Protein AF-0000000085292281 (afdb_homodimer)

Nearest PDB structures (foldseek):
  4lsc-assembly1_A  TM=9.006E-01  e=6.991E-10  Arabidopsis thaliana
  7ogq-assembly1_BBB  TM=9.112E-01  e=4.038E-09  Arabidopsis thaliana
  5gr9-assembly1_B  TM=8.050E-01  e=1.023E-06  Arabidopsis thaliana
  6qwn-assembly4_D  TM=7.986E-01  e=4.031E-07  Arabidopsis thaliana
  6qwn-assembly1_A  TM=7.452E-01  e=5.302E-07  Arabidopsis thaliana

InterPro domains:
  IPR001611 Leucine-rich repeat [PF00560] (156-177)
  IPR001611 Leucine-rich repeat [PF13516] (178-191)
  IPR001611 Leucine-rich repeat [PF13855] (105-142)
  IPR013210 Leucine-rich repeat-containing N-terminal, plant-type [PF08263] (32-67)
  IPR032675 Leucine-rich repeat domain superfamily [G3DSA:3.80.10.10] (30-197)
  IPR053213 Receptor-like protein 29 [PTHR48009] (14-192)

Secondary structure (DSSP, 8-state):
---------------------------PPPPHHHHHHHHHHHHTB-GGG--TTSTGGG--TTS-TT-S--SSS--SSEEEETTEEEEEE--SS--EEE--GGGGG-TT--EEE--SSEEEEEPPGGGGG-TT--EEE--SSEEEEE--SB-TT-TT--EEE--SSEEEEEPPBGGG-SS--EEE--SSEEE------/---------------------------PPPPHHHHHHHHHHHHTB-GGG--TTSTGGG--TTS-TT-S--SSS--SSEEEETTEEEEEE--SS--EEE--GGGGG-TT--EEE--SSEEEEEPPGGGGG-TT--EEE--SSEEEEE--SB-TT-TT--EEE--SSEEEEEPPBGGG-SS--EEE--SSEEE------

Sequence (394 aa):
MTPLLLPLAAVSLLLLLSATAATTTTTTTTLPSDVSALKSIKSAINPATIPSYSCLASWNFSSDPCSTPHLTHFLCALSCSGDRVTQLTFDRAGYSGTLSPLVSQLTQLTTIDLSDNKLSGPIPTSLFSLPNLQTLNLRSNSFSGTVPPVMPNLKSIETLDISHNLLSGNLPDASSSLTLTRLDLSFNRFTGINFHFMTPLLLPLAAVSLLLLLSATAATTTTTTTTLPSDVSALKSIKSAINPATIPSYSCLASWNFSSDPCSTPHLTHFLCALSCSGDRVTQLTFDRAGYSGTLSPLVSQLTQLTTIDLSDNKLSGPIPTSLFSLPNLQTLNLRSNSFSGTVPPVMPNLKSIETLDISHNLLSGNLPDASSSLTLTRLDLSFNRFTGINFHF

Solvent-accessible surface area (backbone atoms only — not comparable to full-atom values): 21132 Å² total; per-residue (Å²): 136,82,80,79,80,77,81,82,80,81,78,80,81,79,79,79,78,76,78,77,76,74,76,74,74,74,76,52,67,43,41,65,62,41,52,52,21,52,51,44,37,55,69,34,33,43,71,90,34,54,47,84,88,39,35,74,53,28,57,47,83,93,48,61,80,44,41,79,78,52,81,80,34,44,69,41,42,64,43,56,61,71,37,39,52,25,34,40,39,51,66,70,63,50,41,28,34,41,62,38,65,46,55,47,58,39,60,58,25,32,34,38,32,56,32,51,30,42,34,26,50,53,65,44,70,57,56,49,50,35,56,48,26,25,32,44,32,49,24,42,31,43,31,24,49,63,58,70,50,65,43,76,37,24,58,41,23,30,33,42,27,56,18,40,28,48,30,25,48,60,59,49,40,71,32,68,27,79,42,49,32,34,36,30,53,44,63,48,52,49,44,81,67,74,71,76,121,136,79,81,80,79,75,81,80,81,81,80,78,80,77,78,79,77,78,79,78,78,74,76,73,73,73,77,52,68,44,41,64,60,43,53,51,21,52,54,44,38,57,68,33,34,44,69,91,34,53,48,82,88,38,36,73,53,29,58,48,83,93,47,59,79,45,41,78,78,53,81,80,34,45,70,39,39,63,42,55,60,70,40,38,52,26,34,41,39,52,67,69,64,50,41,28,33,40,62,39,65,46,54,48,58,40,60,58,25,31,34,38,31,57,33,50,31,42,35,25,49,52,65,46,70,58,56,48,50,36,57,49,25,26,32,43,32,49,24,39,31,43,31,24,50,62,58,69,51,64,42,76,37,26,57,42,24,29,34,44,28,57,17,40,30,49,31,26,48,59,60,49,38,69,31,68,28,79,41,50,31,31,37,30,53,44,63,47,52,50,45,80,67,74,70,78,119

Structure (mmCIF, N/CA/C/O backbone):
data_AF-0000000085292281-model_v1
#
loop_
_entity.id
_entity.type
_entity.pdbx_description
1 polymer 'Leucine-rich repeat-containing N-terminal plant-type domain-containing protein'
#
loop_
_atom_site.group_PDB
_atom_site.id
_atom_site.type_symbol
_atom_site.label_atom_id
_atom_site.label_alt_id
_atom_site.label_comp_id
_atom_site.label_asym_id
_atom_site.label_entity_id
_atom_site.label_seq_id
_atom_site.pdbx_PDB_ins_code
_atom_site.Cartn_x
_atom_site.Cartn_y
_atom_site.Cartn_z
_atom_site.occupancy
_atom_site.B_iso_or_equiv
_atom_site.auth_seq_id
_atom_site.auth_comp_id
_atom_site.auth_asym_id
_atom_site.auth_atom_id
_atom_site.pdbx_PDB_model_num
ATOM 1 N N . MET A 1 1 ? -54.625 -87.438 23.391 1 35.59 1 MET A N 1
ATOM 2 C CA . MET A 1 1 ? -53.406 -86.688 23.531 1 35.59 1 MET A CA 1
ATOM 3 C C . MET A 1 1 ? -52.906 -86.188 22.156 1 35.59 1 MET A C 1
ATOM 5 O O . MET A 1 1 ? -52.312 -87 21.422 1 35.59 1 MET A O 1
ATOM 9 N N . THR A 1 2 ? -53.812 -85.375 21.438 1 43.84 2 THR A N 1
ATOM 10 C CA . THR A 1 2 ? -53.719 -84.938 20.062 1 43.84 2 THR A CA 1
ATOM 11 C C . THR A 1 2 ? -52.531 -83.938 19.906 1 43.84 2 THR A C 1
ATOM 13 O O . THR A 1 2 ? -52.438 -83 20.641 1 43.84 2 THR A O 1
ATOM 16 N N . PRO A 1 3 ? -51.406 -84.375 19.328 1 47 3 PRO A N 1
ATOM 17 C CA . PRO A 1 3 ? -50.156 -83.625 19.156 1 47 3 PRO A CA 1
ATOM 18 C C . PRO A 1 3 ? -50.344 -82.375 18.297 1 47 3 PRO A C 1
ATOM 20 O O . PRO A 1 3 ? -50.969 -82.438 17.25 1 47 3 PRO A O 1
ATOM 23 N N . LEU A 1 4 ? -50.562 -81.188 18.906 1 45.41 4 LEU A N 1
ATOM 24 C CA . LEU A 1 4 ? -50.719 -79.875 18.266 1 45.41 4 LEU A CA 1
ATOM 25 C C . LEU A 1 4 ? -49.531 -79.562 17.391 1 45.41 4 LEU A C 1
ATOM 27 O O . LEU A 1 4 ? -48.375 -79.562 17.875 1 45.41 4 LEU A O 1
ATOM 31 N N . LEU A 1 5 ? -49.562 -79.75 16.078 1 43.81 5 LEU A N 1
ATOM 32 C CA . LEU A 1 5 ? -48.625 -79.5 15.008 1 43.81 5 LEU A CA 1
ATOM 33 C C . LEU A 1 5 ? -48.25 -78 14.938 1 43.81 5 LEU A C 1
ATOM 35 O O . LEU A 1 5 ? -49.156 -77.125 14.781 1 43.81 5 LEU A O 1
ATOM 39 N N . LEU A 1 6 ? -47.281 -77.438 15.672 1 44.72 6 LEU A N 1
ATOM 40 C CA . LEU A 1 6 ? -46.844 -76.062 15.664 1 44.72 6 LEU A CA 1
ATOM 41 C C . LEU A 1 6 ? -46.406 -75.625 14.266 1 44.72 6 LEU A C 1
ATOM 43 O O . LEU A 1 6 ? -45.656 -76.375 13.594 1 44.72 6 LEU A O 1
ATOM 47 N N . PRO A 1 7 ? -47.156 -74.688 13.57 1 48.88 7 PRO A N 1
ATOM 48 C CA . PRO A 1 7 ? -46.781 -74.188 12.234 1 48.88 7 PRO A CA 1
ATOM 49 C C . PRO A 1 7 ? -45.406 -73.562 12.195 1 48.88 7 PRO A C 1
ATOM 51 O O . PRO A 1 7 ? -44.969 -72.938 13.188 1 48.88 7 PRO A O 1
ATOM 54 N N . LEU A 1 8 ? -44.438 -74.062 11.469 1 46.59 8 LEU A N 1
ATOM 55 C CA . LEU A 1 8 ? -43.062 -73.625 11.172 1 46.59 8 LEU A CA 1
ATOM 56 C C . LEU A 1 8 ? -43.125 -72.25 10.492 1 46.59 8 LEU A C 1
ATOM 58 O O . LEU A 1 8 ? -43.719 -72.125 9.43 1 46.59 8 LEU A O 1
ATOM 62 N N . ALA A 1 9 ? -43.188 -71.062 11.242 1 46.81 9 ALA A N 1
ATOM 63 C CA . ALA A 1 9 ? -43.125 -69.688 10.664 1 46.81 9 ALA A CA 1
ATOM 64 C C . ALA A 1 9 ? -41.875 -69.562 9.805 1 46.81 9 ALA A C 1
ATOM 66 O O . ALA A 1 9 ? -40.781 -69.938 10.219 1 46.81 9 ALA A O 1
ATOM 67 N N . ALA A 1 10 ? -42.031 -69.375 8.422 1 50.5 10 ALA A N 1
ATOM 68 C CA . ALA A 1 10 ? -41.031 -69.062 7.41 1 50.5 10 ALA A CA 1
ATOM 69 C C . ALA A 1 10 ? -40.438 -67.688 7.656 1 50.5 10 ALA A C 1
ATOM 71 O O . ALA A 1 10 ? -41.125 -66.688 7.766 1 50.5 10 ALA A O 1
ATOM 72 N N . VAL A 1 11 ? -39.312 -67.5 8.445 1 48.91 11 VAL A N 1
ATOM 73 C CA . VAL A 1 11 ? -38.562 -66.312 8.625 1 48.91 11 VAL A CA 1
ATOM 74 C C . VAL A 1 11 ? -38.031 -65.812 7.273 1 48.91 11 VAL A C 1
ATOM 76 O O . VAL A 1 11 ? -37.281 -66.562 6.609 1 48.91 11 VAL A O 1
ATOM 79 N N . SER A 1 12 ? -38.75 -64.938 6.543 1 53.03 12 SER A N 1
ATOM 80 C CA . SER A 1 12 ? -38.25 -64.312 5.34 1 53.03 12 SER A CA 1
ATOM 81 C C . SER A 1 12 ? -37.062 -63.406 5.645 1 53.03 12 SER A C 1
ATOM 83 O O . SER A 1 12 ? -37.125 -62.531 6.488 1 53.03 12 SER A O 1
ATOM 85 N N . LEU A 1 13 ? -35.812 -63.906 5.391 1 52.28 13 LEU A N 1
ATOM 86 C CA . LEU A 1 13 ? -34.562 -63.156 5.465 1 52.28 13 LEU A CA 1
ATOM 87 C C . LEU A 1 13 ? -34.562 -62.031 4.441 1 52.28 13 LEU A C 1
ATOM 89 O O . LEU A 1 13 ? -34.594 -62.281 3.232 1 52.28 13 LEU A O 1
ATOM 93 N N . LEU A 1 14 ? -35.031 -60.812 4.793 1 55.53 14 LEU A N 1
ATOM 94 C CA . LEU A 1 14 ? -34.875 -59.625 3.986 1 55.53 14 LEU A CA 1
ATOM 95 C C . LEU A 1 14 ? -33.406 -59.25 3.832 1 55.53 14 LEU A C 1
ATOM 97 O O . LEU A 1 14 ? -32.75 -58.938 4.816 1 55.53 14 LEU A O 1
ATOM 101 N N . LEU A 1 15 ? -32.781 -59.688 2.779 1 54.72 15 LEU A N 1
ATOM 102 C CA . LEU A 1 15 ? -31.453 -59.281 2.395 1 54.72 15 LEU A CA 1
ATOM 103 C C . LEU A 1 15 ? -31.422 -57.781 2.049 1 54.72 15 LEU A C 1
ATOM 105 O O . LEU A 1 15 ? -32.062 -57.344 1.097 1 54.72 15 LEU A O 1
ATOM 109 N N . LEU A 1 16 ? -31.156 -56.906 3.02 1 57.72 16 LEU A N 1
ATOM 110 C CA . LEU A 1 16 ? -30.891 -55.5 2.785 1 57.72 16 LEU A CA 1
ATOM 111 C C . LEU A 1 16 ? -29.688 -55.312 1.861 1 57.72 16 LEU A C 1
ATOM 113 O O . LEU A 1 16 ? -28.562 -55.656 2.23 1 57.72 16 LEU A O 1
ATOM 117 N N . LEU A 1 17 ? -29.875 -55.25 0.585 1 57.28 17 LEU A N 1
ATOM 118 C CA . LEU A 1 17 ? -28.859 -54.844 -0.367 1 57.28 17 LEU A CA 1
ATOM 119 C C . LEU A 1 17 ? -28.391 -53.406 -0.065 1 57.28 17 LEU A C 1
ATOM 121 O O . LEU A 1 17 ? -29.172 -52.469 -0.181 1 57.28 17 LEU A O 1
ATOM 125 N N . SER A 1 18 ? -27.453 -53.219 0.782 1 58.22 18 SER A N 1
ATOM 126 C CA . SER A 1 18 ? -26.797 -51.938 0.955 1 58.22 18 SER A CA 1
ATOM 127 C C . SER A 1 18 ? -26.109 -51.5 -0.328 1 58.22 18 SER A C 1
ATOM 129 O O . SER A 1 18 ? -25.188 -52.156 -0.809 1 58.22 18 SER A O 1
ATOM 131 N N . ALA A 1 19 ? -26.766 -50.719 -1.186 1 61.84 19 ALA A N 1
ATOM 132 C CA . ALA A 1 19 ? -26.141 -50.031 -2.309 1 61.84 19 ALA A CA 1
ATOM 133 C C . ALA A 1 19 ? -25.016 -49.125 -1.829 1 61.84 19 ALA A C 1
ATOM 135 O O . ALA A 1 19 ? -25.25 -48.094 -1.186 1 61.84 19 ALA A O 1
ATOM 136 N N . THR A 1 20 ? -23.781 -49.562 -1.853 1 61.25 20 THR A N 1
ATOM 137 C CA . THR A 1 20 ? -22.625 -48.688 -1.685 1 61.25 20 THR A CA 1
ATOM 138 C C . THR A 1 20 ? -22.484 -47.75 -2.871 1 61.25 20 THR A C 1
ATOM 140 O O . THR A 1 20 ? -22.312 -48.188 -4.012 1 61.25 20 THR A O 1
ATOM 143 N N . ALA A 1 21 ? -23.078 -46.562 -2.811 1 61.78 21 ALA A N 1
ATOM 144 C CA . ALA A 1 21 ? -22.75 -45.531 -3.777 1 61.78 21 ALA A CA 1
ATOM 145 C C . ALA A 1 21 ? -21.25 -45.25 -3.803 1 61.78 21 ALA A C 1
ATOM 147 O O . ALA A 1 21 ? -20.688 -44.75 -2.82 1 61.78 21 ALA A O 1
ATOM 148 N N . ALA A 1 22 ? -20.594 -45.875 -4.742 1 59.5 22 ALA A N 1
ATOM 149 C CA . ALA A 1 22 ? -19.219 -45.406 -4.996 1 59.5 22 ALA A CA 1
ATOM 150 C C . ALA A 1 22 ? -19.188 -43.938 -5.383 1 59.5 22 ALA A C 1
ATOM 152 O O . ALA A 1 22 ? -19.766 -43.562 -6.402 1 59.5 22 ALA A O 1
ATOM 153 N N . THR A 1 23 ? -19.078 -43 -4.48 1 56.81 23 THR A N 1
ATOM 154 C CA . THR A 1 23 ? -18.703 -41.656 -4.883 1 56.81 23 THR A CA 1
ATOM 155 C C . THR A 1 23 ? -17.516 -41.688 -5.84 1 56.81 23 THR A C 1
ATOM 157 O O . THR A 1 23 ? -16.422 -42.125 -5.465 1 56.81 23 THR A O 1
ATOM 160 N N . THR A 1 24 ? -17.734 -41.844 -7.09 1 51.56 24 THR A N 1
ATOM 161 C CA . THR A 1 24 ? -16.656 -41.656 -8.047 1 51.56 24 THR A CA 1
ATOM 162 C C . THR A 1 24 ? -15.961 -40.312 -7.801 1 51.56 24 THR A C 1
ATOM 164 O O . THR A 1 24 ? -16.578 -39.25 -7.926 1 51.56 24 THR A O 1
ATOM 167 N N . THR A 1 25 ? -14.977 -40.188 -6.875 1 53.06 25 THR A N 1
ATOM 168 C CA . THR A 1 25 ? -14.078 -39.031 -6.945 1 53.06 25 THR A CA 1
ATOM 169 C C . THR A 1 25 ? -13.547 -38.844 -8.367 1 53.06 25 THR A C 1
ATOM 171 O O . THR A 1 25 ? -12.898 -39.75 -8.906 1 53.06 25 THR A O 1
ATOM 174 N N . THR A 1 26 ? -14.328 -38.344 -9.219 1 52.41 26 THR A N 1
ATOM 175 C CA . THR A 1 26 ? -13.773 -38 -10.523 1 52.41 26 THR A CA 1
ATOM 176 C C . THR A 1 26 ? -12.398 -37.344 -10.367 1 52.41 26 THR A C 1
ATOM 178 O O . THR A 1 26 ? -12.273 -36.312 -9.695 1 52.41 26 THR A O 1
ATOM 181 N N . THR A 1 27 ? -11.305 -38 -10.258 1 57.5 27 THR A N 1
ATOM 182 C CA . THR A 1 27 ? -9.93 -37.5 -10.258 1 57.5 27 THR A CA 1
ATOM 183 C C . THR A 1 27 ? -9.68 -36.625 -11.477 1 57.5 27 THR A C 1
ATOM 185 O O . THR A 1 27 ? -9.711 -37.094 -12.609 1 57.5 27 THR A O 1
ATOM 188 N N . THR A 1 28 ? -10.234 -35.406 -11.508 1 64.94 28 THR A N 1
ATOM 189 C CA . THR A 1 28 ? -9.953 -34.531 -12.625 1 64.94 28 THR A CA 1
ATOM 190 C C . THR A 1 28 ? -8.445 -34.281 -12.758 1 64.94 28 THR A C 1
ATOM 192 O O . THR A 1 28 ? -7.77 -34 -11.758 1 64.94 28 THR A O 1
ATOM 195 N N . THR A 1 29 ? -7.887 -34.656 -13.883 1 87.88 29 THR A N 1
ATOM 196 C CA . THR A 1 29 ? -6.484 -34.469 -14.234 1 87.88 29 THR A CA 1
ATOM 197 C C . THR A 1 29 ? -6.172 -33.031 -14.547 1 87.88 29 THR A C 1
ATOM 199 O O . THR A 1 29 ? -6.938 -32.344 -15.242 1 87.88 29 THR A O 1
ATOM 202 N N . THR A 1 30 ? -5.121 -32.5 -13.898 1 96.38 30 THR A N 1
ATOM 203 C CA . THR A 1 30 ? -4.664 -31.125 -14.117 1 96.38 30 THR A CA 1
ATOM 204 C C . THR A 1 30 ? -4.434 -30.859 -15.602 1 96.38 30 THR A C 1
ATOM 206 O O . THR A 1 30 ? -3.955 -31.734 -16.328 1 96.38 30 THR A O 1
ATOM 209 N N . LEU A 1 31 ? -4.867 -29.688 -16.078 1 97.19 31 LEU A N 1
ATOM 210 C CA . LEU A 1 31 ? -4.609 -29.312 -17.469 1 97.19 31 LEU A CA 1
ATOM 211 C C . LEU A 1 31 ? -3.125 -29.406 -17.797 1 97.19 31 LEU A C 1
ATOM 213 O O . LEU A 1 31 ? -2.283 -28.922 -17.047 1 97.19 31 LEU A O 1
ATOM 217 N N . PRO A 1 32 ? -2.83 -30.062 -18.906 1 97.38 32 PRO A N 1
ATOM 218 C CA . PRO A 1 32 ? -1.426 -30.297 -19.25 1 97.38 32 PRO A CA 1
ATOM 219 C C . PRO A 1 32 ? -0.61 -29 -19.312 1 97.38 32 PRO A C 1
ATOM 221 O O . PRO A 1 32 ? 0.559 -29 -18.922 1 97.38 32 PRO A O 1
ATOM 224 N N . SER A 1 33 ? -1.172 -27.969 -19.812 1 97.5 33 SER A N 1
ATOM 225 C CA . SER A 1 33 ? -0.445 -26.719 -19.875 1 97.5 33 SER A CA 1
ATOM 226 C C . SER A 1 33 ? -0.097 -26.219 -18.469 1 97.5 33 SER A C 1
ATOM 228 O O . SER A 1 33 ? 0.97 -25.625 -18.266 1 97.5 33 SER A O 1
ATOM 230 N N . ASP A 1 34 ? -0.988 -26.406 -17.578 1 98.25 34 ASP A N 1
ATOM 231 C CA . ASP A 1 34 ? -0.71 -26.031 -16.188 1 98.25 34 ASP A CA 1
ATOM 232 C C . ASP A 1 34 ? 0.448 -26.844 -15.625 1 98.25 34 ASP A C 1
ATOM 234 O O . ASP A 1 34 ? 1.325 -26.297 -14.945 1 98.25 34 ASP A O 1
ATOM 238 N N . VAL A 1 35 ? 0.394 -28.078 -15.93 1 97.88 35 VAL A N 1
ATOM 239 C CA . VAL A 1 35 ? 1.456 -28.953 -15.453 1 97.88 35 VAL A CA 1
ATOM 240 C C . VAL A 1 35 ? 2.799 -28.5 -16.016 1 97.88 35 VAL A C 1
ATOM 242 O O . VAL A 1 35 ? 3.787 -28.406 -15.289 1 97.88 35 VAL A O 1
ATOM 245 N N . SER A 1 36 ? 2.785 -28.25 -17.25 1 98.25 36 SER A N 1
ATOM 246 C CA . SER A 1 36 ? 4.004 -27.797 -17.922 1 98.25 36 SER A CA 1
ATOM 247 C C . SER A 1 36 ? 4.516 -26.5 -17.297 1 98.25 36 SER A C 1
ATOM 249 O O . SER A 1 36 ? 5.723 -26.328 -17.125 1 98.25 36 SER A O 1
ATOM 251 N N . ALA A 1 37 ? 3.619 -25.625 -17 1 98.19 37 ALA A N 1
ATOM 252 C CA . ALA A 1 37 ? 3.986 -24.344 -16.391 1 98.19 37 ALA A CA 1
ATOM 253 C C . ALA A 1 37 ? 4.605 -24.562 -15.016 1 98.19 37 ALA A C 1
ATOM 255 O O . ALA A 1 37 ? 5.641 -23.969 -14.695 1 98.19 37 ALA A O 1
ATOM 256 N N . LEU A 1 38 ? 4.023 -25.422 -14.242 1 98.31 38 LEU A N 1
ATOM 257 C CA . LEU A 1 38 ? 4.531 -25.703 -12.906 1 98.31 38 LEU A CA 1
ATOM 258 C C . LEU A 1 38 ? 5.922 -26.312 -12.969 1 98.31 38 LEU A C 1
ATOM 260 O O . LEU A 1 38 ? 6.801 -25.953 -12.18 1 98.31 38 LEU A O 1
ATOM 264 N N . LYS A 1 39 ? 6.082 -27.203 -13.922 1 98.5 39 LYS A N 1
ATOM 265 C CA . LYS A 1 39 ? 7.402 -27.797 -14.117 1 98.5 39 LYS A CA 1
ATOM 266 C C . LYS A 1 39 ? 8.438 -26.734 -14.461 1 98.5 39 LYS A C 1
ATOM 268 O O . LYS A 1 39 ? 9.547 -26.734 -13.914 1 98.5 39 LYS A O 1
ATOM 273 N N . SER A 1 40 ? 8.023 -25.891 -15.336 1 98.56 40 SER A N 1
ATOM 274 C CA . SER A 1 40 ? 8.93 -24.828 -15.758 1 98.56 40 SER A CA 1
ATOM 275 C C . SER A 1 40 ? 9.266 -23.891 -14.609 1 98.56 40 SER A C 1
ATOM 277 O O . SER A 1 40 ? 10.414 -23.469 -14.461 1 98.56 40 SER A O 1
ATOM 279 N N . ILE A 1 41 ? 8.336 -23.562 -13.789 1 98.31 41 ILE A N 1
ATOM 280 C CA . ILE A 1 41 ? 8.516 -22.688 -12.648 1 98.31 41 ILE A CA 1
ATOM 281 C C . ILE A 1 41 ? 9.492 -23.312 -11.656 1 98.31 41 ILE A C 1
ATOM 283 O O . ILE A 1 41 ? 10.445 -22.672 -11.219 1 98.31 41 ILE A O 1
ATOM 287 N N . LYS A 1 42 ? 9.273 -24.516 -11.375 1 98.44 42 LYS A N 1
ATOM 288 C CA . LYS A 1 42 ? 10.172 -25.172 -10.438 1 98.44 42 LYS A CA 1
ATOM 289 C C . LYS A 1 42 ? 11.586 -25.266 -11.008 1 98.44 42 LYS A C 1
ATOM 291 O O . LYS A 1 42 ? 12.57 -25.062 -10.289 1 98.44 42 LYS A O 1
ATOM 296 N N . SER A 1 43 ? 11.711 -25.531 -12.305 1 98.31 43 SER A N 1
ATOM 297 C CA . SER A 1 43 ? 13.008 -25.719 -12.945 1 98.31 43 SER A CA 1
ATOM 298 C C . SER A 1 43 ? 13.797 -24.406 -12.984 1 98.31 43 SER A C 1
ATOM 300 O O . SER A 1 43 ? 15.016 -24.422 -13.133 1 98.31 43 SER A O 1
ATOM 302 N N . ALA A 1 44 ? 13.086 -23.312 -12.867 1 98.5 44 ALA A N 1
ATOM 303 C CA . ALA A 1 44 ? 13.727 -22.016 -12.938 1 98.5 44 ALA A CA 1
ATOM 304 C C . ALA A 1 44 ? 14.305 -21.609 -11.586 1 98.5 44 ALA A C 1
ATOM 306 O O . ALA A 1 44 ? 15.023 -20.609 -11.477 1 98.5 44 ALA A O 1
ATOM 307 N N . ILE A 1 45 ? 14.023 -22.359 -10.539 1 98.5 45 ILE A N 1
ATOM 308 C CA . ILE A 1 45 ? 14.555 -22.141 -9.203 1 98.5 45 ILE A CA 1
ATOM 309 C C . ILE A 1 45 ? 15.836 -22.938 -9.008 1 98.5 45 ILE A C 1
ATOM 311 O O . ILE A 1 45 ? 15.906 -24.109 -9.398 1 98.5 45 ILE A O 1
ATOM 315 N N . ASN A 1 46 ? 16.828 -22.281 -8.461 1 98.56 46 ASN A N 1
ATOM 316 C CA . ASN A 1 46 ? 18.078 -22.969 -8.141 1 98.56 46 ASN A CA 1
ATOM 317 C C . ASN A 1 46 ? 17.859 -24.094 -7.133 1 98.56 46 ASN A C 1
ATOM 319 O O . ASN A 1 46 ? 17.531 -23.828 -5.969 1 98.56 46 ASN A O 1
ATOM 323 N N . PRO A 1 47 ? 18.062 -25.312 -7.535 1 97.94 47 PRO A N 1
ATOM 324 C CA . PRO A 1 47 ? 17.781 -26.453 -6.652 1 97.94 47 PRO A CA 1
ATOM 325 C C . PRO A 1 47 ? 18.578 -26.406 -5.352 1 97.94 47 PRO A C 1
ATOM 327 O O . PRO A 1 47 ? 18.109 -26.906 -4.32 1 97.94 47 PRO A O 1
ATOM 330 N N . ALA A 1 48 ? 19.672 -25.75 -5.355 1 98.31 48 ALA A N 1
ATOM 331 C CA . ALA A 1 48 ? 20.531 -25.656 -4.18 1 98.31 48 ALA A CA 1
ATOM 332 C C . ALA A 1 48 ? 19.891 -24.797 -3.096 1 98.31 48 ALA A C 1
ATOM 334 O O . ALA A 1 48 ? 20.312 -24.828 -1.937 1 98.31 48 ALA A O 1
ATOM 335 N N . THR A 1 49 ? 18.891 -24.031 -3.5 1 98.56 49 THR A N 1
ATOM 336 C CA . THR A 1 49 ? 18.266 -23.094 -2.561 1 98.56 49 THR A CA 1
ATOM 337 C C . THR A 1 49 ? 16.906 -23.609 -2.104 1 98.56 49 THR A C 1
ATOM 339 O O . THR A 1 49 ? 16.156 -22.891 -1.442 1 98.56 49 THR A O 1
ATOM 342 N N . ILE A 1 50 ? 16.641 -24.875 -2.42 1 98.38 50 ILE A N 1
ATOM 343 C CA . ILE A 1 50 ? 15.359 -25.469 -2.033 1 98.38 50 ILE A CA 1
ATOM 344 C C . ILE A 1 50 ? 15.562 -26.375 -0.82 1 98.38 50 ILE A C 1
ATOM 346 O O . ILE A 1 50 ? 15.977 -27.531 -0.958 1 98.38 50 ILE A O 1
ATOM 350 N N . PRO A 1 51 ? 15.133 -25.875 0.302 1 98.06 51 PRO A N 1
ATOM 351 C CA . PRO A 1 51 ? 15.289 -26.734 1.476 1 98.06 51 PRO A CA 1
ATOM 352 C C . PRO A 1 51 ? 14.305 -27.922 1.475 1 98.06 51 PRO A C 1
ATOM 354 O O . PRO A 1 51 ? 13.188 -27.797 0.972 1 98.06 51 PRO A O 1
ATOM 357 N N . SER A 1 52 ? 14.672 -28.953 2.143 1 96.62 52 SER A N 1
ATOM 358 C CA . SER A 1 52 ? 13.898 -30.203 2.135 1 96.62 52 SER A CA 1
ATOM 359 C C . SER A 1 52 ? 12.539 -30 2.803 1 96.62 52 SER A C 1
ATOM 361 O O . SER A 1 52 ? 11.578 -30.703 2.48 1 96.62 52 SER A O 1
ATOM 363 N N . TYR A 1 53 ? 12.438 -28.984 3.672 1 95.88 53 TYR A N 1
ATOM 364 C CA . TYR A 1 53 ? 11.211 -28.781 4.441 1 95.88 53 TYR A CA 1
ATOM 365 C C . TYR A 1 53 ? 10.25 -27.859 3.707 1 95.88 53 TYR A C 1
ATOM 367 O O . TYR A 1 53 ? 9.125 -27.641 4.16 1 95.88 53 TYR A O 1
ATOM 375 N N . SER A 1 54 ? 10.672 -27.328 2.543 1 97.62 54 SER A N 1
ATOM 376 C CA . SER A 1 54 ? 9.945 -26.25 1.874 1 97.62 54 SER A CA 1
ATOM 377 C C . SER A 1 54 ? 8.805 -26.812 1.02 1 97.62 54 SER A C 1
ATOM 379 O O . SER A 1 54 ? 8.773 -28 0.719 1 97.62 54 SER A O 1
ATOM 381 N N . CYS A 1 55 ? 7.949 -25.984 0.627 1 97.62 55 CYS A N 1
ATOM 382 C CA . CYS A 1 55 ? 6.832 -26.344 -0.239 1 97.62 55 CYS A CA 1
ATOM 383 C C . CYS A 1 55 ? 7.328 -26.812 -1.599 1 97.62 55 CYS A C 1
ATOM 385 O O . CYS A 1 55 ? 6.914 -27.875 -2.08 1 97.62 55 CYS A O 1
ATOM 387 N N . LEU A 1 56 ? 8.242 -26.078 -2.117 1 97.75 56 LEU A N 1
ATOM 388 C CA . LEU A 1 56 ? 8.727 -26.406 -3.451 1 97.75 56 LEU A CA 1
ATOM 389 C C . LEU A 1 56 ? 9.406 -27.766 -3.459 1 97.75 56 LEU A C 1
ATOM 391 O O . LEU A 1 56 ? 9.352 -28.484 -4.461 1 97.75 56 LEU A O 1
ATOM 395 N N . ALA A 1 57 ? 9.992 -28.125 -2.324 1 97.5 57 ALA A N 1
ATOM 396 C CA . ALA A 1 57 ? 10.617 -29.438 -2.211 1 97.5 57 ALA A CA 1
ATOM 397 C C . ALA A 1 57 ? 9.578 -30.547 -2.314 1 97.5 57 ALA A C 1
ATOM 399 O O . ALA A 1 57 ? 9.883 -31.656 -2.754 1 97.5 57 ALA A O 1
ATOM 400 N N . SER A 1 58 ? 8.414 -30.281 -1.953 1 97.06 58 SER A N 1
ATOM 401 C CA . SER A 1 58 ? 7.355 -31.281 -1.961 1 97.06 58 SER A CA 1
ATOM 402 C C . SER A 1 58 ? 6.766 -31.453 -3.355 1 97.06 58 SER A C 1
ATOM 404 O O . SER A 1 58 ? 5.945 -32.344 -3.584 1 97.06 58 SER A O 1
ATOM 406 N N . TRP A 1 59 ? 7.098 -30.562 -4.289 1 97.38 59 TRP A N 1
ATOM 407 C CA . TRP A 1 59 ? 6.574 -30.672 -5.648 1 97.38 59 TRP A CA 1
ATOM 408 C C . TRP A 1 59 ? 7.195 -31.875 -6.371 1 97.38 59 TRP A C 1
ATOM 410 O O . TRP A 1 59 ? 8.391 -31.859 -6.684 1 97.38 59 TRP A O 1
ATOM 420 N N . ASN A 1 60 ? 6.406 -32.875 -6.566 1 95.31 60 ASN A N 1
ATOM 421 C CA . ASN A 1 60 ? 6.738 -34.094 -7.297 1 95.31 60 ASN A CA 1
ATOM 422 C C . ASN A 1 60 ? 5.73 -34.375 -8.406 1 95.31 60 ASN A C 1
ATOM 424 O O . ASN A 1 60 ? 4.555 -34.625 -8.141 1 95.31 60 ASN A O 1
ATOM 428 N N . PHE A 1 61 ? 6.172 -34.406 -9.633 1 95.44 61 PHE A N 1
ATOM 429 C CA . PHE A 1 61 ? 5.281 -34.375 -10.781 1 95.44 61 PHE A CA 1
ATOM 430 C C . PHE A 1 61 ? 4.898 -35.781 -11.211 1 95.44 61 PHE A C 1
ATOM 432 O O . PHE A 1 61 ? 4.207 -35.969 -12.211 1 95.44 61 PHE A O 1
ATOM 439 N N . SER A 1 62 ? 5.289 -36.781 -10.484 1 92.75 62 SER A N 1
ATOM 440 C CA . SER A 1 62 ? 4.754 -38.125 -10.664 1 92.75 62 SER A CA 1
ATOM 441 C C . SER A 1 62 ? 3.307 -38.219 -10.188 1 92.75 62 SER A C 1
ATOM 443 O O . SER A 1 62 ? 2.59 -39.156 -10.523 1 92.75 62 SER A O 1
ATOM 445 N N . SER A 1 63 ? 3.033 -37.219 -9.383 1 92.5 63 SER A N 1
ATOM 446 C CA . SER A 1 63 ? 1.645 -37.062 -8.969 1 92.5 63 SER A CA 1
ATOM 447 C C . SER A 1 63 ? 1.002 -35.844 -9.617 1 92.5 63 SER A C 1
ATOM 449 O O . SER A 1 63 ? 1.702 -34.969 -10.117 1 92.5 63 SER A O 1
ATOM 451 N N . ASP A 1 64 ? -0.314 -35.875 -9.656 1 94.25 64 ASP A N 1
ATOM 452 C CA . ASP A 1 64 ? -1.062 -34.781 -10.273 1 94.25 64 ASP A CA 1
ATOM 453 C C . ASP A 1 64 ? -1.162 -33.594 -9.328 1 94.25 64 ASP A C 1
ATOM 455 O O . ASP A 1 64 ? -1.649 -33.719 -8.203 1 94.25 64 ASP A O 1
ATOM 459 N N . PRO A 1 65 ? -0.825 -32.438 -9.797 1 95.94 65 PRO A N 1
ATOM 460 C CA . PRO A 1 65 ? -0.767 -31.281 -8.914 1 95.94 65 PRO A CA 1
ATOM 461 C C . PRO A 1 65 ? -2.129 -30.906 -8.328 1 95.94 65 PRO A C 1
ATOM 463 O O . PRO A 1 65 ? -2.219 -30.5 -7.172 1 95.94 65 PRO A O 1
ATOM 466 N N . CYS A 1 66 ? -3.18 -31.094 -9.055 1 95.81 66 CYS A N 1
ATOM 467 C CA . CYS A 1 66 ? -4.484 -30.641 -8.578 1 95.81 66 CYS A CA 1
ATOM 468 C C . CYS A 1 66 ? -5.285 -31.797 -7.996 1 95.81 66 CYS A C 1
ATOM 470 O O . CYS A 1 66 ? -6.438 -31.625 -7.602 1 95.81 66 CYS A O 1
ATOM 472 N N . SER A 1 67 ? -4.641 -32.969 -7.957 1 89.31 67 SER A N 1
ATOM 473 C CA . SER A 1 67 ? -5.352 -34.094 -7.367 1 89.31 67 SER A CA 1
ATOM 474 C C . SER A 1 67 ? -5.359 -34 -5.844 1 89.31 67 SER A C 1
ATOM 476 O O . SER A 1 67 ? -4.375 -33.562 -5.238 1 89.31 67 SER A O 1
ATOM 478 N N . THR A 1 68 ? -6.539 -34.156 -5.227 1 81.44 68 THR A N 1
ATOM 479 C CA . THR A 1 68 ? -6.68 -34.125 -3.775 1 81.44 68 THR A CA 1
ATOM 480 C C . THR A 1 68 ? -6.926 -35.531 -3.217 1 81.44 68 THR A C 1
ATOM 482 O O . THR A 1 68 ? -7.484 -36.375 -3.904 1 81.44 68 THR A O 1
ATOM 485 N N . PRO A 1 69 ? -6.492 -35.844 -2.084 1 77.44 69 PRO A N 1
ATOM 486 C CA . PRO A 1 69 ? -5.754 -35 -1.139 1 77.44 69 PRO A CA 1
ATOM 487 C C . PRO A 1 69 ? -4.254 -34.969 -1.427 1 77.44 69 PRO A C 1
ATOM 489 O O . PRO A 1 69 ? -3.713 -35.906 -2.012 1 77.44 69 PRO A O 1
ATOM 492 N N . HIS A 1 70 ? -3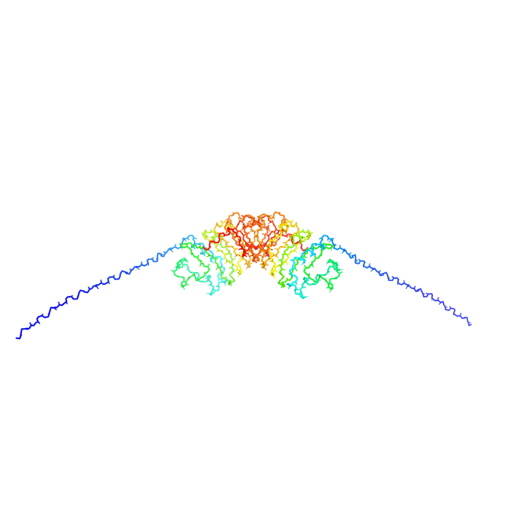.668 -33.844 -1.146 1 79.94 70 HIS A N 1
ATOM 493 C CA . HIS A 1 70 ? -2.215 -33.719 -1.229 1 79.94 70 HIS A CA 1
ATOM 494 C C . HIS A 1 70 ? -1.548 -34.344 -0.008 1 79.94 70 HIS A C 1
ATOM 496 O O . HIS A 1 70 ? -1.36 -33.688 1.011 1 79.94 70 HIS A O 1
ATOM 502 N N . LEU A 1 71 ? -1.239 -35.594 -0.034 1 78.31 71 LEU A N 1
ATOM 503 C CA . LEU A 1 71 ? -0.727 -36.25 1.153 1 78.31 71 LEU A CA 1
ATOM 504 C C . LEU A 1 71 ? 0.797 -36.312 1.13 1 78.31 71 LEU A C 1
ATOM 506 O O . LEU A 1 71 ? 1.445 -36.156 2.164 1 78.31 71 LEU A O 1
ATOM 510 N N . THR A 1 72 ? 1.312 -36.469 -0.014 1 86.5 72 THR A N 1
ATOM 511 C CA . THR A 1 72 ? 2.748 -36.719 -0.067 1 86.5 72 THR A CA 1
ATOM 512 C C . THR A 1 72 ? 3.441 -35.688 -0.97 1 86.5 72 THR A C 1
ATOM 514 O O . THR A 1 72 ? 4.625 -35.406 -0.79 1 86.5 72 THR A O 1
ATOM 517 N N . HIS A 1 73 ? 2.783 -35.25 -1.891 1 92.69 73 HIS A N 1
ATOM 518 C CA . HIS A 1 73 ? 3.328 -34.281 -2.848 1 92.69 73 HIS A CA 1
ATOM 519 C C . HIS A 1 73 ? 2.455 -33.031 -2.938 1 92.69 73 HIS A C 1
ATOM 521 O O . HIS A 1 73 ? 1.279 -33.062 -2.568 1 92.69 73 HIS A O 1
ATOM 527 N N . PHE A 1 74 ? 3.152 -31.938 -3.42 1 95.19 74 PHE A N 1
ATOM 528 C CA . PHE A 1 74 ? 2.426 -30.688 -3.586 1 95.19 74 PHE A CA 1
ATOM 529 C C . PHE A 1 74 ? 1.696 -30.312 -2.303 1 95.19 74 PHE A C 1
ATOM 531 O O . PHE A 1 74 ? 0.496 -30.031 -2.324 1 95.19 74 PHE A O 1
ATOM 538 N N . LEU A 1 75 ? 2.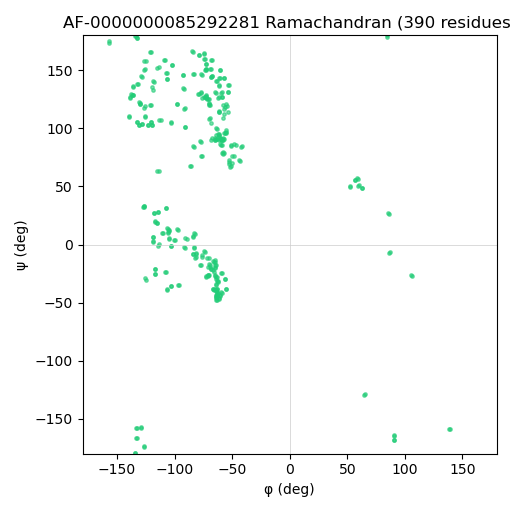445 -30.344 -1.196 1 92.31 75 LEU A N 1
ATOM 539 C CA . LEU A 1 75 ? 1.892 -30.156 0.142 1 92.31 75 LEU A CA 1
ATOM 540 C C . LEU A 1 75 ? 1.456 -28.719 0.36 1 92.31 75 LEU A C 1
ATOM 542 O O . LEU A 1 75 ? 0.625 -28.438 1.228 1 92.31 75 LEU A O 1
ATOM 546 N N . CYS A 1 76 ? 2.092 -27.828 -0.363 1 94.31 76 CYS A N 1
ATOM 547 C CA . CYS A 1 76 ? 1.738 -26.422 -0.202 1 94.31 76 CYS A CA 1
ATOM 548 C C . CYS A 1 76 ? 2.123 -25.625 -1.438 1 94.31 76 CYS A C 1
ATOM 550 O O . CYS A 1 76 ? 2.52 -26.203 -2.455 1 94.31 76 CYS A O 1
ATOM 552 N N . ALA A 1 77 ? 1.743 -24.359 -1.428 1 94.81 77 ALA A N 1
ATOM 553 C CA . ALA A 1 77 ? 2.127 -23.344 -2.4 1 94.81 77 ALA A CA 1
ATOM 554 C C . ALA A 1 77 ? 1.192 -23.359 -3.607 1 94.81 77 ALA A C 1
ATOM 556 O O . ALA A 1 77 ? 1.341 -22.547 -4.523 1 94.81 77 ALA A O 1
ATOM 557 N N . LEU A 1 78 ? 0.24 -24.391 -3.686 1 95.44 78 LEU A N 1
ATOM 558 C CA . LEU A 1 78 ? -0.674 -24.469 -4.82 1 95.44 78 LEU A CA 1
ATOM 559 C C . LEU A 1 78 ? -2.109 -24.688 -4.352 1 95.44 78 LEU A C 1
ATOM 561 O O . LEU A 1 78 ? -2.344 -25.391 -3.367 1 95.44 78 LEU A O 1
ATOM 565 N N . SER A 1 79 ? -3.047 -24 -4.961 1 95.94 79 SER A N 1
ATOM 566 C CA . SER A 1 79 ? -4.473 -24.312 -4.867 1 95.94 79 SER A CA 1
ATOM 567 C C . SER A 1 79 ? -5.094 -24.469 -6.246 1 95.94 79 SER A C 1
ATOM 569 O O . SER A 1 79 ? -4.609 -23.906 -7.227 1 95.94 79 SER A O 1
ATOM 571 N N . CYS A 1 80 ? -6.141 -25.297 -6.312 1 96.56 80 CYS A N 1
ATOM 572 C CA . CYS A 1 80 ? -6.793 -25.578 -7.586 1 96.56 80 CYS A CA 1
ATOM 573 C C . CYS A 1 80 ? -8.297 -25.375 -7.484 1 96.56 80 CYS A C 1
ATOM 575 O O . CYS A 1 80 ? -8.867 -25.469 -6.395 1 96.56 80 CYS A O 1
ATOM 577 N N . SER A 1 81 ? -8.828 -24.922 -8.516 1 95.62 81 SER A N 1
ATOM 578 C CA . SER A 1 81 ? -10.258 -25.031 -8.789 1 95.62 81 SER A CA 1
ATOM 579 C C . SER A 1 81 ? -10.523 -25.938 -9.984 1 95.62 81 SER A C 1
ATOM 581 O O . SER A 1 81 ? -10.195 -25.594 -11.117 1 95.62 81 SER A O 1
ATOM 583 N N . GLY A 1 82 ? -11.039 -27.141 -9.711 1 93.88 82 GLY A N 1
ATOM 584 C CA . GLY A 1 82 ? -11.094 -28.141 -10.766 1 93.88 82 GLY A CA 1
ATOM 585 C C . GLY A 1 82 ? -9.719 -28.578 -11.242 1 93.88 82 GLY A C 1
ATOM 586 O O . GLY A 1 82 ? -8.883 -28.984 -10.43 1 93.88 82 GLY A O 1
ATOM 587 N N . ASP A 1 83 ? -9.562 -28.531 -12.516 1 95.75 83 ASP A N 1
ATOM 588 C CA . ASP A 1 83 ? -8.32 -29.016 -13.102 1 95.75 83 ASP A CA 1
ATOM 589 C C . ASP A 1 83 ? -7.348 -27.875 -13.367 1 95.75 83 ASP A C 1
ATOM 591 O O . ASP A 1 83 ? -6.332 -28.062 -14.047 1 95.75 83 ASP A O 1
ATOM 595 N N . ARG A 1 84 ? -7.691 -26.688 -12.766 1 97.19 84 ARG A N 1
ATOM 596 C CA . ARG A 1 84 ? -6.863 -25.516 -13.062 1 97.19 84 ARG A CA 1
ATOM 597 C C . ARG A 1 84 ? -6.195 -24.984 -11.797 1 97.19 84 ARG A C 1
ATOM 599 O O . ARG A 1 84 ? -6.82 -24.922 -10.742 1 97.19 84 ARG A O 1
ATOM 606 N N . VAL A 1 85 ? -4.941 -24.578 -11.914 1 97.81 85 VAL A N 1
ATOM 607 C CA . VAL A 1 85 ? -4.234 -23.906 -10.828 1 97.81 85 VAL A CA 1
ATOM 608 C C . VAL A 1 85 ? -4.766 -22.484 -10.656 1 97.81 85 VAL A C 1
ATOM 610 O O . VAL A 1 85 ? -4.809 -21.719 -11.617 1 97.81 85 VAL A O 1
ATOM 613 N N . THR A 1 86 ? -5.168 -22.156 -9.398 1 98.06 86 THR A N 1
ATOM 614 C CA . THR A 1 86 ? -5.77 -20.844 -9.18 1 98.06 86 THR A CA 1
ATOM 615 C C . THR A 1 86 ? -4.918 -20.016 -8.227 1 98.06 86 THR A C 1
ATOM 617 O O . THR A 1 86 ? -5.059 -18.797 -8.164 1 98.06 86 THR A O 1
ATOM 620 N N . GLN A 1 87 ? -4.09 -20.641 -7.434 1 98.38 87 GLN A N 1
ATOM 621 C CA . GLN A 1 87 ? -3.207 -19.891 -6.539 1 98.38 87 GLN A CA 1
ATOM 622 C C . GLN A 1 87 ? -1.796 -20.469 -6.551 1 98.38 87 GLN A C 1
ATOM 624 O O . GLN A 1 87 ? -1.62 -21.688 -6.562 1 98.38 87 GLN A O 1
ATOM 629 N N . LEU A 1 88 ? -0.835 -19.641 -6.609 1 98.44 88 LEU A N 1
ATOM 630 C CA . LEU A 1 88 ? 0.588 -19.922 -6.469 1 98.44 88 LEU A CA 1
ATOM 631 C C . LEU A 1 88 ? 1.2 -19.094 -5.348 1 98.44 88 LEU A C 1
ATOM 633 O O . LEU A 1 88 ? 1.438 -17.891 -5.52 1 98.44 88 LEU A O 1
ATOM 637 N N . THR A 1 89 ? 1.457 -19.656 -4.172 1 98.56 89 THR A N 1
ATOM 638 C CA . THR A 1 89 ? 1.914 -18.938 -2.982 1 98.56 89 THR A CA 1
ATOM 639 C C . THR A 1 89 ? 3.123 -19.641 -2.365 1 98.56 89 THR A C 1
ATOM 641 O O . THR A 1 89 ? 2.975 -20.625 -1.639 1 98.56 89 THR A O 1
ATOM 644 N N . PHE A 1 90 ? 4.25 -19.109 -2.59 1 98.38 90 PHE A N 1
ATOM 645 C CA . PHE A 1 90 ? 5.484 -19.688 -2.084 1 98.38 90 PHE A CA 1
ATOM 646 C C . PHE A 1 90 ? 5.645 -19.406 -0.594 1 98.38 90 PHE A C 1
ATOM 648 O O . PHE A 1 90 ? 5.266 -18.344 -0.113 1 98.38 90 PHE A O 1
ATOM 655 N N . ASP A 1 91 ? 6.246 -20.406 0.069 1 98.31 91 ASP A N 1
ATOM 656 C CA . ASP A 1 91 ? 6.762 -20.125 1.406 1 98.31 91 ASP A CA 1
ATOM 657 C C . ASP A 1 91 ? 8.031 -19.281 1.341 1 98.31 91 ASP A C 1
ATOM 659 O O . ASP A 1 91 ? 8.609 -19.094 0.267 1 98.31 91 ASP A O 1
ATOM 663 N N . ARG A 1 92 ? 8.32 -18.641 2.434 1 98.19 92 ARG A N 1
ATOM 664 C CA . ARG A 1 92 ? 9.531 -17.828 2.533 1 98.19 92 ARG A CA 1
ATOM 665 C C . ARG A 1 92 ? 10.742 -18.703 2.873 1 98.19 92 ARG A C 1
ATOM 667 O O . ARG A 1 92 ? 11.211 -18.703 4.012 1 98.19 92 ARG A O 1
ATOM 674 N N . ALA A 1 93 ? 11.336 -19.297 1.877 1 98.38 93 ALA A N 1
ATOM 675 C CA . ALA A 1 93 ? 12.352 -20.312 2.143 1 98.38 93 ALA A CA 1
ATOM 676 C C . ALA A 1 93 ? 13.703 -19.891 1.57 1 98.38 93 ALA A C 1
ATOM 678 O O . ALA A 1 93 ? 14.656 -20.672 1.592 1 98.38 93 ALA A O 1
ATOM 679 N N . GLY A 1 94 ? 13.703 -18.75 1.026 1 98.44 94 GLY A N 1
ATOM 680 C CA . GLY A 1 94 ? 14.969 -18.25 0.507 1 98.44 94 GLY A CA 1
ATOM 681 C C . GLY A 1 94 ? 15.258 -18.719 -0.906 1 98.44 94 GLY A C 1
ATOM 682 O O . GLY A 1 94 ? 16.422 -18.75 -1.327 1 98.44 94 GLY A O 1
ATOM 683 N N . TYR A 1 95 ? 14.258 -19.031 -1.731 1 98.69 95 TYR A N 1
ATOM 684 C CA . TYR A 1 95 ? 14.406 -19.516 -3.1 1 98.69 95 TYR A CA 1
ATOM 685 C C . TYR A 1 95 ? 15.148 -18.5 -3.961 1 98.69 95 TYR A C 1
ATOM 687 O O . TYR A 1 95 ? 14.836 -17.312 -3.934 1 98.69 95 TYR A O 1
ATOM 695 N N . SER A 1 96 ? 16.125 -19.016 -4.633 1 98.81 96 SER A N 1
ATOM 696 C CA . SER A 1 96 ? 16.812 -18.203 -5.629 1 98.81 96 SER A CA 1
ATOM 697 C C . SER A 1 96 ? 16.578 -18.75 -7.039 1 98.81 96 SER A C 1
ATOM 699 O O . SER A 1 96 ? 16.375 -19.953 -7.223 1 98.81 96 SER A O 1
ATOM 701 N N . GLY A 1 97 ? 16.641 -17.938 -7.988 1 98.69 97 GLY A N 1
ATOM 702 C CA . GLY A 1 97 ? 16.344 -18.234 -9.383 1 98.69 97 GLY A CA 1
ATOM 703 C C . GLY A 1 97 ? 15.547 -17.141 -10.07 1 98.69 97 GLY A C 1
ATOM 704 O O . GLY A 1 97 ? 15.641 -15.969 -9.703 1 98.69 97 GLY A O 1
ATOM 705 N N . THR A 1 98 ? 14.898 -17.562 -11.156 1 98.62 98 THR A N 1
ATOM 706 C CA . THR A 1 98 ? 14.086 -16.609 -11.906 1 98.62 98 THR A CA 1
ATOM 707 C C . THR A 1 98 ? 12.633 -17.062 -11.977 1 98.62 98 THR A C 1
ATOM 709 O O . THR A 1 98 ? 12.312 -18.188 -11.578 1 98.62 98 THR A O 1
ATOM 712 N N . LEU A 1 99 ? 11.75 -16.188 -12.359 1 98.44 99 LEU A N 1
ATOM 713 C CA . LEU A 1 99 ? 10.359 -16.562 -12.617 1 98.44 99 LEU A CA 1
ATOM 714 C C . LEU A 1 99 ? 10.156 -16.938 -14.078 1 98.44 99 LEU A C 1
ATOM 716 O O . LEU A 1 99 ? 10.312 -16.078 -14.961 1 98.44 99 LEU A O 1
ATOM 720 N N . SER A 1 100 ? 9.789 -18.172 -14.234 1 97.69 100 SER A N 1
ATOM 721 C CA . SER A 1 100 ? 9.578 -18.656 -15.602 1 97.69 100 SER A CA 1
ATOM 722 C C . SER A 1 100 ? 8.469 -17.875 -16.297 1 97.69 100 SER A C 1
ATOM 724 O O . SER A 1 100 ? 7.398 -17.656 -15.719 1 97.69 100 SER A O 1
ATOM 726 N N . PRO A 1 101 ? 8.68 -17.484 -17.594 1 96.38 101 PRO A N 1
ATOM 727 C CA . PRO A 1 101 ? 7.609 -16.797 -18.312 1 96.38 101 PRO A CA 1
ATOM 728 C C . PRO A 1 101 ? 6.379 -17.672 -18.531 1 96.38 101 PRO A C 1
ATOM 730 O O . PRO A 1 101 ? 5.293 -17.156 -18.828 1 96.38 101 PRO A O 1
ATOM 733 N N . LEU A 1 102 ? 6.488 -18.953 -18.328 1 96.88 102 LEU A N 1
ATOM 734 C CA . LEU A 1 102 ? 5.367 -19.859 -18.531 1 96.88 102 LEU A CA 1
ATOM 735 C C . LEU A 1 102 ? 4.348 -19.734 -17.406 1 96.88 102 LEU A C 1
ATOM 737 O O . LEU A 1 102 ? 3.244 -20.281 -17.5 1 96.88 102 LEU A O 1
ATOM 741 N N . VAL A 1 103 ? 4.734 -18.938 -16.422 1 96.75 103 VAL A N 1
ATOM 742 C CA . VAL A 1 103 ? 3.777 -18.688 -15.352 1 96.75 103 VAL A CA 1
ATOM 743 C C . VAL A 1 103 ? 2.486 -18.125 -15.93 1 96.75 103 VAL A C 1
ATOM 745 O O . VAL A 1 103 ? 1.399 -18.359 -15.406 1 96.75 103 VAL A O 1
ATOM 748 N N . SER A 1 104 ? 2.617 -17.422 -17.031 1 94.25 104 SER A N 1
ATOM 749 C CA . SER A 1 104 ? 1.464 -16.781 -17.656 1 94.25 104 SER A CA 1
ATOM 750 C C . SER A 1 104 ? 0.526 -17.812 -18.281 1 94.25 104 SER A C 1
ATOM 752 O O . SER A 1 104 ? -0.608 -17.484 -18.641 1 94.25 104 SER A O 1
ATOM 754 N N . GLN A 1 105 ? 0.962 -19.078 -18.391 1 96.19 105 GLN A N 1
ATOM 755 C CA . GLN A 1 105 ? 0.11 -20.141 -18.922 1 96.19 105 GLN A CA 1
ATOM 756 C C . GLN A 1 105 ? -0.895 -20.609 -17.875 1 96.19 105 GLN A C 1
ATOM 758 O O . GLN A 1 105 ? -1.851 -21.312 -18.203 1 96.19 105 GLN A O 1
ATOM 763 N N . LEU A 1 106 ? -0.599 -20.266 -16.625 1 97.31 106 LEU A N 1
ATOM 764 C CA . LEU A 1 106 ? -1.587 -20.5 -15.586 1 97.31 106 LEU A CA 1
ATOM 765 C C . LEU A 1 106 ? -2.703 -19.469 -15.633 1 97.31 106 LEU A C 1
ATOM 767 O O . LEU A 1 106 ? -2.814 -18.625 -14.742 1 97.31 106 LEU A O 1
ATOM 771 N N . THR A 1 107 ? -3.598 -19.609 -16.578 1 96.19 107 THR A N 1
ATOM 772 C CA . THR A 1 107 ? -4.496 -18.547 -17.031 1 96.19 107 THR A CA 1
ATOM 773 C C . THR A 1 107 ? -5.625 -18.328 -16.016 1 96.19 107 THR A C 1
ATOM 775 O O . THR A 1 107 ? -6.352 -17.344 -16.094 1 96.19 107 THR A O 1
ATOM 778 N N . GLN A 1 108 ? -5.742 -19.25 -15.031 1 96.69 108 GLN A N 1
ATOM 779 C CA . GLN A 1 108 ? -6.828 -19.109 -14.062 1 96.69 108 GLN A CA 1
ATOM 780 C C . GLN A 1 108 ? -6.305 -18.625 -12.711 1 96.69 108 GLN A C 1
ATOM 782 O O . GLN A 1 108 ? -7.023 -18.672 -11.711 1 96.69 108 GLN A O 1
ATOM 787 N N . LEU A 1 109 ? -5.086 -18.156 -12.695 1 97.25 109 LEU A N 1
ATOM 788 C CA . LEU A 1 109 ? -4.516 -17.672 -11.445 1 97.25 109 LEU A CA 1
ATOM 789 C C . LEU A 1 109 ? -5.273 -16.438 -10.945 1 97.25 109 LEU A C 1
ATOM 791 O O . LEU A 1 109 ? -5.551 -15.516 -11.711 1 97.25 109 LEU A O 1
ATOM 795 N N . THR A 1 110 ? -5.613 -16.5 -9.695 1 97.12 110 THR A N 1
ATOM 796 C CA . THR A 1 110 ? -6.188 -15.344 -9.016 1 97.12 110 THR A CA 1
ATOM 797 C C . THR A 1 110 ? -5.184 -14.742 -8.031 1 97.12 110 THR A C 1
ATOM 799 O O . THR A 1 110 ? -5.273 -13.562 -7.691 1 97.12 110 THR A O 1
ATOM 802 N N . THR A 1 111 ? -4.242 -15.594 -7.594 1 98.25 111 THR A N 1
ATOM 803 C CA . THR A 1 111 ? -3.275 -15.141 -6.602 1 98.25 111 THR A CA 1
ATOM 804 C C . THR A 1 111 ? -1.877 -15.656 -6.934 1 98.25 111 THR A C 1
ATOM 806 O O . THR A 1 111 ? -1.694 -16.844 -7.191 1 98.25 111 THR A O 1
ATOM 809 N N . ILE A 1 112 ? -0.977 -14.797 -7.008 1 98.5 112 ILE A N 1
ATOM 810 C CA . ILE A 1 112 ? 0.45 -15.102 -7.016 1 98.5 112 ILE A CA 1
ATOM 811 C C . ILE A 1 112 ? 1.131 -14.414 -5.836 1 98.5 112 ILE A C 1
ATOM 813 O O . ILE A 1 112 ? 1.063 -13.188 -5.703 1 98.5 112 ILE A O 1
ATOM 817 N N . ASP A 1 113 ? 1.739 -15.18 -4.961 1 98.75 113 ASP A N 1
ATOM 818 C CA . ASP A 1 113 ? 2.537 -14.648 -3.859 1 98.75 113 ASP A CA 1
ATOM 819 C C . ASP A 1 113 ? 3.883 -15.359 -3.764 1 98.75 113 ASP A C 1
ATOM 821 O O . ASP A 1 113 ? 3.963 -16.484 -3.268 1 98.75 113 ASP A O 1
ATOM 825 N N . LEU A 1 114 ? 4.898 -14.617 -4.211 1 98.75 114 LEU A N 1
ATOM 826 C CA . LEU A 1 114 ? 6.258 -15.148 -4.195 1 98.75 114 LEU A CA 1
ATOM 827 C C . LEU A 1 114 ? 7.156 -14.32 -3.285 1 98.75 114 LEU A C 1
ATOM 829 O O . LEU A 1 114 ? 8.383 -14.367 -3.406 1 98.75 114 LEU A O 1
ATOM 833 N N . SER A 1 115 ? 6.574 -13.602 -2.422 1 98.81 115 SER A N 1
ATOM 834 C CA . SER A 1 115 ? 7.266 -12.578 -1.648 1 98.81 115 SER A CA 1
ATOM 835 C C . SER A 1 115 ? 8.266 -13.195 -0.682 1 98.81 115 SER A C 1
ATOM 837 O O . SER A 1 115 ? 8.172 -14.375 -0.347 1 98.81 115 SER A O 1
ATOM 839 N N . ASP A 1 116 ? 9.273 -12.391 -0.228 1 98.75 116 ASP A N 1
ATOM 840 C CA . ASP A 1 116 ? 10.234 -12.711 0.819 1 98.75 116 ASP A CA 1
ATOM 841 C C . ASP A 1 116 ? 11.047 -13.953 0.454 1 98.75 116 ASP A C 1
ATOM 843 O O . ASP A 1 116 ? 11.164 -14.883 1.254 1 98.75 116 ASP A O 1
ATOM 847 N N . ASN A 1 117 ? 11.609 -13.938 -0.77 1 98.81 117 ASN A N 1
ATOM 848 C CA . ASN A 1 117 ? 12.594 -14.883 -1.275 1 98.81 117 ASN A CA 1
ATOM 849 C C . ASN A 1 117 ? 13.766 -14.18 -1.941 1 98.81 117 ASN A C 1
ATOM 851 O O . ASN A 1 117 ? 14.125 -13.062 -1.552 1 98.81 117 ASN A O 1
ATOM 855 N N . LYS A 1 118 ? 14.445 -14.906 -2.785 1 98.81 118 LYS A N 1
ATOM 856 C CA . LYS A 1 118 ? 15.617 -14.312 -3.426 1 98.81 118 LYS A CA 1
ATOM 857 C C . LYS A 1 118 ? 15.531 -14.43 -4.945 1 98.81 118 LYS A C 1
ATOM 859 O O . LYS A 1 118 ? 16.531 -14.695 -5.605 1 98.81 118 LYS A O 1
ATOM 864 N N . LEU A 1 119 ? 14.281 -14.359 -5.457 1 98.88 119 LEU A N 1
ATOM 865 C CA . LEU A 1 119 ? 14.102 -14.445 -6.902 1 98.88 119 LEU A CA 1
ATOM 866 C C . LEU A 1 119 ? 14.672 -13.219 -7.602 1 98.88 119 LEU A C 1
ATOM 868 O O . LEU A 1 119 ? 14.625 -12.109 -7.059 1 98.88 119 LEU A O 1
ATOM 872 N N . SER A 1 120 ? 15.219 -13.484 -8.758 1 98.75 120 SER A N 1
ATOM 873 C CA . SER A 1 120 ? 15.906 -12.414 -9.469 1 98.75 120 SER A CA 1
ATOM 874 C C . SER A 1 120 ? 15.508 -12.391 -10.945 1 98.75 120 SER A C 1
ATOM 876 O O . SER A 1 120 ? 14.586 -13.094 -11.352 1 98.75 120 SER A O 1
ATOM 878 N N . GLY A 1 121 ? 16.078 -11.461 -11.742 1 98.12 121 GLY A N 1
ATOM 879 C CA . GLY A 1 121 ? 15.758 -11.328 -13.148 1 98.12 121 GLY A CA 1
ATOM 880 C C . GLY A 1 121 ? 14.523 -10.484 -13.398 1 98.12 121 GLY A C 1
ATOM 881 O O . GLY A 1 121 ? 13.938 -9.938 -12.453 1 98.12 121 GLY A O 1
ATOM 882 N N . PRO A 1 122 ? 14.195 -10.336 -14.672 1 97.5 122 PRO A N 1
ATOM 883 C CA . PRO A 1 122 ? 13.023 -9.531 -15.016 1 97.5 122 PRO A CA 1
ATOM 884 C C . PRO A 1 122 ? 11.711 -10.242 -14.68 1 97.5 122 PRO A C 1
ATOM 886 O O . PRO A 1 122 ? 11.656 -11.477 -14.68 1 97.5 122 PRO A O 1
ATOM 889 N N . ILE A 1 123 ? 10.734 -9.43 -14.406 1 96.81 123 ILE A N 1
ATOM 890 C CA . ILE A 1 123 ? 9.375 -9.961 -14.32 1 96.81 123 ILE A CA 1
ATOM 891 C C . ILE A 1 123 ? 8.836 -10.227 -15.719 1 96.81 123 ILE A C 1
ATOM 893 O O . ILE A 1 123 ? 8.867 -9.344 -16.578 1 96.81 123 ILE A O 1
ATOM 897 N N . PRO A 1 124 ? 8.391 -11.438 -15.898 1 95.12 124 PRO A N 1
ATOM 898 C CA . PRO A 1 124 ? 7.809 -11.695 -17.219 1 95.12 124 PRO A CA 1
ATOM 899 C C . PRO A 1 124 ? 6.637 -10.766 -17.531 1 95.12 124 PRO A C 1
ATOM 901 O O . PRO A 1 124 ? 5.672 -10.703 -16.766 1 95.12 124 PRO A O 1
ATOM 904 N N . THR A 1 125 ? 6.652 -10.086 -18.641 1 90.19 125 THR A N 1
ATOM 905 C CA . THR A 1 125 ? 5.656 -9.07 -18.984 1 90.19 125 THR A CA 1
ATOM 906 C C . THR A 1 125 ? 4.273 -9.703 -19.125 1 90.19 125 THR A C 1
ATOM 908 O O . THR A 1 125 ? 3.26 -9.039 -18.891 1 90.19 125 THR A O 1
ATOM 911 N N . SER A 1 126 ? 4.312 -10.984 -19.5 1 89 126 SER A N 1
ATOM 912 C CA . SER A 1 126 ? 3.049 -11.688 -19.719 1 89 126 SER A CA 1
ATOM 913 C C . SER A 1 126 ? 2.266 -11.82 -18.422 1 89 126 SER A C 1
ATOM 915 O O . SER A 1 126 ? 1.054 -12.055 -18.438 1 89 126 SER A O 1
ATOM 917 N N . LEU A 1 127 ? 2.93 -11.688 -17.344 1 90.88 127 LEU A N 1
ATOM 918 C CA . LEU A 1 127 ? 2.291 -11.773 -16.031 1 90.88 127 LEU A CA 1
ATOM 919 C C . LEU A 1 127 ? 1.259 -10.664 -15.859 1 90.88 127 LEU A C 1
ATOM 921 O O . LEU A 1 127 ? 0.199 -10.883 -15.273 1 90.88 127 LEU A O 1
ATOM 925 N N . PHE A 1 128 ? 1.557 -9.594 -16.469 1 85.88 128 PHE A N 1
ATOM 926 C CA . PHE A 1 128 ? 0.728 -8.406 -16.312 1 85.88 128 PHE A CA 1
ATOM 927 C C . PHE A 1 128 ? -0.487 -8.461 -17.234 1 85.88 128 PHE A C 1
ATOM 929 O O . PHE A 1 128 ? -1.259 -7.5 -17.297 1 85.88 128 PHE A O 1
ATOM 936 N N . SER A 1 129 ? -0.701 -9.602 -17.859 1 84.31 129 SER A N 1
ATOM 937 C CA . SER A 1 129 ? -1.833 -9.75 -18.766 1 84.31 129 SER A CA 1
ATOM 938 C C . SER A 1 129 ? -2.787 -10.844 -18.281 1 84.31 129 SER A C 1
ATOM 940 O O . SER A 1 129 ? -3.744 -11.18 -18.984 1 84.31 129 SER A O 1
ATOM 942 N N . LEU A 1 130 ? -2.545 -11.367 -17.141 1 91.56 130 LEU A N 1
ATOM 943 C CA . LEU A 1 130 ? -3.422 -12.406 -16.609 1 91.56 130 LEU A CA 1
ATOM 944 C C . LEU A 1 130 ? -4.785 -11.828 -16.234 1 91.56 130 LEU A C 1
ATOM 946 O O . LEU A 1 130 ? -4.879 -10.953 -15.375 1 91.56 130 LEU A O 1
ATOM 950 N N . PRO A 1 131 ? -5.801 -12.328 -16.844 1 87.38 131 PRO A N 1
ATOM 951 C CA . PRO A 1 131 ? -7.086 -11.633 -16.781 1 87.38 131 PRO A CA 1
ATOM 952 C C . PRO A 1 131 ? -7.75 -11.75 -15.406 1 87.38 131 PRO A C 1
ATOM 954 O O . PRO A 1 131 ? -8.531 -10.883 -15.016 1 87.38 131 PRO A O 1
ATOM 957 N N . ASN A 1 132 ? -7.445 -12.891 -14.641 1 92.38 132 ASN A N 1
ATOM 958 C CA . ASN A 1 132 ? -8.18 -13.148 -13.406 1 92.38 132 ASN A CA 1
ATOM 959 C C . ASN A 1 132 ? -7.34 -12.82 -12.172 1 92.38 132 ASN A C 1
ATOM 961 O O . AS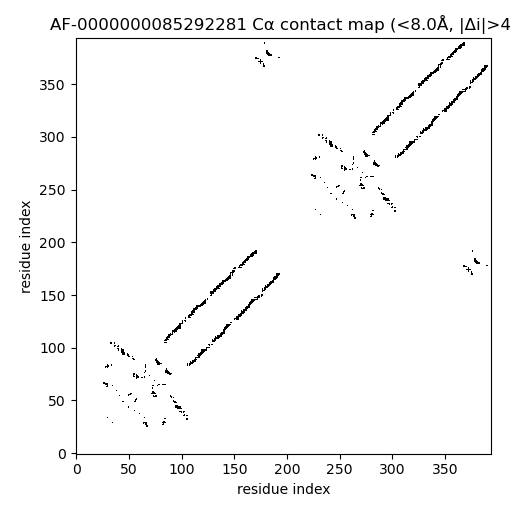N A 1 132 ? -7.789 -13.008 -11.039 1 92.38 132 ASN A O 1
ATOM 965 N N . LEU A 1 133 ? -6.188 -12.281 -12.414 1 94.5 133 LEU A N 1
ATOM 966 C CA . LEU A 1 133 ? -5.25 -12.078 -11.312 1 94.5 133 LEU A CA 1
ATOM 967 C C . LEU A 1 133 ? -5.746 -10.984 -10.367 1 94.5 133 LEU A C 1
ATOM 969 O O . LEU A 1 133 ? -5.977 -9.852 -10.797 1 94.5 133 LEU A O 1
ATOM 973 N N . GLN A 1 134 ? -5.93 -11.336 -9.117 1 94.5 134 GLN A N 1
ATOM 974 C CA . GLN A 1 134 ? -6.43 -10.422 -8.094 1 94.5 134 GLN A CA 1
ATOM 975 C C . GLN A 1 134 ? -5.301 -9.938 -7.188 1 94.5 134 GLN A C 1
ATOM 977 O O . GLN A 1 134 ? -5.332 -8.805 -6.707 1 94.5 134 GLN A O 1
ATOM 982 N N . THR A 1 135 ? -4.387 -10.805 -6.934 1 96.69 135 THR A N 1
ATOM 983 C CA . THR A 1 135 ? -3.258 -10.484 -6.07 1 96.69 135 THR A CA 1
ATOM 984 C C . THR A 1 135 ? -1.938 -10.867 -6.734 1 96.69 135 THR A C 1
ATOM 986 O O . THR A 1 135 ? -1.754 -12.016 -7.141 1 96.69 135 THR A O 1
ATOM 989 N N . LEU A 1 136 ? -1.087 -9.906 -6.922 1 96.19 136 LEU A N 1
ATOM 990 C CA . LEU A 1 136 ? 0.292 -10.125 -7.348 1 96.19 136 LEU A CA 1
ATOM 991 C C . LEU A 1 136 ? 1.271 -9.57 -6.316 1 96.19 136 LEU A C 1
ATOM 993 O O . LEU A 1 136 ? 1.431 -8.352 -6.199 1 96.19 136 LEU A O 1
ATOM 997 N N . ASN A 1 137 ? 1.906 -10.445 -5.562 1 98.5 137 ASN A N 1
ATOM 998 C CA . ASN A 1 137 ? 2.854 -10.07 -4.52 1 98.5 137 ASN A CA 1
ATOM 999 C C . ASN A 1 137 ? 4.242 -10.641 -4.789 1 98.5 137 ASN A C 1
ATOM 1001 O O . ASN A 1 137 ? 4.469 -11.836 -4.613 1 98.5 137 ASN A O 1
ATOM 1005 N N . LEU A 1 138 ? 5.117 -9.789 -5.254 1 98.62 138 LEU A N 1
ATOM 1006 C CA . LEU A 1 138 ? 6.5 -10.164 -5.527 1 98.62 138 LEU A CA 1
ATOM 1007 C C . LEU A 1 138 ? 7.461 -9.422 -4.605 1 98.62 138 LEU A C 1
ATOM 1009 O O . LEU A 1 138 ? 8.656 -9.328 -4.891 1 98.62 138 LEU A O 1
ATOM 1013 N N . ARG A 1 139 ? 6.922 -8.914 -3.545 1 98.75 139 ARG A N 1
ATOM 1014 C CA . ARG A 1 139 ? 7.66 -8.031 -2.648 1 98.75 139 ARG A CA 1
ATOM 1015 C C . ARG A 1 139 ? 8.875 -8.742 -2.064 1 98.75 139 ARG A C 1
ATOM 1017 O O . ARG A 1 139 ? 8.844 -9.953 -1.839 1 98.75 139 ARG A O 1
ATOM 1024 N N . SER A 1 140 ? 9.977 -7.949 -1.744 1 98.81 140 SER A N 1
ATOM 1025 C CA . SER A 1 140 ? 11.148 -8.422 -1.006 1 98.81 140 SER A CA 1
ATOM 1026 C C . SER A 1 140 ? 11.812 -9.594 -1.721 1 98.81 140 SER A C 1
ATOM 1028 O O . SER A 1 140 ? 11.977 -10.664 -1.144 1 98.81 140 SER A O 1
ATOM 1030 N N . ASN A 1 141 ? 12.203 -9.359 -3 1 98.88 141 ASN A N 1
ATOM 1031 C CA . ASN A 1 141 ? 13.055 -10.195 -3.838 1 98.88 141 ASN A CA 1
ATOM 1032 C C . ASN A 1 141 ? 14.188 -9.391 -4.465 1 98.88 141 ASN A C 1
ATOM 1034 O O . ASN A 1 141 ? 14.68 -8.43 -3.863 1 98.88 141 ASN A O 1
ATOM 1038 N N . SER A 1 142 ? 14.688 -9.93 -5.555 1 98.75 142 SER A N 1
ATOM 1039 C CA . SER A 1 142 ? 15.734 -9.219 -6.277 1 98.75 142 SER A CA 1
ATOM 1040 C C . SER A 1 142 ? 15.383 -9.062 -7.754 1 98.75 142 SER A C 1
ATOM 1042 O O . SER A 1 142 ? 16.266 -9.094 -8.617 1 98.75 142 SER A O 1
ATOM 1044 N N . PHE A 1 143 ? 14.055 -8.938 -8.008 1 98.69 143 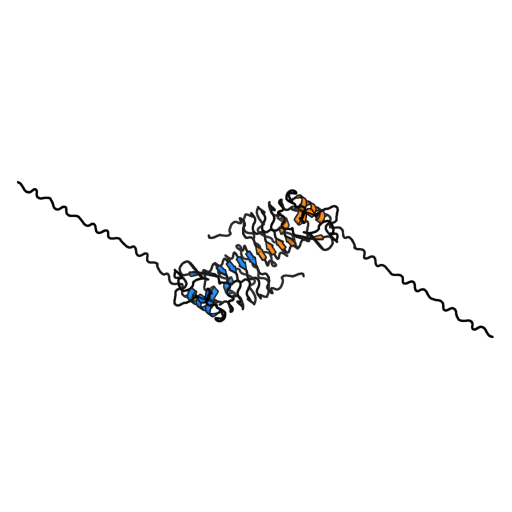PHE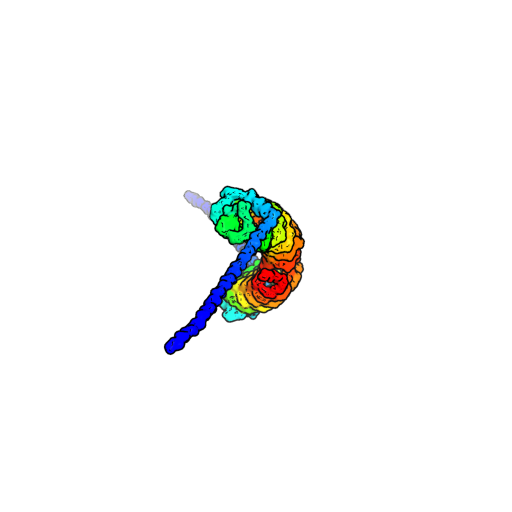 A N 1
ATOM 1045 C CA . PHE A 1 143 ? 13.648 -8.742 -9.398 1 98.69 143 PHE A CA 1
ATOM 1046 C C . PHE A 1 143 ? 14.25 -7.453 -9.953 1 98.69 143 PHE A C 1
ATOM 1048 O O . PHE A 1 143 ? 14.383 -6.461 -9.234 1 98.69 143 PHE A O 1
ATOM 1055 N N . SER A 1 144 ? 14.602 -7.535 -11.219 1 98.19 144 SER A N 1
ATOM 1056 C CA . SER A 1 144 ? 15.234 -6.398 -11.875 1 98.19 144 SER A CA 1
ATOM 1057 C C . SER A 1 144 ? 14.594 -6.113 -13.234 1 98.19 144 SER A C 1
ATOM 1059 O O . SER A 1 144 ? 13.602 -6.742 -13.594 1 98.19 144 SER A O 1
ATOM 1061 N N . GLY A 1 145 ? 15.078 -5.062 -13.898 1 96.44 145 GLY A N 1
ATOM 1062 C CA . GLY A 1 145 ? 14.508 -4.684 -15.188 1 96.44 145 GLY A CA 1
ATOM 1063 C C . GLY A 1 145 ? 13.367 -3.691 -15.062 1 96.44 145 GLY A C 1
ATOM 1064 O O . GLY A 1 145 ? 13.188 -3.068 -14.016 1 96.44 145 GLY A O 1
ATOM 1065 N N . THR A 1 146 ? 12.656 -3.498 -16.188 1 93.81 146 THR A N 1
ATOM 1066 C CA . THR A 1 146 ? 11.578 -2.518 -16.234 1 93.81 146 THR A CA 1
ATOM 1067 C C . THR A 1 146 ? 10.219 -3.207 -16.141 1 93.81 146 THR A C 1
ATOM 1069 O O . THR A 1 146 ? 10.117 -4.414 -16.375 1 93.81 146 THR A O 1
ATOM 1072 N N . VAL A 1 147 ? 9.281 -2.428 -15.648 1 90.06 147 VAL A N 1
ATOM 1073 C CA . VAL A 1 147 ? 7.891 -2.863 -15.656 1 90.06 147 VAL A CA 1
ATOM 1074 C C . VAL A 1 147 ? 7.113 -2.098 -16.719 1 90.06 147 VAL A C 1
ATOM 1076 O O . VAL A 1 147 ? 7.367 -0.913 -16.953 1 90.06 147 VAL A O 1
ATOM 1079 N N . PRO A 1 148 ? 6.215 -2.857 -17.344 1 83 148 PRO A N 1
ATOM 1080 C CA . PRO A 1 148 ? 5.422 -2.131 -18.344 1 83 148 PRO A CA 1
ATOM 1081 C C . PRO A 1 148 ? 4.688 -0.929 -17.75 1 83 148 PRO A C 1
ATOM 1083 O O . PRO A 1 148 ? 4.195 -0.997 -16.625 1 83 148 PRO A O 1
ATOM 1086 N N . PRO A 1 149 ? 4.605 0.153 -18.531 1 72.38 149 PRO A N 1
ATOM 1087 C CA . PRO A 1 149 ? 4.004 1.397 -18.047 1 72.38 149 PRO A CA 1
ATOM 1088 C C . PRO A 1 149 ? 2.506 1.264 -17.781 1 72.38 149 PRO A C 1
ATOM 1090 O O . PRO A 1 149 ? 1.966 1.952 -16.906 1 72.38 149 PRO A O 1
ATOM 1093 N N . VAL A 1 150 ? 1.95 0.523 -18.688 1 68 150 VAL A N 1
ATOM 1094 C CA . VAL A 1 150 ? 0.51 0.336 -18.562 1 68 150 VAL A CA 1
ATOM 1095 C C . VAL A 1 150 ? 0.198 -1.147 -18.375 1 68 150 VAL A C 1
ATOM 1097 O O . VAL A 1 150 ? 0.832 -2.006 -18.984 1 68 150 VAL A O 1
ATOM 1100 N N . MET A 1 151 ? -0.663 -1.33 -17.375 1 73.38 151 MET A N 1
ATOM 1101 C CA . MET A 1 151 ? -1.092 -2.703 -17.125 1 73.38 151 MET A CA 1
ATOM 1102 C C . MET A 1 151 ? -2.574 -2.877 -17.438 1 73.38 151 MET A C 1
ATOM 1104 O O . MET A 1 151 ? -3.371 -3.178 -16.547 1 73.38 151 MET A O 1
ATOM 1108 N N . PRO A 1 152 ? -2.836 -2.684 -18.672 1 65.56 152 PRO A N 1
ATOM 1109 C CA . PRO A 1 152 ? -4.254 -2.598 -19.031 1 65.56 152 PRO A CA 1
ATOM 1110 C C . PRO A 1 152 ? -4.996 -3.916 -18.844 1 65.56 152 PRO A C 1
ATOM 1112 O O . PRO A 1 152 ? -6.227 -3.93 -18.766 1 65.56 152 PRO A O 1
ATOM 1115 N N . ASN A 1 153 ? -4.273 -4.961 -18.688 1 73.44 153 ASN A N 1
ATOM 1116 C CA . ASN A 1 153 ? -4.961 -6.246 -18.719 1 73.44 153 ASN A CA 1
ATOM 1117 C C . ASN A 1 153 ? -5.141 -6.82 -17.312 1 73.44 153 ASN A C 1
ATOM 1119 O O . ASN A 1 153 ? -5.703 -7.906 -17.156 1 73.44 153 ASN A O 1
ATOM 1123 N N . LEU A 1 154 ? -4.656 -6.117 -16.359 1 81.62 154 LEU A N 1
ATOM 1124 C CA . LEU A 1 154 ? -4.918 -6.562 -15 1 81.62 154 LEU A CA 1
ATOM 1125 C C . LEU A 1 154 ? -6.258 -6.027 -14.5 1 81.62 154 LEU A C 1
ATOM 1127 O O . LEU A 1 154 ? -6.305 -5.262 -13.539 1 81.62 154 LEU A O 1
ATOM 1131 N N . LYS A 1 155 ? -7.234 -6.539 -15.133 1 81.31 155 LYS A N 1
ATOM 1132 C CA . LYS A 1 155 ? -8.57 -5.988 -14.938 1 81.31 155 LYS A CA 1
ATOM 1133 C C . LYS A 1 155 ? -9.109 -6.324 -13.547 1 81.31 155 LYS A C 1
ATOM 1135 O O . LYS A 1 155 ? -9.945 -5.598 -13.008 1 81.31 155 LYS A O 1
ATOM 1140 N N . SER A 1 156 ? -8.578 -7.469 -12.992 1 88.62 156 SER A N 1
ATOM 1141 C CA . SER A 1 156 ? -9.141 -7.945 -11.734 1 88.62 156 SER A CA 1
ATOM 1142 C C . SER A 1 156 ? -8.195 -7.668 -10.57 1 88.62 156 SER A C 1
ATOM 1144 O O . SER A 1 156 ? -8.453 -8.094 -9.438 1 88.62 156 SER A O 1
ATOM 1146 N N . ILE A 1 157 ? -7.148 -6.887 -10.781 1 90.75 157 ILE A N 1
ATOM 1147 C CA . ILE A 1 157 ? -6.094 -6.758 -9.781 1 90.75 157 ILE A CA 1
ATOM 1148 C C . ILE A 1 157 ? -6.602 -5.938 -8.602 1 90.75 157 ILE A C 1
ATOM 1150 O O . ILE A 1 157 ? -7.145 -4.844 -8.781 1 90.75 157 ILE A O 1
ATOM 1154 N N . GLU A 1 158 ? -6.48 -6.504 -7.461 1 91.62 158 GLU A N 1
ATOM 1155 C CA . GLU A 1 158 ? -6.859 -5.84 -6.215 1 91.62 158 GLU A CA 1
ATOM 1156 C C . GLU A 1 158 ? -5.629 -5.422 -5.418 1 91.62 158 GLU A C 1
ATOM 1158 O O . GLU A 1 158 ? -5.629 -4.375 -4.77 1 91.62 158 GLU A O 1
ATOM 1163 N N . THR A 1 159 ? -4.641 -6.262 -5.426 1 94.38 159 THR A N 1
ATOM 1164 C CA . THR A 1 159 ? -3.4 -6.023 -4.695 1 94.38 159 THR A CA 1
ATOM 1165 C C . THR A 1 159 ? -2.191 -6.238 -5.602 1 94.38 159 THR A C 1
ATOM 1167 O O . THR A 1 159 ? -2.047 -7.301 -6.211 1 94.38 159 THR A O 1
ATOM 1170 N N . LEU A 1 160 ? -1.389 -5.207 -5.738 1 94 160 LEU A N 1
ATOM 1171 C CA . LEU A 1 160 ? -0.139 -5.262 -6.492 1 94 160 LEU A CA 1
ATOM 1172 C C . LEU A 1 160 ? 1.032 -4.801 -5.633 1 94 160 LEU A C 1
ATOM 1174 O O . LEU A 1 160 ? 1.114 -3.623 -5.27 1 94 160 LEU A O 1
ATOM 1178 N N . ASP A 1 161 ? 1.9 -5.719 -5.266 1 96.75 161 ASP A N 1
ATOM 1179 C CA . ASP A 1 161 ? 3.068 -5.383 -4.457 1 96.75 161 ASP A CA 1
ATOM 1180 C C . ASP A 1 161 ? 4.348 -5.926 -5.09 1 96.75 161 ASP A C 1
ATOM 1182 O O . ASP A 1 161 ? 4.613 -7.129 -5.039 1 96.75 161 ASP A O 1
ATOM 1186 N N . ILE A 1 162 ? 5.078 -5.035 -5.684 1 96.81 162 ILE A N 1
ATOM 1187 C CA . ILE A 1 162 ? 6.371 -5.391 -6.258 1 96.81 162 ILE A CA 1
ATOM 1188 C C . ILE A 1 162 ? 7.48 -4.613 -5.555 1 96.81 162 ILE A C 1
ATOM 1190 O O . ILE A 1 162 ? 8.523 -4.332 -6.152 1 96.81 162 ILE A O 1
ATOM 1194 N N . SER A 1 163 ? 7.223 -4.258 -4.332 1 97.5 163 SER A N 1
ATOM 1195 C CA . SER A 1 163 ? 8.141 -3.408 -3.584 1 97.5 163 SER A CA 1
ATOM 1196 C C . SER A 1 163 ? 9.375 -4.188 -3.145 1 97.5 163 SER A C 1
ATOM 1198 O O . SER A 1 163 ? 9.391 -5.418 -3.193 1 97.5 163 SER A O 1
ATOM 1200 N N . HIS A 1 164 ? 10.43 -3.424 -2.738 1 98.5 164 HIS A N 1
ATOM 1201 C CA . HIS A 1 164 ? 11.656 -4 -2.211 1 98.5 164 HIS A CA 1
ATOM 1202 C C . HIS A 1 164 ? 12.281 -4.969 -3.209 1 98.5 164 HIS A C 1
ATOM 1204 O O . HIS A 1 164 ? 12.531 -6.133 -2.879 1 98.5 164 HIS A O 1
ATOM 1210 N N . ASN A 1 165 ? 12.531 -4.441 -4.465 1 98.69 165 ASN A N 1
ATOM 1211 C CA . ASN A 1 165 ? 13.258 -5.117 -5.535 1 98.69 165 ASN A CA 1
ATOM 1212 C C . ASN A 1 165 ? 14.297 -4.203 -6.172 1 98.69 165 ASN A C 1
ATOM 1214 O O . ASN A 1 165 ? 14.805 -3.285 -5.523 1 98.69 165 ASN A O 1
ATOM 1218 N N . LEU A 1 166 ? 14.773 -4.633 -7.293 1 98.25 166 LEU A N 1
ATOM 1219 C CA . LEU A 1 166 ? 15.766 -3.844 -8.016 1 98.25 166 LEU A CA 1
ATOM 1220 C C . LEU A 1 166 ? 15.203 -3.35 -9.344 1 98.25 166 LEU A C 1
ATOM 1222 O O . LEU A 1 166 ? 15.945 -3.209 -10.32 1 98.25 166 LEU A O 1
ATOM 1226 N N . LEU A 1 167 ? 13.859 -3.178 -9.359 1 97.06 167 LEU A N 1
ATOM 1227 C CA . LEU A 1 167 ? 13.188 -2.758 -10.586 1 97.06 167 LEU A CA 1
ATOM 1228 C C . LEU A 1 167 ? 13.578 -1.331 -10.953 1 97.06 167 LEU A C 1
ATOM 1230 O O . LEU A 1 167 ? 13.805 -0.497 -10.078 1 97.06 167 LEU A O 1
ATOM 1234 N N . SER A 1 168 ? 13.68 -1.082 -12.227 1 94.81 168 SER A N 1
ATOM 1235 C CA . SER A 1 168 ? 14.172 0.197 -12.727 1 94.81 168 SER A CA 1
ATOM 1236 C C . SER A 1 168 ? 13.281 0.73 -13.844 1 94.81 168 SER A C 1
ATOM 1238 O O . SER A 1 168 ? 12.234 0.155 -14.141 1 94.81 168 SER A O 1
ATOM 1240 N N . GLY A 1 169 ? 13.664 1.936 -14.375 1 91.62 169 GLY A N 1
ATOM 1241 C CA . GLY A 1 169 ? 12.859 2.57 -15.406 1 91.62 169 GLY A CA 1
ATOM 1242 C C . GLY A 1 169 ? 11.797 3.498 -14.844 1 91.62 169 GLY A C 1
ATOM 1243 O O . GLY A 1 169 ? 11.898 3.941 -13.695 1 91.62 169 GLY A O 1
ATOM 1244 N N . ASN A 1 170 ? 10.836 3.838 -15.727 1 86.5 170 ASN A N 1
ATOM 1245 C CA . ASN A 1 170 ? 9.781 4.75 -15.305 1 86.5 170 ASN A CA 1
ATOM 1246 C C . ASN A 1 170 ? 8.797 4.066 -14.352 1 86.5 170 ASN A C 1
ATOM 1248 O O . ASN A 1 170 ? 8.578 2.857 -14.445 1 86.5 170 ASN A O 1
ATOM 1252 N N . LEU A 1 171 ? 8.234 4.898 -13.484 1 84.25 171 LEU A N 1
ATOM 1253 C CA . LEU A 1 171 ? 7.168 4.402 -12.617 1 84.25 171 LEU A CA 1
ATOM 1254 C C . LEU A 1 171 ? 5.973 3.941 -13.445 1 84.25 171 LEU A C 1
ATOM 1256 O O . LEU A 1 171 ? 5.5 4.676 -14.32 1 84.25 171 LEU A O 1
ATOM 1260 N N . PRO A 1 172 ? 5.594 2.686 -13.172 1 79.5 172 PRO A N 1
ATOM 1261 C CA . PRO A 1 172 ? 4.414 2.25 -13.914 1 79.5 172 PRO A CA 1
ATOM 1262 C C . PRO A 1 172 ? 3.141 2.979 -13.492 1 79.5 172 PRO A C 1
ATOM 1264 O O . PRO A 1 172 ? 3.055 3.471 -12.367 1 79.5 172 PRO A O 1
ATOM 1267 N N . ASP A 1 173 ? 2.303 3.061 -14.477 1 74.12 173 ASP A N 1
ATOM 1268 C CA . ASP A 1 173 ? 0.998 3.668 -14.234 1 74.12 173 ASP A CA 1
ATOM 1269 C C . ASP A 1 173 ? -0.03 2.615 -13.82 1 74.12 173 ASP A C 1
ATOM 1271 O O . ASP A 1 173 ? -0.467 1.812 -14.648 1 74.12 173 ASP A O 1
ATOM 1275 N N . ALA A 1 174 ? -0.308 2.518 -12.539 1 66.75 174 ALA A N 1
ATOM 1276 C CA . ALA A 1 174 ? -1.27 1.532 -12.047 1 66.75 174 ALA A CA 1
ATOM 1277 C C . ALA A 1 174 ? -2.697 2.061 -12.156 1 66.75 174 ALA A C 1
ATOM 1279 O O . ALA A 1 174 ? -3.645 1.393 -11.734 1 66.75 174 ALA A O 1
ATOM 1280 N N . SER A 1 175 ? -2.893 3.158 -12.742 1 60.91 175 SER A N 1
ATOM 1281 C CA . SER A 1 175 ? -4.148 3.898 -12.797 1 60.91 175 SER A CA 1
ATOM 1282 C C . SER A 1 175 ? -5.219 3.115 -13.555 1 60.91 175 SER A C 1
ATOM 1284 O O . SER A 1 175 ? -6.41 3.369 -13.391 1 60.91 175 SER A O 1
ATOM 1286 N N . SER A 1 176 ? -4.758 2.135 -14.32 1 61.06 176 SER A N 1
ATOM 1287 C CA . SER A 1 176 ? -5.734 1.557 -15.234 1 61.06 176 SER A CA 1
ATOM 1288 C C . SER A 1 176 ? -6.617 0.534 -14.531 1 61.06 176 SER A C 1
ATOM 1290 O O . SER A 1 176 ? -7.645 0.116 -15.062 1 61.06 176 SER A O 1
ATOM 1292 N N . SER A 1 177 ? -6.254 0.24 -13.305 1 65.81 177 SER A N 1
ATOM 1293 C CA . SER A 1 177 ? -7.051 -0.797 -12.656 1 65.81 177 SER A CA 1
ATOM 1294 C C . SER A 1 177 ? -8.117 -0.19 -11.758 1 65.81 177 SER A C 1
ATOM 1296 O O . SER A 1 177 ? -7.805 0.542 -10.812 1 65.81 177 SER A O 1
ATOM 1298 N N . LEU A 1 178 ? -9.398 -0.533 -12.07 1 70.56 178 LEU A N 1
ATOM 1299 C CA . LEU A 1 178 ? -10.555 -0.017 -11.344 1 70.56 178 LEU A CA 1
ATOM 1300 C C . LEU A 1 178 ? -10.805 -0.825 -10.07 1 70.56 178 LEU A C 1
ATOM 1302 O O . LEU A 1 178 ? -11.656 -0.464 -9.258 1 70.56 178 LEU A O 1
ATOM 1306 N N . THR A 1 179 ? -10.008 -1.854 -9.883 1 83.12 179 THR A N 1
ATOM 1307 C CA . THR A 1 179 ? -10.258 -2.717 -8.734 1 83.12 179 THR A CA 1
ATOM 1308 C C . THR A 1 179 ? -9.109 -2.617 -7.73 1 83.12 179 THR A C 1
ATOM 1310 O O . THR A 1 179 ? -9.188 -3.182 -6.637 1 83.12 179 THR A O 1
ATOM 1313 N N . LEU A 1 180 ? -8.18 -1.832 -8.047 1 88.75 180 LEU A N 1
ATOM 1314 C CA . LEU A 1 180 ? -6.969 -1.779 -7.242 1 88.75 180 LEU A CA 1
ATOM 1315 C C . LEU A 1 180 ? -7.242 -1.126 -5.891 1 88.75 180 LEU A C 1
ATOM 1317 O O . LEU A 1 180 ? -7.738 0 -5.832 1 88.75 180 LEU A O 1
ATOM 1321 N N . THR A 1 181 ? -6.883 -1.879 -4.773 1 91.12 181 THR A N 1
ATOM 1322 C CA . THR A 1 181 ? -7.082 -1.357 -3.424 1 91.12 181 THR A CA 1
ATOM 1323 C C . THR A 1 181 ? -5.742 -1.189 -2.707 1 91.12 181 THR A C 1
ATOM 1325 O O . THR A 1 181 ? -5.617 -0.364 -1.801 1 91.12 181 THR A O 1
ATOM 1328 N N . ARG A 1 182 ? -4.832 -1.986 -3.17 1 94.5 182 ARG A N 1
ATOM 1329 C CA . ARG A 1 182 ? -3.508 -1.922 -2.557 1 94.5 182 ARG A CA 1
ATOM 1330 C C . ARG A 1 182 ? -2.412 -1.938 -3.619 1 94.5 182 ARG A C 1
ATOM 1332 O O . ARG A 1 182 ? -2.447 -2.752 -4.543 1 94.5 182 ARG A O 1
ATOM 1339 N N . LEU A 1 183 ? -1.549 -0.967 -3.488 1 93.56 183 LEU A N 1
ATOM 1340 C CA . LEU A 1 183 ? -0.415 -0.817 -4.395 1 93.56 183 LEU A CA 1
ATOM 1341 C C . LEU A 1 183 ? 0.854 -0.469 -3.623 1 93.56 183 LEU A C 1
ATOM 1343 O O . LEU A 1 183 ? 0.835 0.4 -2.75 1 93.56 183 LEU A O 1
ATOM 1347 N N . ASP A 1 184 ? 1.937 -1.211 -3.867 1 95.75 184 ASP A N 1
ATOM 1348 C CA . ASP A 1 184 ? 3.234 -0.812 -3.328 1 95.75 184 ASP A CA 1
ATOM 1349 C C . ASP A 1 184 ? 4.344 -1.031 -4.352 1 95.75 184 ASP A C 1
ATOM 1351 O O . ASP A 1 184 ? 4.668 -2.172 -4.691 1 95.75 184 ASP A O 1
ATOM 1355 N N . LEU A 1 185 ? 4.836 0.067 -4.82 1 94.5 185 LEU A N 1
ATOM 1356 C CA . LEU A 1 185 ? 5.91 0.071 -5.809 1 94.5 185 LEU A CA 1
ATOM 1357 C C . LEU A 1 185 ? 7.211 0.583 -5.199 1 94.5 185 LEU A C 1
ATOM 1359 O O . LEU A 1 185 ? 8.211 0.739 -5.902 1 94.5 185 LEU A O 1
ATOM 1363 N N . SER A 1 186 ? 7.215 0.73 -3.895 1 94.69 186 SER A N 1
ATOM 1364 C CA . SER A 1 186 ? 8.281 1.467 -3.23 1 94.69 186 SER A CA 1
ATOM 1365 C C . SER A 1 186 ? 9.539 0.609 -3.086 1 94.69 186 SER A C 1
ATOM 1367 O O . SER A 1 186 ? 9.492 -0.606 -3.285 1 94.69 186 SER A O 1
ATOM 1369 N N . PHE A 1 187 ? 10.641 1.299 -2.814 1 96.62 187 PHE A N 1
ATOM 1370 C CA . PHE A 1 187 ? 11.93 0.668 -2.543 1 96.62 187 PHE A CA 1
ATOM 1371 C C . PHE A 1 187 ? 12.422 -0.108 -3.758 1 96.62 187 PHE A C 1
ATOM 1373 O O . PHE A 1 187 ? 12.734 -1.294 -3.658 1 96.62 187 PHE A O 1
ATOM 1380 N N . ASN A 1 188 ? 12.367 0.564 -4.906 1 96.94 188 ASN A N 1
ATOM 1381 C CA . ASN A 1 188 ? 12.938 0.178 -6.188 1 96.94 188 ASN A CA 1
ATOM 1382 C C . ASN A 1 188 ? 13.828 1.28 -6.762 1 96.94 188 ASN A C 1
ATOM 1384 O O . ASN A 1 188 ? 14.242 2.186 -6.035 1 96.94 188 ASN A O 1
ATOM 1388 N N . ARG A 1 189 ? 14.281 1.062 -7.973 1 94.5 189 ARG A N 1
ATOM 1389 C CA . ARG A 1 189 ? 15.156 2.037 -8.617 1 94.5 189 ARG A CA 1
ATOM 1390 C C . ARG A 1 189 ? 14.422 2.783 -9.727 1 94.5 189 ARG A C 1
ATOM 1392 O O . ARG A 1 189 ? 15.008 3.084 -10.773 1 94.5 189 ARG A O 1
ATOM 1399 N N . PHE A 1 190 ? 13.102 2.949 -9.531 1 90.56 190 PHE A N 1
ATOM 1400 C CA . PHE A 1 190 ? 12.32 3.65 -10.539 1 90.56 190 PHE A CA 1
ATOM 1401 C C . PHE A 1 190 ? 12.781 5.098 -10.672 1 90.56 190 PHE A C 1
ATOM 1403 O O . PHE A 1 190 ? 13.203 5.711 -9.688 1 90.56 190 PHE A O 1
ATOM 1410 N N . THR A 1 191 ? 12.805 5.539 -11.844 1 81.06 191 THR A N 1
ATOM 1411 C CA . THR A 1 191 ? 13.141 6.934 -12.117 1 81.06 191 THR A CA 1
ATOM 1412 C C . THR A 1 191 ? 11.875 7.789 -12.188 1 81.06 191 THR A C 1
ATOM 1414 O O . THR A 1 191 ? 10.789 7.277 -12.469 1 81.06 191 THR A O 1
ATOM 1417 N N . GLY A 1 192 ? 11.953 9.203 -11.688 1 63.69 192 GLY A N 1
ATOM 1418 C CA . GLY A 1 192 ? 10.859 10.164 -11.75 1 63.69 192 GLY A CA 1
ATOM 1419 C C . GLY A 1 192 ? 10.219 10.414 -10.398 1 63.69 192 GLY A C 1
ATOM 1420 O O . GLY A 1 192 ? 9.344 11.273 -10.273 1 63.69 192 GLY A O 1
ATOM 1421 N N . ILE A 1 193 ? 10.328 9.359 -9.523 1 55.03 193 ILE A N 1
ATOM 1422 C CA . ILE A 1 193 ? 9.898 9.734 -8.188 1 55.03 193 ILE A CA 1
ATOM 1423 C C . ILE A 1 193 ? 10.734 10.906 -7.676 1 55.03 193 ILE A C 1
ATOM 1425 O O . ILE A 1 193 ? 11.961 10.836 -7.652 1 55.03 193 ILE A O 1
ATOM 1429 N N . ASN A 1 194 ? 10.469 12.078 -8.07 1 47.84 194 ASN A N 1
ATOM 1430 C CA . ASN A 1 194 ? 11.273 13.18 -7.559 1 47.84 194 ASN A CA 1
ATOM 1431 C C . ASN A 1 194 ? 11.492 13.062 -6.055 1 47.84 194 ASN A C 1
ATOM 1433 O O . ASN A 1 194 ? 10.539 13.18 -5.273 1 47.84 194 ASN A O 1
ATOM 1437 N N . PHE A 1 195 ? 12.258 12.211 -5.656 1 39.12 195 PHE A N 1
ATOM 1438 C CA . PHE A 1 195 ? 12.75 12.273 -4.285 1 39.12 195 PHE A CA 1
ATOM 1439 C C . PHE A 1 195 ? 13.336 13.648 -3.98 1 39.12 195 PHE A C 1
ATOM 1441 O O . PHE A 1 195 ? 14.297 14.07 -4.625 1 39.12 195 PHE A O 1
ATOM 1448 N N . HIS A 1 196 ? 12.516 14.664 -3.965 1 32.59 196 HIS A N 1
ATOM 1449 C CA . HIS A 1 196 ? 13.188 15.82 -3.379 1 32.59 196 HIS A CA 1
ATOM 1450 C C . HIS A 1 196 ? 13.789 15.477 -2.018 1 32.59 196 HIS A C 1
ATOM 1452 O O . HIS A 1 196 ? 13.055 15.156 -1.078 1 32.59 196 HIS A O 1
ATOM 1458 N N . PHE A 1 197 ? 14.797 14.734 -1.932 1 26.03 197 PHE A N 1
ATOM 1459 C CA . PHE A 1 197 ? 15.586 15.023 -0.739 1 26.03 197 PHE A CA 1
ATOM 1460 C C . PHE A 1 197 ? 16 16.484 -0.713 1 26.03 197 PHE A C 1
ATOM 1462 O O . PHE A 1 197 ? 16.203 17.109 -1.764 1 26.03 197 PHE A O 1
ATOM 1469 N N . MET B 1 1 ? 79.562 61.312 31.594 1 34.53 1 MET B N 1
ATOM 1470 C CA . MET B 1 1 ? 78.438 60.562 32.188 1 34.53 1 MET B CA 1
ATOM 1471 C C . MET B 1 1 ? 77.125 60.875 31.469 1 34.53 1 MET B C 1
ATOM 1473 O O . MET B 1 1 ? 76.5 61.844 31.797 1 34.53 1 MET B O 1
ATOM 1477 N N . THR B 1 2 ? 77.188 60.844 30.094 1 45.59 2 THR B N 1
ATOM 1478 C CA . THR B 1 2 ? 76.125 61.188 29.156 1 45.59 2 THR B CA 1
ATOM 1479 C C . THR B 1 2 ? 74.938 60.25 29.297 1 45.59 2 THR B C 1
ATOM 1481 O O . THR B 1 2 ? 75.062 59.031 29.219 1 45.59 2 THR B O 1
ATOM 1484 N N . PRO B 1 3 ? 73.875 60.688 30.016 1 47.56 3 PRO B N 1
ATOM 1485 C CA . PRO B 1 3 ? 72.688 59.875 30.297 1 47.56 3 PRO B CA 1
ATOM 1486 C C . PRO B 1 3 ? 72 59.375 29.016 1 47.56 3 PRO B C 1
ATOM 1488 O O . PRO B 1 3 ? 71.938 60.125 28.031 1 47.56 3 PRO B O 1
ATOM 1491 N N . LEU B 1 4 ? 72.062 58.062 28.688 1 46 4 LEU B N 1
ATOM 1492 C CA . LEU B 1 4 ? 71.438 57.312 27.609 1 46 4 LEU B CA 1
ATOM 1493 C C . LEU B 1 4 ? 69.938 57.438 27.641 1 46 4 LEU B C 1
ATOM 1495 O O . LEU B 1 4 ? 69.312 57.094 28.641 1 46 4 LEU B O 1
ATOM 1499 N N . LEU B 1 5 ? 69.312 58.406 26.969 1 45.03 5 LEU B N 1
ATOM 1500 C CA . LEU B 1 5 ? 67.938 58.688 26.797 1 45.03 5 LEU B CA 1
ATOM 1501 C C . LEU B 1 5 ? 67.188 57.5 26.172 1 45.03 5 LEU B C 1
ATOM 1503 O O . LEU B 1 5 ? 67.5 57.062 25.078 1 45.03 5 LEU B O 1
ATOM 1507 N N . LEU B 1 6 ? 66.812 56.438 26.938 1 44.88 6 LEU B N 1
ATOM 1508 C CA . LEU B 1 6 ? 66.062 55.312 26.375 1 44.88 6 LEU B CA 1
ATOM 1509 C C . LEU B 1 6 ? 64.812 55.75 25.719 1 44.88 6 LEU B C 1
ATOM 1511 O O . LEU B 1 6 ? 64.062 56.625 26.266 1 44.88 6 LEU B O 1
ATOM 1515 N N . PRO B 1 7 ? 64.562 55.5 24.359 1 49.69 7 PRO B N 1
ATOM 1516 C CA . PRO B 1 7 ? 63.344 55.875 23.609 1 49.69 7 PRO B CA 1
ATOM 1517 C C . PRO B 1 7 ? 62.094 55.219 24.156 1 49.69 7 PRO B C 1
ATOM 1519 O O . PRO B 1 7 ? 62.156 54.094 24.672 1 49.69 7 PRO B O 1
ATOM 1522 N N . LEU B 1 8 ? 61.125 55.906 24.688 1 46.88 8 LEU B N 1
ATOM 1523 C CA . LEU B 1 8 ? 59.781 55.531 25.156 1 46.88 8 LEU B CA 1
ATOM 1524 C C . LEU B 1 8 ? 58.969 54.875 24.047 1 46.88 8 LEU B C 1
ATOM 1526 O O . LEU B 1 8 ? 58.719 55.5 23 1 46.88 8 LEU B O 1
ATOM 1530 N N . ALA B 1 9 ? 59.188 53.531 23.703 1 47.12 9 ALA B N 1
ATOM 1531 C CA . ALA B 1 9 ? 58.344 52.906 22.688 1 47.12 9 ALA B CA 1
ATOM 1532 C C . ALA B 1 9 ? 56.875 53.062 23.047 1 47.12 9 ALA B C 1
ATOM 1534 O O . ALA B 1 9 ? 56.469 52.875 24.203 1 47.12 9 ALA B O 1
ATOM 1535 N N . ALA B 1 10 ? 56.031 53.781 22.141 1 51.47 10 ALA B N 1
ATOM 1536 C CA . ALA B 1 10 ? 54.594 54 22.094 1 51.47 10 ALA B CA 1
ATOM 1537 C C . ALA B 1 10 ? 53.844 52.656 21.938 1 51.47 10 ALA B C 1
ATOM 1539 O O . ALA B 1 10 ? 54.156 51.875 21.031 1 51.47 10 ALA B O 1
ATOM 1540 N N . VAL B 1 11 ? 53.375 52 23.047 1 48.66 11 VAL B N 1
ATOM 1541 C CA . VAL B 1 11 ? 52.531 50.812 23.016 1 48.66 11 VAL B CA 1
ATOM 1542 C C . VAL B 1 11 ? 51.219 51.125 22.281 1 48.66 11 VAL B C 1
ATOM 1544 O O . VAL B 1 11 ? 50.469 51.969 22.719 1 48.66 11 VAL B O 1
ATOM 1547 N N . SER B 1 12 ? 51.125 50.938 20.938 1 52.38 12 SER B N 1
ATOM 1548 C CA . SER B 1 12 ? 49.875 51.062 20.188 1 52.38 12 SER B CA 1
ATOM 1549 C C . SER B 1 12 ? 48.844 50.031 20.641 1 52.38 12 SER B C 1
ATOM 1551 O O . SER B 1 12 ? 49.125 48.844 20.609 1 52.38 12 SER B O 1
ATOM 1553 N N . LEU B 1 13 ? 47.938 50.406 21.562 1 51.91 13 LEU B N 1
ATOM 1554 C CA . LEU B 1 13 ? 46.781 49.594 21.953 1 51.91 13 LEU B CA 1
ATOM 1555 C C . LEU B 1 13 ? 45.875 49.344 20.766 1 51.91 13 LEU B C 1
ATOM 1557 O O . LEU B 1 13 ? 45.312 50.25 20.188 1 51.91 13 LEU B O 1
ATOM 1561 N N . LEU B 1 14 ? 46.062 48.25 20.031 1 55.81 14 LEU B N 1
ATOM 1562 C CA . LEU B 1 14 ? 45.156 47.781 19 1 55.81 14 LEU B CA 1
ATOM 1563 C C . LEU B 1 14 ? 43.812 47.375 19.594 1 55.81 14 LEU B C 1
ATOM 1565 O O . LEU B 1 14 ? 43.75 46.438 20.391 1 55.81 14 LEU B O 1
ATOM 1569 N N . LEU B 1 15 ? 42.906 48.281 19.688 1 55.56 15 LEU B N 1
ATOM 1570 C CA . LEU B 1 15 ? 41.531 48 20.047 1 55.56 15 LEU B CA 1
ATOM 1571 C C . LEU B 1 15 ? 40.875 47.062 19.016 1 55.56 15 LEU B C 1
ATOM 1573 O O . LEU B 1 15 ? 40.719 47.438 17.859 1 55.56 15 LEU B O 1
ATOM 1577 N N . LEU B 1 16 ? 40.969 45.75 19.219 1 57.81 16 LEU B N 1
ATOM 1578 C CA . LEU B 1 16 ? 40.219 44.781 18.438 1 57.81 16 LEU B CA 1
ATOM 1579 C C . LEU B 1 16 ? 38.719 45.031 18.594 1 57.81 16 LEU B C 1
ATOM 1581 O O . LEU B 1 16 ? 38.156 44.844 19.672 1 57.81 16 LEU B O 1
ATOM 1585 N N . LEU B 1 17 ? 38.094 45.812 17.781 1 57.53 17 LEU B N 1
ATOM 1586 C CA . LEU B 1 17 ? 36.656 45.906 17.656 1 57.53 17 LEU B CA 1
ATOM 1587 C C . LEU B 1 17 ? 36.031 44.562 17.281 1 57.53 17 LEU B C 1
ATOM 1589 O O . LEU B 1 17 ? 36.281 44.031 16.203 1 57.53 17 LEU B O 1
ATOM 1593 N N . SER B 1 18 ? 35.656 43.781 18.234 1 58.53 18 SER B N 1
ATOM 1594 C CA . SER B 1 18 ? 34.875 42.562 17.984 1 58.53 18 SER B CA 1
ATOM 1595 C C . SER B 1 18 ? 33.5 42.906 17.422 1 58.53 18 SER B C 1
ATOM 1597 O O . SER B 1 18 ? 32.719 43.562 18.094 1 58.53 18 SER B O 1
ATOM 1599 N N . ALA B 1 19 ? 33.344 42.969 16.109 1 62.38 19 ALA B N 1
ATOM 1600 C CA . ALA B 1 19 ? 32.031 43.031 15.461 1 62.38 19 ALA B CA 1
ATOM 1601 C C . ALA B 1 19 ? 31.156 41.844 15.867 1 62.38 19 ALA B C 1
ATOM 1603 O O . ALA B 1 19 ? 31.422 40.688 15.461 1 62.38 19 ALA B O 1
ATOM 1604 N N . THR B 1 20 ? 30.281 41.969 16.844 1 61.31 20 THR B N 1
ATOM 1605 C CA . THR B 1 20 ? 29.234 41 17.109 1 61.31 20 THR B CA 1
ATOM 1606 C C . THR B 1 20 ? 28.203 41 15.992 1 61.31 20 THR B C 1
ATOM 1608 O O . THR B 1 20 ? 27.562 42.031 15.742 1 61.31 20 THR B O 1
ATOM 1611 N N . ALA B 1 21 ? 28.375 40.188 14.969 1 62.19 21 ALA B N 1
ATOM 1612 C CA . ALA B 1 21 ? 27.297 39.969 14.016 1 62.19 21 ALA B CA 1
ATOM 1613 C C . ALA B 1 21 ? 26.031 39.5 14.719 1 62.19 21 ALA B C 1
ATOM 1615 O O . ALA B 1 21 ? 26 38.375 15.273 1 62.19 21 ALA B O 1
ATOM 1616 N N . ALA B 1 22 ? 25.156 40.406 15.008 1 59.59 22 ALA B N 1
ATOM 1617 C CA . ALA B 1 22 ? 23.812 40 15.406 1 59.59 22 ALA B CA 1
ATOM 1618 C C . ALA B 1 22 ? 23.156 39.156 14.328 1 59.59 22 ALA B C 1
ATOM 1620 O O . ALA B 1 22 ? 22.922 39.625 13.211 1 59.59 22 ALA B O 1
ATOM 1621 N N . THR B 1 23 ? 23.281 37.844 14.305 1 57.03 23 THR B N 1
ATOM 1622 C CA . THR B 1 23 ? 22.391 37.031 13.484 1 57.03 23 THR B CA 1
ATOM 1623 C C . THR B 1 23 ? 20.938 37.438 13.711 1 57.03 23 THR B C 1
ATOM 1625 O O . THR B 1 23 ? 20.406 37.281 14.812 1 57.03 23 THR B O 1
ATOM 1628 N N . THR B 1 24 ? 20.453 38.406 13.016 1 51.53 24 THR B N 1
ATOM 1629 C CA . THR B 1 24 ? 19.016 38.625 13.023 1 51.53 24 THR B CA 1
ATOM 1630 C C . THR B 1 24 ? 18.25 37.344 12.719 1 51.53 24 THR B C 1
ATOM 1632 O O . THR B 1 24 ? 18.375 36.781 11.633 1 51.53 24 THR B O 1
ATOM 1635 N N . THR B 1 25 ? 17.953 36.469 13.734 1 53.28 25 THR B N 1
ATOM 1636 C CA . THR B 1 25 ? 16.922 35.5 13.5 1 53.28 25 THR B CA 1
ATOM 1637 C C . THR B 1 25 ? 15.648 36.156 12.961 1 53.28 25 THR B C 1
ATOM 1639 O O . THR B 1 25 ? 15.078 37.031 13.617 1 53.28 25 THR B O 1
ATOM 1642 N N . THR B 1 26 ? 15.641 36.5 11.75 1 52.72 26 THR B N 1
ATOM 1643 C CA . THR B 1 26 ? 14.375 36.969 11.18 1 52.72 26 THR B CA 1
ATOM 1644 C C . THR B 1 26 ? 13.219 36.094 11.641 1 52.72 26 THR B C 1
ATOM 1646 O O . THR B 1 26 ? 13.227 34.875 11.398 1 52.72 26 THR B O 1
ATOM 1649 N N . THR B 1 27 ? 12.594 36.25 12.758 1 57.47 27 THR B N 1
ATOM 1650 C CA . THR B 1 27 ? 11.383 35.594 13.227 1 57.47 27 THR B CA 1
ATOM 1651 C C . THR B 1 27 ? 10.273 35.656 12.188 1 57.47 27 THR B C 1
ATOM 1653 O O . THR B 1 27 ? 9.781 36.75 11.883 1 57.47 27 THR B O 1
ATOM 1656 N N . THR B 1 28 ? 10.383 34.938 11.078 1 64.31 28 THR B N 1
ATOM 1657 C CA . THR B 1 28 ? 9.297 34.938 10.102 1 64.31 28 THR B CA 1
ATOM 1658 C C . THR B 1 28 ? 7.988 34.5 10.75 1 64.31 28 THR B C 1
ATOM 1660 O O . THR B 1 28 ? 7.949 33.5 11.469 1 64.31 28 THR B O 1
ATOM 1663 N N . THR B 1 29 ? 6.992 35.375 10.758 1 87.88 29 THR B N 1
ATOM 1664 C CA . THR B 1 29 ? 5.652 35.156 11.281 1 87.88 29 THR B CA 1
ATOM 1665 C C . THR B 1 29 ? 4.859 34.219 10.359 1 87.88 29 THR B C 1
ATOM 1667 O O . THR B 1 29 ? 4.879 34.406 9.141 1 87.88 29 THR B O 1
ATOM 1670 N N . THR B 1 30 ? 4.277 33.156 10.945 1 96.38 30 THR B N 1
ATOM 1671 C CA . THR B 1 30 ? 3.451 32.188 10.211 1 96.38 30 THR B CA 1
ATOM 1672 C C . THR B 1 30 ? 2.34 32.906 9.453 1 96.38 30 THR B C 1
ATOM 1674 O O . THR B 1 30 ? 1.771 33.906 9.945 1 96.38 30 THR B O 1
ATOM 1677 N N . LEU B 1 31 ? 2.096 32.5 8.211 1 97.12 31 LEU B N 1
ATOM 1678 C CA . LEU B 1 31 ? 0.999 33.062 7.43 1 97.12 31 LEU B CA 1
ATOM 1679 C C . LEU B 1 31 ? -0.316 32.969 8.195 1 97.12 31 LEU B C 1
ATOM 1681 O O . LEU B 1 31 ? -0.654 31.906 8.734 1 97.12 31 LEU B O 1
ATOM 1685 N N . PRO B 1 32 ? -1.022 34.094 8.242 1 97.38 32 PRO B N 1
ATOM 1686 C CA . PRO B 1 32 ? -2.25 34.125 9.039 1 97.38 32 PRO B CA 1
ATOM 1687 C C . PRO B 1 32 ? -3.24 33.031 8.648 1 97.38 32 PRO B C 1
ATOM 1689 O O . PRO B 1 32 ? -3.918 32.469 9.516 1 97.38 32 PRO B O 1
ATOM 1692 N N . SER B 1 33 ? -3.352 32.75 7.418 1 97.5 33 SER B N 1
ATOM 1693 C CA . SER B 1 33 ? -4.27 31.703 6.992 1 97.5 33 SER B CA 1
ATOM 1694 C C . SER B 1 33 ? -3.854 30.344 7.559 1 97.5 33 SER B C 1
ATOM 1696 O O . SER B 1 33 ? -4.707 29.531 7.902 1 97.5 33 SER B O 1
ATOM 1698 N N . ASP B 1 34 ? -2.59 30.125 7.598 1 98.25 34 ASP B N 1
ATOM 1699 C CA . ASP B 1 34 ? -2.1 28.891 8.195 1 98.25 34 ASP B CA 1
ATOM 1700 C C . ASP B 1 34 ? -2.459 28.812 9.68 1 98.25 34 ASP B C 1
ATOM 1702 O O . ASP B 1 34 ? -2.879 27.766 10.172 1 98.25 34 ASP B O 1
ATOM 1706 N N . VAL B 1 35 ? -2.283 29.922 10.305 1 97.88 35 VAL B N 1
ATOM 1707 C CA . VAL B 1 35 ? -2.605 29.969 11.727 1 97.88 35 VAL B CA 1
ATOM 1708 C C . VAL B 1 35 ? -4.09 29.672 11.93 1 97.88 35 VAL B C 1
ATOM 1710 O O . VAL B 1 35 ? -4.457 28.891 12.797 1 97.88 35 VAL B O 1
ATOM 1713 N N . SER B 1 36 ? -4.863 30.297 11.148 1 98.25 36 SER B N 1
ATOM 1714 C CA . SER B 1 36 ? -6.305 30.094 11.234 1 98.25 36 SER B CA 1
ATOM 1715 C C . SER B 1 36 ? -6.68 28.641 10.992 1 98.25 36 SER B C 1
ATOM 1717 O O . SER B 1 36 ? -7.551 28.094 11.672 1 98.25 36 SER B O 1
ATOM 1719 N N . ALA B 1 37 ? -6.035 28.047 10.062 1 98.19 37 ALA B N 1
ATOM 1720 C CA . ALA B 1 37 ? -6.289 26.641 9.75 1 98.19 37 ALA B CA 1
ATOM 1721 C C . ALA B 1 37 ? -5.918 25.75 10.922 1 98.19 37 ALA B C 1
ATOM 1723 O O . ALA B 1 37 ? -6.684 24.844 11.297 1 98.19 37 ALA B O 1
ATOM 1724 N N . LEU B 1 38 ? -4.797 26 11.508 1 98.31 38 LEU B N 1
ATOM 1725 C CA . LEU B 1 38 ? -4.34 25.203 12.641 1 98.31 38 LEU B CA 1
ATOM 1726 C C . LEU B 1 38 ? -5.301 25.328 13.82 1 98.31 38 LEU B C 1
ATOM 1728 O O . LEU B 1 38 ? -5.613 24.344 14.484 1 98.31 38 LEU B O 1
ATOM 1732 N N . LYS B 1 39 ? -5.746 26.562 14.023 1 98.5 39 LYS B N 1
ATOM 1733 C CA . LYS B 1 39 ? -6.727 26.781 15.086 1 98.5 39 LYS B CA 1
ATOM 1734 C C . LYS B 1 39 ? -8 25.984 14.836 1 98.5 39 LYS B C 1
ATOM 1736 O O . LYS B 1 39 ? -8.539 25.359 15.75 1 98.5 39 LYS B O 1
ATOM 1741 N N . SER B 1 40 ? -8.398 26.031 13.609 1 98.56 40 SER B N 1
ATOM 1742 C CA . SER B 1 40 ? -9.617 25.328 13.242 1 98.56 40 SER B CA 1
ATOM 1743 C C . SER B 1 40 ? -9.445 23.812 13.398 1 98.56 40 SER B C 1
ATOM 1745 O O . SER B 1 40 ? -10.352 23.125 13.875 1 98.56 40 SER B O 1
ATOM 1747 N N . ILE B 1 41 ? -8.336 23.297 13.055 1 98.38 41 ILE B N 1
ATOM 1748 C CA . ILE B 1 41 ? -8.039 21.875 13.148 1 98.38 41 ILE B CA 1
ATOM 1749 C C . ILE B 1 41 ? -8.055 21.438 14.609 1 98.38 41 ILE B C 1
ATOM 1751 O O . ILE B 1 41 ? -8.695 20.453 14.961 1 98.38 41 ILE B O 1
ATOM 1755 N N . LYS B 1 42 ? -7.41 22.172 15.391 1 98.44 42 LYS B N 1
ATOM 1756 C CA . LYS B 1 42 ? -7.398 21.812 16.812 1 98.44 42 LYS B CA 1
ATOM 1757 C C . LYS B 1 42 ? -8.797 21.891 17.406 1 98.44 42 LYS B C 1
ATOM 1759 O O . LYS B 1 42 ? -9.195 21.031 18.203 1 98.44 42 LYS B O 1
ATOM 1764 N N . SER B 1 43 ? -9.586 22.891 17.016 1 98.31 43 SER B N 1
ATOM 1765 C CA . SER B 1 43 ? -10.914 23.109 17.578 1 98.31 43 SER B CA 1
ATOM 1766 C C . SER B 1 43 ? -11.875 22 17.172 1 98.31 43 SER B C 1
ATOM 1768 O O . SER B 1 43 ? -12.906 21.797 17.812 1 98.31 43 SER B O 1
ATOM 1770 N N . ALA B 1 44 ? -11.539 21.312 16.109 1 98.5 44 ALA B N 1
ATOM 1771 C CA . ALA B 1 44 ? -12.406 20.266 15.602 1 98.5 44 ALA B CA 1
ATOM 1772 C C . ALA B 1 44 ? -12.172 18.953 16.344 1 98.5 44 ALA B C 1
ATOM 1774 O O . ALA B 1 44 ? -12.922 17.984 16.172 1 98.5 44 ALA B O 1
ATOM 1775 N N . ILE B 1 45 ? -11.141 18.891 17.188 1 98.5 45 ILE B N 1
ATOM 1776 C CA . ILE B 1 45 ? -10.836 17.719 18 1 98.5 45 ILE B CA 1
ATOM 1777 C C . ILE B 1 45 ? -11.516 17.859 19.359 1 98.5 45 ILE B C 1
ATOM 1779 O O . ILE B 1 45 ? -11.5 18.938 19.969 1 98.5 45 ILE B O 1
ATOM 1783 N N . ASN B 1 46 ? -12.133 16.781 19.781 1 98.56 46 ASN B N 1
ATOM 1784 C CA . ASN B 1 46 ? -12.75 16.75 21.094 1 98.56 46 ASN B CA 1
ATOM 1785 C C . ASN B 1 46 ? -11.711 16.953 22.203 1 98.56 46 ASN B C 1
ATOM 1787 O O . ASN B 1 46 ? -10.852 16.109 22.422 1 98.56 46 ASN B O 1
ATOM 1791 N N . PRO B 1 47 ? -11.789 18.047 22.922 1 97.88 47 PRO B N 1
ATOM 1792 C CA . PRO B 1 47 ? -10.766 18.359 23.922 1 97.88 47 PRO B CA 1
ATOM 1793 C C . PRO B 1 47 ? -10.648 17.281 25 1 97.88 47 PRO B C 1
ATOM 1795 O O . PRO B 1 47 ? -9.57 17.094 25.562 1 97.88 47 PRO B O 1
ATOM 1798 N N . ALA B 1 48 ? -11.664 16.547 25.219 1 98.31 48 ALA B N 1
ATOM 1799 C CA . ALA B 1 48 ? -11.664 15.492 26.234 1 98.31 48 ALA B CA 1
ATOM 1800 C C . ALA B 1 48 ? -10.758 14.336 25.844 1 98.31 48 ALA B C 1
ATOM 1802 O O . ALA B 1 48 ? -10.406 13.5 26.672 1 98.31 48 ALA B O 1
ATOM 1803 N N . THR B 1 49 ? -10.422 14.297 24.547 1 98.56 49 THR B N 1
ATOM 1804 C CA . THR B 1 49 ? -9.633 13.172 24.047 1 98.56 49 THR B CA 1
ATOM 1805 C C . THR B 1 49 ? -8.188 13.586 23.812 1 98.56 49 THR B C 1
ATOM 1807 O O . THR B 1 49 ? -7.398 12.82 23.25 1 98.56 49 THR B O 1
ATOM 1810 N N . ILE B 1 50 ? -7.82 14.773 24.328 1 98.38 50 ILE B N 1
ATOM 1811 C CA . ILE B 1 50 ? -6.457 15.273 24.172 1 98.38 50 ILE B CA 1
ATOM 1812 C C . ILE B 1 50 ? -5.68 15.086 25.469 1 98.38 50 ILE B C 1
ATOM 1814 O O . ILE B 1 50 ? -5.793 15.898 26.391 1 98.38 50 ILE B O 1
ATOM 1818 N N . PRO B 1 51 ? -4.824 14.109 25.438 1 98.06 51 PRO B N 1
ATOM 1819 C CA . PRO B 1 51 ? -4.039 13.93 26.672 1 98.06 51 PRO B CA 1
ATOM 1820 C C . PRO B 1 51 ? -2.986 15.023 26.859 1 98.06 51 PRO B C 1
ATOM 1822 O O . PRO B 1 51 ? -2.449 15.539 25.875 1 98.06 51 PRO B O 1
ATOM 1825 N N . SER B 1 52 ? -2.604 15.242 28.078 1 96.62 52 SER B N 1
ATOM 1826 C CA . SER B 1 52 ? -1.694 16.328 28.422 1 96.62 52 SER B CA 1
ATOM 1827 C C . SER B 1 52 ? -0.305 16.094 27.844 1 96.62 52 SER B C 1
ATOM 1829 O O . SER B 1 52 ? 0.43 17.047 27.578 1 96.62 52 SER B O 1
ATOM 1831 N N . TYR B 1 53 ? 0.013 14.82 27.547 1 95.81 53 TYR B N 1
ATOM 1832 C CA . TYR B 1 53 ? 1.356 14.492 27.094 1 95.81 53 TYR B CA 1
ATOM 1833 C C . TYR B 1 53 ? 1.439 14.539 25.562 1 95.81 53 TYR B C 1
ATOM 1835 O O . TYR B 1 53 ? 2.516 14.367 24.984 1 95.81 53 TYR B O 1
ATOM 1843 N N . SER B 1 54 ? 0.303 14.82 24.891 1 97.62 54 SER B N 1
ATOM 1844 C CA . SER B 1 54 ? 0.206 14.664 23.438 1 97.62 54 SER B CA 1
ATOM 1845 C C . SER B 1 54 ? 0.727 15.906 22.719 1 97.62 54 SER B C 1
ATOM 1847 O O . SER B 1 54 ? 0.882 16.969 23.328 1 97.62 54 SER B O 1
ATOM 1849 N N . CYS B 1 55 ? 0.944 15.781 21.484 1 97.62 55 CYS B N 1
ATOM 1850 C CA . CYS B 1 55 ? 1.396 16.875 20.641 1 97.62 55 CYS B CA 1
ATOM 1851 C C . CYS B 1 55 ? 0.346 17.984 20.578 1 97.62 55 CYS B C 1
ATOM 1853 O O . CYS B 1 55 ? 0.656 19.156 20.781 1 97.62 55 CYS B O 1
ATOM 1855 N N . LEU B 1 56 ? -0.843 17.562 20.375 1 97.69 56 LEU B N 1
ATOM 1856 C CA . LEU B 1 56 ? -1.909 18.531 20.219 1 97.69 56 LEU B CA 1
ATOM 1857 C C . LEU B 1 56 ? -2.092 19.359 21.484 1 97.69 56 LEU B C 1
ATOM 1859 O O . LEU B 1 56 ? -2.451 20.531 21.438 1 97.69 56 LEU B O 1
ATOM 1863 N N . ALA B 1 57 ? -1.806 18.719 22.609 1 97.5 57 ALA B N 1
ATOM 1864 C CA . ALA B 1 57 ? -1.891 19.438 23.875 1 97.5 57 ALA B CA 1
ATOM 1865 C C . ALA B 1 57 ? -0.866 20.562 23.953 1 97.5 57 ALA B C 1
ATOM 1867 O O . ALA B 1 57 ? -1.082 21.562 24.625 1 97.5 57 ALA B O 1
ATOM 1868 N N . SER B 1 58 ? 0.175 20.422 23.266 1 97.12 58 SER B N 1
ATOM 1869 C CA . SER B 1 58 ? 1.242 21.422 23.312 1 97.12 58 SER B CA 1
ATOM 1870 C C . SER B 1 58 ? 0.937 22.594 22.391 1 97.12 58 SER B C 1
ATOM 1872 O O . SER B 1 58 ? 1.664 23.594 22.375 1 97.12 58 SER B O 1
ATOM 1874 N N . TRP B 1 59 ? -0.072 22.469 21.531 1 97.38 59 TRP B N 1
ATOM 1875 C CA . TRP B 1 59 ? -0.425 23.562 20.641 1 97.38 59 TRP B CA 1
ATOM 1876 C C . TRP B 1 59 ? -1.021 24.734 21.422 1 97.38 59 TRP B C 1
ATOM 1878 O O . TRP B 1 59 ? -2.119 24.625 21.969 1 97.38 59 TRP B O 1
ATOM 1888 N N . ASN B 1 60 ? -0.274 25.797 21.516 1 95.38 60 ASN B N 1
ATOM 1889 C CA . ASN B 1 60 ? -0.645 27.062 22.141 1 95.38 60 ASN B CA 1
ATOM 1890 C C . ASN B 1 60 ? -0.437 28.234 21.188 1 95.38 60 ASN B C 1
ATOM 1892 O O . ASN B 1 60 ? 0.694 28.531 20.797 1 95.38 60 ASN B O 1
ATOM 1896 N N . PHE B 1 61 ? -1.482 28.922 20.844 1 95.44 61 PHE B N 1
ATOM 1897 C CA . PHE B 1 61 ? -1.468 29.875 19.734 1 95.44 61 PHE B CA 1
ATOM 1898 C C . PHE B 1 61 ? -1.063 31.266 20.219 1 95.44 61 PHE B C 1
ATOM 1900 O O . PHE B 1 61 ? -1.059 32.219 19.438 1 95.44 61 PHE B O 1
ATOM 1907 N N . SER B 1 62 ? -0.708 31.422 21.453 1 92.75 62 SER B N 1
ATOM 1908 C CA . SER B 1 62 ? -0.057 32.625 21.922 1 92.75 62 SER B CA 1
ATOM 1909 C C . SER B 1 62 ? 1.362 32.75 21.375 1 92.75 62 SER B C 1
ATOM 1911 O O . SER B 1 62 ? 1.96 33.844 21.406 1 92.75 62 SER B O 1
ATOM 1913 N N . SER B 1 63 ? 1.794 31.594 20.969 1 92.56 63 SER B N 1
ATOM 1914 C CA . SER B 1 63 ? 3.074 31.547 20.266 1 92.56 63 SER B CA 1
ATOM 1915 C C . SER B 1 63 ? 2.883 31.266 18.781 1 92.56 63 SER B C 1
ATOM 1917 O O . SER B 1 63 ? 1.826 30.781 18.375 1 92.56 63 SER B O 1
ATOM 1919 N N . ASP B 1 64 ? 3.895 31.625 18 1 94.25 64 ASP B N 1
ATOM 1920 C CA . ASP B 1 64 ? 3.842 31.422 16.562 1 94.25 64 ASP B CA 1
ATOM 1921 C C . ASP B 1 64 ? 4.164 29.984 16.203 1 94.25 64 ASP B C 1
ATOM 1923 O O . ASP B 1 64 ? 5.23 29.469 16.547 1 94.25 64 ASP B O 1
ATOM 1927 N N . PRO B 1 65 ? 3.344 29.391 15.43 1 96 65 PRO B N 1
ATOM 1928 C CA . PRO B 1 65 ? 3.516 27.953 15.141 1 96 65 PRO B CA 1
ATOM 1929 C C . PRO B 1 65 ? 4.816 27.656 14.398 1 96 65 PRO B C 1
ATOM 1931 O O . PRO B 1 65 ? 5.453 26.625 14.648 1 96 65 PRO B O 1
ATOM 1934 N N . CYS B 1 66 ? 5.25 28.516 13.547 1 95.81 66 CYS B N 1
ATOM 1935 C CA . CYS B 1 66 ? 6.414 28.203 12.727 1 95.81 66 CYS B CA 1
ATOM 1936 C C . CYS B 1 66 ? 7.672 28.859 13.305 1 95.81 66 CYS B C 1
ATOM 1938 O O . CYS B 1 66 ? 8.742 28.766 12.703 1 95.81 66 CYS B O 1
ATOM 1940 N N . SER B 1 67 ? 7.484 29.5 14.445 1 89.31 67 SER B N 1
ATOM 1941 C CA . SER B 1 67 ? 8.664 30.109 15.055 1 89.31 67 SER B CA 1
ATOM 1942 C C . SER B 1 67 ? 9.531 29.062 15.742 1 89.31 67 SER B C 1
ATOM 1944 O O . SER B 1 67 ? 9.016 28.109 16.344 1 89.31 67 SER B O 1
ATOM 1946 N N . THR B 1 68 ? 10.852 29.078 15.477 1 81.69 68 THR B N 1
ATOM 1947 C CA . THR B 1 68 ? 11.789 28.141 16.078 1 81.69 68 THR B CA 1
ATOM 1948 C C . THR B 1 68 ? 12.656 28.844 17.125 1 81.69 68 THR B C 1
ATOM 1950 O O . THR B 1 68 ? 12.906 30.047 17.016 1 81.69 68 THR B O 1
ATOM 1953 N N . PRO B 1 69 ? 13.07 28.219 18.141 1 77.44 69 PRO B N 1
ATOM 1954 C CA . PRO B 1 69 ? 12.828 26.828 18.484 1 77.44 69 PRO B CA 1
ATOM 1955 C C . PRO B 1 69 ? 11.5 26.609 19.188 1 77.44 69 PRO B C 1
ATOM 1957 O O . PRO B 1 69 ? 10.977 27.531 19.828 1 77.44 69 PRO B O 1
ATOM 1960 N N . HIS B 1 70 ? 10.914 25.469 18.938 1 80.19 70 HIS B N 1
ATOM 1961 C CA . HIS B 1 70 ? 9.719 25.078 19.672 1 80.19 70 HIS B CA 1
ATOM 1962 C C . HIS B 1 70 ? 10.062 24.578 21.062 1 80.19 70 HIS B C 1
ATOM 1964 O O . HIS B 1 70 ? 10.305 23.375 21.25 1 80.19 70 HIS B O 1
ATOM 1970 N N . LEU B 1 71 ? 10.141 25.406 22.031 1 78.38 71 LEU B N 1
ATOM 1971 C CA . LEU B 1 71 ? 10.609 25 23.344 1 78.38 71 LEU B CA 1
ATOM 1972 C C . LEU B 1 71 ? 9.43 24.672 24.266 1 78.38 71 LEU B C 1
ATOM 1974 O O . LEU B 1 71 ? 9.484 23.719 25.047 1 78.38 71 LEU B O 1
ATOM 1978 N N . THR B 1 72 ? 8.391 25.391 24.094 1 86.5 72 THR B N 1
ATOM 1979 C CA . THR B 1 72 ? 7.312 25.25 25.062 1 86.5 72 THR B CA 1
ATOM 1980 C C . THR B 1 72 ? 5.992 24.938 24.375 1 86.5 72 THR B C 1
ATOM 1982 O O . THR B 1 72 ? 5.102 24.312 24.953 1 86.5 72 THR B O 1
ATOM 1985 N N . HIS B 1 73 ? 5.848 25.359 23.234 1 92.69 73 HIS B N 1
ATOM 1986 C CA . HIS B 1 73 ? 4.629 25.156 22.469 1 92.69 73 HIS B CA 1
ATOM 1987 C C . HIS B 1 73 ? 4.934 24.531 21.109 1 92.69 73 HIS B C 1
ATOM 1989 O O . HIS B 1 73 ? 6.062 24.609 20.625 1 92.69 73 HIS B O 1
ATOM 1995 N N . PHE B 1 74 ? 3.828 23.891 20.578 1 95.19 74 PHE B N 1
ATOM 1996 C CA . PHE B 1 74 ? 3.975 23.281 19.25 1 95.19 74 PHE B CA 1
ATOM 1997 C C . PHE B 1 74 ? 5.188 22.359 19.219 1 95.19 74 PHE B C 1
ATOM 1999 O O . PHE B 1 74 ? 6.035 22.469 18.328 1 95.19 74 PHE B O 1
ATOM 2006 N N . LEU B 1 75 ? 5.27 21.469 20.219 1 92.44 75 LEU B N 1
ATOM 2007 C CA . LEU B 1 75 ? 6.43 20.609 20.438 1 92.44 75 LEU B CA 1
ATOM 2008 C C . LEU B 1 75 ? 6.527 19.547 19.359 1 92.44 75 LEU B C 1
ATOM 2010 O O . LEU B 1 75 ? 7.602 18.984 19.125 1 92.44 75 LEU B O 1
ATOM 2014 N N . CYS B 1 76 ? 5.387 19.219 18.812 1 94.31 76 CYS B N 1
ATOM 2015 C CA . CYS B 1 76 ? 5.398 18.188 17.766 1 94.31 76 CYS B CA 1
ATOM 2016 C C . CYS B 1 76 ? 4.176 18.312 16.859 1 94.31 76 CYS B C 1
ATOM 2018 O O . CYS B 1 76 ? 3.42 19.281 16.969 1 94.31 76 CYS B O 1
ATOM 2020 N N . ALA B 1 77 ? 4.16 17.516 15.812 1 94.81 77 ALA B N 1
ATOM 2021 C CA . ALA B 1 77 ? 3.039 17.312 14.891 1 94.81 77 ALA B CA 1
ATOM 2022 C C . ALA B 1 77 ? 3.062 18.344 13.766 1 94.81 77 ALA B C 1
ATOM 2024 O O . ALA B 1 77 ? 2.209 18.312 12.875 1 94.81 77 ALA B O 1
ATOM 2025 N N . LEU B 1 78 ? 4.008 19.375 13.852 1 95.44 78 LEU B N 1
ATOM 2026 C CA . LEU B 1 78 ? 4.082 20.391 12.805 1 95.44 78 LEU B CA 1
ATOM 2027 C C . LEU B 1 78 ? 5.52 20.594 12.344 1 95.44 78 LEU B C 1
ATOM 2029 O O . LEU B 1 78 ? 6.449 20.516 13.148 1 95.44 78 LEU B O 1
ATOM 2033 N N . SER B 1 79 ? 5.719 20.734 11.047 1 95.94 79 SER B N 1
ATOM 2034 C CA . SER B 1 79 ? 6.957 21.25 10.469 1 95.94 79 SER B CA 1
ATOM 2035 C C . SER B 1 79 ? 6.68 22.422 9.523 1 95.94 79 SER B C 1
ATOM 2037 O O . SER B 1 79 ? 5.594 22.516 8.945 1 95.94 79 SER B O 1
ATOM 2039 N N . CYS B 1 80 ? 7.66 23.344 9.43 1 96.62 80 CYS B N 1
ATOM 2040 C CA . CYS B 1 80 ? 7.492 24.531 8.602 1 96.62 80 CYS B CA 1
ATOM 2041 C C . CYS B 1 80 ? 8.672 24.703 7.645 1 96.62 80 CYS B C 1
ATOM 2043 O O . CYS B 1 80 ? 9.766 24.203 7.91 1 96.62 80 CYS B O 1
ATOM 2045 N N . SER B 1 81 ? 8.367 25.156 6.531 1 95.75 81 SER B N 1
ATOM 2046 C CA . SER B 1 81 ? 9.344 25.781 5.645 1 95.75 81 SER B CA 1
ATOM 2047 C C . SER B 1 81 ? 9.086 27.281 5.496 1 95.75 81 SER B C 1
ATOM 2049 O O . SER B 1 81 ? 8.086 27.688 4.902 1 95.75 81 SER B O 1
ATOM 2051 N N . GLY B 1 82 ? 9.93 28.078 6.105 1 93.88 82 GLY B N 1
ATOM 2052 C CA . GLY B 1 82 ? 9.617 29.5 6.203 1 93.88 82 GLY B CA 1
ATOM 2053 C C . GLY B 1 82 ? 8.391 29.781 7.055 1 93.88 82 GLY B C 1
ATOM 2054 O O . GLY B 1 82 ? 8.312 29.328 8.203 1 93.88 82 GLY B O 1
ATOM 2055 N N . ASP B 1 83 ? 7.512 30.531 6.492 1 95.75 83 ASP B N 1
ATOM 2056 C CA . ASP B 1 83 ? 6.332 30.953 7.242 1 95.75 83 ASP B CA 1
ATOM 2057 C C . ASP B 1 83 ? 5.133 30.062 6.93 1 95.75 83 ASP B C 1
ATOM 2059 O O . ASP B 1 83 ? 4.004 30.375 7.305 1 95.75 83 ASP B O 1
ATOM 2063 N N . ARG B 1 84 ? 5.441 28.891 6.258 1 97.25 84 ARG B N 1
ATOM 2064 C CA . ARG B 1 84 ? 4.336 28.047 5.836 1 97.25 84 ARG B CA 1
ATOM 2065 C C . ARG B 1 84 ? 4.422 26.672 6.496 1 97.25 84 ARG B C 1
ATOM 2067 O O . ARG B 1 84 ? 5.504 26.094 6.609 1 97.25 84 ARG B O 1
ATOM 2074 N N . VAL B 1 85 ? 3.293 26.125 6.898 1 97.88 85 VAL B N 1
ATOM 2075 C CA . VAL B 1 85 ? 3.209 24.766 7.41 1 97.88 85 VAL B CA 1
ATOM 2076 C C . VAL B 1 85 ? 3.357 23.766 6.262 1 97.88 85 VAL B C 1
ATOM 2078 O O . VAL B 1 85 ? 2.635 23.859 5.266 1 97.88 85 VAL B O 1
ATOM 2081 N N . THR B 1 86 ? 4.32 22.828 6.441 1 98.12 86 THR B N 1
ATOM 2082 C CA . THR B 1 86 ? 4.578 21.891 5.348 1 98.12 86 THR B CA 1
ATOM 2083 C C . THR B 1 86 ? 4.266 20.453 5.773 1 98.12 86 THR B C 1
ATOM 2085 O O . THR B 1 86 ? 4.105 19.578 4.93 1 98.12 86 THR B O 1
ATOM 2088 N N . GLN B 1 87 ? 4.238 20.188 7.039 1 98.38 87 GLN B N 1
ATOM 2089 C CA . GLN B 1 87 ? 3.893 18.859 7.52 1 98.38 87 GLN B CA 1
ATOM 2090 C C . GLN B 1 87 ? 2.938 18.922 8.703 1 98.38 87 GLN B C 1
ATOM 2092 O O . GLN B 1 87 ? 3.102 19.766 9.594 1 98.38 87 GLN B O 1
ATOM 2097 N N . LEU B 1 88 ? 1.948 18.125 8.695 1 98.44 88 LEU B N 1
ATOM 2098 C CA . LEU B 1 88 ? 1.002 17.875 9.781 1 98.44 88 LEU B CA 1
ATOM 2099 C C . LEU B 1 88 ? 0.968 16.391 10.148 1 98.44 88 LEU B C 1
ATOM 2101 O O . LEU B 1 88 ? 0.385 15.586 9.422 1 98.44 88 LEU B O 1
ATOM 2105 N N . THR B 1 89 ? 1.601 15.977 11.242 1 98.5 89 THR B N 1
ATOM 2106 C CA . THR B 1 89 ? 1.755 14.578 11.633 1 98.5 89 THR B CA 1
ATOM 2107 C C . THR B 1 89 ? 1.354 14.375 13.086 1 98.5 89 THR B C 1
ATOM 2109 O O . THR B 1 89 ? 2.137 14.656 14 1 98.5 89 THR B O 1
ATOM 2112 N N . PHE B 1 90 ? 0.222 13.844 13.281 1 98.38 90 PHE B N 1
ATOM 2113 C CA . PHE B 1 90 ? -0.289 13.633 14.633 1 98.38 90 PHE B CA 1
ATOM 2114 C C . PHE B 1 90 ? 0.378 12.43 15.281 1 98.38 90 PHE B C 1
ATOM 2116 O O . PHE B 1 90 ? 0.682 11.445 14.602 1 98.38 90 PHE B O 1
ATOM 2123 N N . ASP B 1 91 ? 0.537 12.562 16.609 1 98.31 91 ASP B N 1
ATOM 2124 C CA . ASP B 1 91 ? 0.841 11.375 17.391 1 98.31 91 ASP B CA 1
ATOM 2125 C C . ASP B 1 91 ? -0.395 10.492 17.547 1 98.31 91 ASP B C 1
ATOM 2127 O O . ASP B 1 91 ? -1.509 10.906 17.234 1 98.31 91 ASP B O 1
ATOM 2131 N N . ARG B 1 92 ? -0.143 9.242 17.859 1 98.19 92 ARG B N 1
ATOM 2132 C CA . ARG B 1 92 ? -1.228 8.289 18.078 1 98.19 92 ARG B CA 1
ATOM 2133 C C . ARG B 1 92 ? -1.743 8.391 19.516 1 98.19 92 ARG B C 1
ATOM 2135 O O . ARG B 1 92 ? -1.444 7.527 20.344 1 98.19 92 ARG B O 1
ATOM 2142 N N . ALA B 1 93 ? -2.635 9.312 19.75 1 98.38 93 ALA B N 1
ATOM 2143 C CA . ALA B 1 93 ? -3.01 9.609 21.125 1 98.38 93 ALA B CA 1
ATOM 2144 C C . ALA B 1 93 ? -4.492 9.344 21.359 1 98.38 93 ALA B C 1
ATOM 2146 O O . ALA B 1 93 ? -5.023 9.648 22.438 1 98.38 93 ALA B O 1
ATOM 2147 N N . GLY B 1 94 ? -5.109 8.867 20.359 1 98.44 94 GLY B N 1
ATOM 2148 C CA . GLY B 1 94 ? -6.516 8.531 20.516 1 98.44 94 GLY B CA 1
ATOM 2149 C C . GLY B 1 94 ? -7.441 9.711 20.297 1 98.44 94 GLY B C 1
ATOM 2150 O O . GLY B 1 94 ? -8.57 9.727 20.781 1 98.44 94 GLY B O 1
ATOM 2151 N N . TYR B 1 95 ? -7.051 10.727 19.5 1 98.69 95 TYR B N 1
ATOM 2152 C CA . TYR B 1 95 ? -7.836 11.922 19.219 1 98.69 95 TYR B CA 1
ATOM 2153 C C . TYR B 1 95 ? -9.172 11.562 18.578 1 98.69 95 TYR B C 1
ATOM 2155 O O . TYR B 1 95 ? -9.211 10.766 17.641 1 98.69 95 TYR B O 1
ATOM 2163 N N . SER B 1 96 ? -10.18 12.141 19.141 1 98.81 96 SER B N 1
ATOM 2164 C CA . SER B 1 96 ? -11.5 12.016 18.531 1 98.81 96 SER B CA 1
ATOM 2165 C C . SER B 1 96 ? -12.008 13.375 18.062 1 98.81 96 SER B C 1
ATOM 2167 O O . SER B 1 96 ? -11.656 14.414 18.625 1 98.81 96 SER B O 1
ATOM 2169 N N . GLY B 1 97 ? -12.82 13.391 17.078 1 98.69 97 GLY B N 1
ATOM 2170 C CA . GLY B 1 97 ? -13.328 14.578 16.422 1 98.69 97 GLY B CA 1
ATOM 2171 C C . GLY B 1 97 ? -13.391 14.445 14.906 1 98.69 97 GLY B C 1
ATOM 2172 O O . GLY B 1 97 ? -13.539 13.336 14.383 1 98.69 97 GLY B O 1
ATOM 2173 N N . THR B 1 98 ? -13.422 15.609 14.266 1 98.62 98 THR B N 1
ATOM 2174 C CA . THR B 1 98 ? -13.469 15.617 12.812 1 98.62 98 THR B CA 1
ATOM 2175 C C . THR B 1 98 ? -12.273 16.359 12.234 1 98.62 98 THR B C 1
ATOM 2177 O O . THR B 1 98 ? -11.508 16.984 12.969 1 98.62 98 THR B O 1
ATOM 2180 N N . LEU B 1 99 ? -12.023 16.203 10.945 1 98.44 99 LEU B N 1
ATOM 2181 C CA . LEU B 1 99 ? -11.008 16.984 10.258 1 98.44 99 LEU B CA 1
ATOM 2182 C C . LEU B 1 99 ? -11.609 18.25 9.656 1 98.44 99 LEU B C 1
ATOM 2184 O O . LEU B 1 99 ? -12.445 18.172 8.75 1 98.44 99 LEU B O 1
ATOM 2188 N N . SER B 1 100 ? -11.102 19.328 10.18 1 97.62 100 SER B N 1
ATOM 2189 C CA . SER B 1 100 ? -11.609 20.609 9.695 1 97.62 100 SER B CA 1
ATOM 2190 C C . SER B 1 100 ? -11.344 20.781 8.203 1 97.62 100 SER B C 1
ATOM 2192 O O . SER B 1 100 ? -10.234 20.531 7.73 1 97.62 100 SER B O 1
ATOM 2194 N N . PRO B 1 101 ? -12.359 21.297 7.434 1 96.38 101 PRO B N 1
ATOM 2195 C CA . PRO B 1 101 ? -12.125 21.547 6.008 1 96.38 101 PRO B CA 1
ATOM 2196 C C . PRO B 1 101 ? -11.07 22.625 5.766 1 96.38 101 PRO B C 1
ATOM 2198 O O . PRO B 1 101 ? -10.531 22.719 4.66 1 96.38 101 PRO B O 1
ATOM 2201 N N . LEU B 1 102 ? -10.719 23.391 6.746 1 96.81 102 LEU B N 1
ATOM 2202 C CA . LEU B 1 102 ? -9.734 24.469 6.59 1 96.81 102 LEU B CA 1
ATOM 2203 C C . LEU B 1 102 ? -8.328 23.891 6.469 1 96.81 102 LEU B C 1
ATOM 2205 O O . LEU B 1 102 ? -7.387 24.625 6.137 1 96.81 102 LEU B O 1
ATOM 2209 N N . VAL B 1 103 ? -8.25 22.578 6.668 1 96.75 103 VAL B N 1
ATOM 2210 C CA . VAL B 1 103 ? -6.953 21.938 6.477 1 96.75 103 VAL B CA 1
ATOM 2211 C C . VAL B 1 103 ? -6.434 22.234 5.07 1 96.75 103 VAL B C 1
ATOM 2213 O O . VAL B 1 103 ? -5.223 22.344 4.859 1 96.75 103 VAL B O 1
ATOM 2216 N N . SER B 1 104 ? -7.348 22.422 4.152 1 94.25 104 SER B N 1
ATOM 2217 C CA . SER B 1 104 ? -6.977 22.641 2.762 1 94.25 104 SER B CA 1
ATOM 2218 C C . SER B 1 104 ? -6.352 24.031 2.58 1 94.25 104 SER B C 1
ATOM 2220 O O . SER B 1 104 ? -5.762 24.312 1.537 1 94.25 104 SER B O 1
ATOM 2222 N N . GLN B 1 105 ? -6.438 24.906 3.58 1 96.12 105 GLN B N 1
ATOM 2223 C CA . GLN B 1 105 ? -5.812 26.219 3.516 1 96.12 105 GLN B CA 1
ATOM 2224 C C . GLN B 1 105 ? -4.309 26.125 3.756 1 96.12 105 GLN B C 1
ATOM 2226 O O . GLN B 1 105 ? -3.574 27.078 3.502 1 96.12 105 GLN B O 1
ATOM 2231 N N . LEU B 1 106 ? -3.906 25 4.32 1 97.31 106 LEU B N 1
ATOM 2232 C CA . LEU B 1 106 ? -2.473 24.75 4.418 1 97.31 106 LEU B CA 1
ATOM 2233 C C . LEU B 1 106 ? -1.903 24.312 3.07 1 97.31 106 LEU B C 1
ATOM 2235 O O . LEU B 1 106 ? -1.518 23.156 2.896 1 97.31 106 LEU B O 1
ATOM 2239 N N . THR B 1 107 ? -1.726 25.25 2.172 1 96.25 107 THR B N 1
ATOM 2240 C CA . THR B 1 107 ? -1.559 25 0.745 1 96.25 107 THR B CA 1
ATOM 2241 C C . THR B 1 107 ? -0.154 24.484 0.447 1 96.25 107 THR B C 1
ATOM 2243 O O . THR B 1 107 ? 0.115 24 -0.655 1 96.25 107 THR B O 1
ATOM 2246 N N . GLN B 1 108 ? 0.749 24.516 1.453 1 96.69 108 GLN B N 1
ATOM 2247 C CA . GLN B 1 108 ? 2.113 24.062 1.205 1 96.69 108 GLN B CA 1
ATOM 2248 C C . GLN B 1 108 ? 2.371 22.719 1.863 1 96.69 108 GLN B C 1
ATOM 2250 O O . GLN B 1 108 ? 3.52 22.281 1.957 1 96.69 108 GLN B O 1
ATOM 2255 N N . LEU B 1 109 ? 1.326 22.062 2.277 1 97.31 109 LEU B N 1
ATOM 2256 C CA . LEU B 1 109 ? 1.482 20.75 2.902 1 97.31 109 LEU B CA 1
ATOM 2257 C C . LEU B 1 109 ? 2.055 19.734 1.915 1 97.31 109 LEU B C 1
ATOM 2259 O O . LEU B 1 109 ? 1.591 19.641 0.777 1 97.31 109 LEU B O 1
ATOM 2263 N N . THR B 1 110 ? 3.057 19.062 2.373 1 97.12 110 THR B N 1
ATOM 2264 C CA . THR B 1 110 ? 3.607 17.938 1.63 1 97.12 110 THR B CA 1
ATOM 2265 C C . THR B 1 110 ? 3.25 16.609 2.305 1 97.12 110 THR B C 1
ATOM 2267 O O . THR B 1 110 ? 3.219 15.562 1.656 1 97.12 110 THR B O 1
ATOM 2270 N N . THR B 1 111 ? 2.982 16.703 3.617 1 98.25 111 THR B N 1
ATOM 2271 C CA . THR B 1 111 ? 2.699 15.492 4.375 1 98.25 111 THR B CA 1
ATOM 2272 C C . THR B 1 111 ? 1.556 15.727 5.359 1 98.25 111 THR B C 1
ATOM 2274 O O . THR B 1 111 ? 1.565 16.703 6.113 1 98.25 111 THR B O 1
ATOM 2277 N N . ILE B 1 112 ? 0.603 14.922 5.297 1 98.44 112 ILE B N 1
ATOM 2278 C CA . ILE B 1 112 ? -0.429 14.789 6.32 1 98.44 112 ILE B CA 1
ATOM 2279 C C . ILE B 1 112 ? -0.447 13.352 6.848 1 98.44 112 ILE B C 1
ATOM 2281 O O . ILE B 1 112 ? -0.625 12.406 6.078 1 98.44 112 ILE B O 1
ATOM 2285 N N . ASP B 1 113 ? -0.218 13.188 8.133 1 98.75 113 ASP B N 1
ATOM 2286 C CA . ASP B 1 113 ? -0.332 11.891 8.789 1 98.75 113 ASP B CA 1
ATOM 2287 C C . ASP B 1 113 ? -1.139 12 10.086 1 98.75 113 ASP B C 1
ATOM 2289 O O . ASP B 1 113 ? -0.625 12.461 11.102 1 98.75 113 ASP B O 1
ATOM 2293 N N . LEU B 1 114 ? -2.365 11.508 9.977 1 98.75 114 LEU B N 1
ATOM 2294 C CA . LEU B 1 114 ? -3.271 11.539 11.117 1 98.75 114 LEU B CA 1
ATOM 2295 C C . LEU B 1 114 ? -3.65 10.125 11.555 1 98.75 114 LEU B C 1
ATOM 2297 O O . LEU B 1 114 ? -4.664 9.93 12.234 1 98.75 114 LEU B O 1
ATOM 2301 N N . SER B 1 115 ? -2.877 9.195 11.18 1 98.81 115 SER B N 1
ATOM 2302 C CA . SER B 1 115 ? -3.227 7.781 11.297 1 98.81 115 SER B CA 1
ATOM 2303 C C . SER B 1 115 ? -3.283 7.348 12.758 1 98.81 115 SER B C 1
ATOM 2305 O O . SER B 1 115 ? -2.703 7.996 13.633 1 98.81 115 SER B O 1
ATOM 2307 N N . ASP B 1 116 ? -4.008 6.223 13.039 1 98.75 116 ASP B N 1
ATOM 2308 C CA . ASP B 1 116 ? -4.066 5.531 14.32 1 98.75 116 ASP B CA 1
ATOM 2309 C C . ASP B 1 116 ? -4.594 6.457 15.414 1 98.75 116 ASP B C 1
ATOM 2311 O O . ASP B 1 116 ? -3.984 6.574 16.484 1 98.75 116 ASP B O 1
ATOM 2315 N N . ASN B 1 117 ? -5.75 7.094 15.133 1 98.81 117 ASN B N 1
ATOM 2316 C CA . ASN B 1 117 ? -6.559 7.855 16.078 1 98.81 117 ASN B CA 1
ATOM 2317 C C . ASN B 1 117 ? -8.039 7.488 15.969 1 98.81 117 ASN B C 1
ATOM 2319 O O . ASN B 1 117 ? -8.375 6.348 15.641 1 98.81 117 ASN B O 1
ATOM 2323 N N . LYS B 1 118 ? -8.867 8.383 16.422 1 98.81 118 LYS B N 1
ATOM 2324 C CA . LYS B 1 118 ? -10.289 8.078 16.406 1 98.81 118 LYS B CA 1
ATOM 2325 C C . LYS B 1 118 ? -11.078 9.172 15.688 1 98.81 118 LYS B C 1
ATOM 2327 O O . LYS B 1 118 ? -12.172 9.539 16.109 1 98.81 118 LYS B O 1
ATOM 2332 N N . LEU B 1 119 ? -10.422 9.773 14.656 1 98.88 119 LEU B N 1
ATOM 2333 C CA . LEU B 1 119 ? -11.102 10.82 13.898 1 98.88 119 LEU B CA 1
ATOM 2334 C C . LEU B 1 119 ? -12.258 10.242 13.086 1 98.88 119 LEU B C 1
ATOM 2336 O O . LEU B 1 119 ? -12.188 9.102 12.617 1 98.88 119 LEU B O 1
ATOM 2340 N N . SER B 1 120 ? -13.281 11.039 13 1 98.75 120 SER B N 1
ATOM 2341 C CA . SER B 1 120 ? -14.5 10.555 12.359 1 98.75 120 SER B CA 1
ATOM 2342 C C . SER B 1 120 ? -15.055 11.594 11.391 1 98.75 120 SER B C 1
ATOM 2344 O O . SER B 1 120 ? -14.406 12.602 11.109 1 98.75 120 SER B O 1
ATOM 2346 N N . GLY B 1 121 ? -16.203 11.289 10.727 1 98.06 121 GLY B N 1
ATOM 2347 C CA . GLY B 1 121 ? -16.797 12.188 9.758 1 98.06 121 GLY B CA 1
ATOM 2348 C C . GLY B 1 121 ? -16.203 12.055 8.367 1 98.06 121 GLY B C 1
ATOM 2349 O O . GLY B 1 121 ? -15.336 11.211 8.141 1 98.06 121 GLY B O 1
ATOM 2350 N N . PRO B 1 122 ? -16.75 12.859 7.453 1 97.44 122 PRO B N 1
ATOM 2351 C CA . PRO B 1 122 ? -16.234 12.797 6.082 1 97.44 122 PRO B CA 1
ATOM 2352 C C . PRO B 1 122 ? -14.852 13.43 5.941 1 97.44 122 PRO B C 1
ATOM 2354 O O . PRO B 1 122 ? -14.5 14.328 6.703 1 97.44 122 PRO B O 1
ATOM 2357 N N . ILE B 1 123 ? -14.133 12.898 4.988 1 96.88 123 ILE B N 1
ATOM 2358 C CA . ILE B 1 123 ? -12.898 13.57 4.586 1 96.88 123 ILE B CA 1
ATOM 2359 C C . ILE B 1 123 ? -13.227 14.805 3.758 1 96.88 123 ILE B C 1
ATOM 2361 O O . ILE B 1 123 ? -13.977 14.727 2.779 1 96.88 123 ILE B O 1
ATOM 2365 N N . PRO B 1 124 ? -12.672 15.914 4.199 1 95.12 124 PRO B N 1
ATOM 2366 C CA . PRO B 1 124 ? -12.93 17.094 3.377 1 95.12 124 PRO B CA 1
ATOM 2367 C C . PRO B 1 124 ? -12.438 16.938 1.939 1 95.12 124 PRO B C 1
ATOM 2369 O O . PRO B 1 124 ? -11.266 16.625 1.713 1 95.12 124 PRO B O 1
ATOM 2372 N N . THR B 1 125 ? -13.266 17.156 0.951 1 90.25 125 THR B N 1
ATOM 2373 C CA . THR B 1 125 ? -12.953 16.906 -0.452 1 90.25 125 THR B CA 1
ATOM 2374 C C . THR B 1 125 ? -11.805 17.797 -0.92 1 90.25 125 THR B C 1
ATOM 2376 O O . THR B 1 125 ? -11.047 17.438 -1.82 1 90.25 125 THR B O 1
ATOM 2379 N N . SER B 1 126 ? -11.727 18.953 -0.256 1 89.06 126 SER B N 1
ATOM 2380 C CA . SER B 1 126 ? -10.695 19.906 -0.639 1 89.06 126 SER B CA 1
ATOM 2381 C C . SER B 1 126 ? -9.297 19.359 -0.369 1 89.06 126 SER B C 1
ATOM 2383 O O . SER B 1 126 ? -8.312 19.844 -0.93 1 89.06 126 SER B O 1
ATOM 2385 N N . LEU B 1 127 ? -9.219 18.406 0.455 1 91 127 LEU B N 1
ATOM 2386 C CA . LEU B 1 127 ? -7.941 17.781 0.782 1 91 127 LEU B CA 1
ATOM 2387 C C . LEU B 1 127 ? -7.328 17.125 -0.451 1 91 127 LEU B C 1
ATOM 2389 O O . LEU B 1 127 ? -6.109 17.156 -0.631 1 91 127 LEU B O 1
ATOM 2393 N N . PHE B 1 128 ? -8.195 16.688 -1.257 1 85.94 128 PHE B N 1
ATOM 2394 C CA . PHE B 1 128 ? -7.758 15.93 -2.426 1 85.94 128 PHE B CA 1
ATOM 2395 C C . PHE B 1 128 ? -7.34 16.875 -3.551 1 85.94 128 PHE B C 1
ATOM 2397 O O . PHE B 1 128 ? -7.031 16.422 -4.656 1 85.94 128 PHE B O 1
ATOM 2404 N N . SER B 1 129 ? -7.242 18.141 -3.26 1 84.38 129 SER B N 1
ATOM 2405 C CA . SER B 1 129 ? -6.855 19.125 -4.27 1 84.38 129 SER B CA 1
ATOM 2406 C C . SER B 1 129 ? -5.562 19.844 -3.883 1 84.38 129 SER B C 1
ATOM 2408 O O . SER B 1 129 ? -5.141 20.781 -4.559 1 84.38 129 SER B O 1
ATOM 2410 N N . LEU B 1 130 ? -4.941 19.406 -2.83 1 91.56 130 LEU B N 1
ATOM 2411 C CA . LEU B 1 130 ? -3.697 20.047 -2.406 1 91.56 130 LEU B CA 1
ATOM 2412 C C . LEU B 1 130 ? -2.57 19.734 -3.389 1 91.56 130 LEU B C 1
ATOM 2414 O O . LEU B 1 130 ? -2.215 18.562 -3.586 1 91.56 130 LEU B O 1
ATOM 2418 N N . PRO B 1 131 ? -2.02 20.734 -3.967 1 87.5 131 PRO B N 1
ATOM 2419 C CA . PRO B 1 131 ? -1.159 20.516 -5.133 1 87.5 131 PRO B CA 1
ATOM 2420 C C . PRO B 1 131 ? 0.18 19.891 -4.762 1 87.5 131 PRO B C 1
ATOM 2422 O O . PRO B 1 131 ? 0.797 19.203 -5.59 1 87.5 131 PRO B O 1
ATOM 2425 N N . ASN B 1 132 ? 0.687 20.125 -3.473 1 92.38 132 ASN B N 1
ATOM 2426 C CA . ASN B 1 132 ? 2.037 19.703 -3.117 1 92.38 132 ASN B CA 1
ATOM 2427 C C . ASN B 1 132 ? 2.02 18.453 -2.236 1 92.38 132 ASN B C 1
ATOM 2429 O O . ASN B 1 132 ? 3.072 17.969 -1.818 1 92.38 132 ASN B O 1
ATOM 2433 N N . LEU B 1 133 ? 0.85 17.938 -2.033 1 94.5 133 LEU B N 1
ATOM 2434 C CA . LEU B 1 133 ? 0.717 16.844 -1.074 1 94.5 133 LEU B CA 1
ATOM 2435 C C . LEU B 1 133 ? 1.369 15.578 -1.605 1 94.5 133 LEU B C 1
ATOM 2437 O O . LEU B 1 133 ? 1.018 15.094 -2.686 1 94.5 133 LEU B O 1
ATOM 2441 N N . GLN B 1 134 ? 2.338 15.055 -0.862 1 94.5 134 GLN B N 1
ATOM 2442 C CA . GLN B 1 134 ? 3.086 13.867 -1.242 1 94.5 134 GLN B CA 1
ATOM 2443 C C . GLN B 1 134 ? 2.615 12.641 -0.456 1 94.5 134 GLN B C 1
ATOM 2445 O O . GLN B 1 134 ? 2.631 11.523 -0.969 1 94.5 134 GLN B O 1
ATOM 2450 N N . THR B 1 135 ? 2.273 12.875 0.765 1 96.69 135 THR B N 1
ATOM 2451 C CA . THR B 1 135 ? 1.822 11.797 1.637 1 96.69 135 THR B CA 1
ATOM 2452 C C . THR B 1 135 ? 0.512 12.172 2.324 1 96.69 135 THR B C 1
ATOM 2454 O O . THR B 1 135 ? 0.422 13.211 2.979 1 96.69 135 THR B O 1
ATOM 2457 N N . LEU B 1 136 ? -0.501 11.391 2.102 1 96.19 136 LEU B N 1
ATOM 2458 C CA . LEU B 1 136 ? -1.761 11.477 2.83 1 96.19 136 LEU B CA 1
ATOM 2459 C C . LEU B 1 136 ? -2.062 10.164 3.549 1 96.19 136 LEU B C 1
ATOM 2461 O O . LEU B 1 136 ? -2.424 9.172 2.912 1 96.19 136 LEU B O 1
ATOM 2465 N N . ASN B 1 137 ? -1.897 10.148 4.855 1 98.5 137 ASN B N 1
ATOM 2466 C CA . ASN B 1 137 ? -2.121 8.961 5.676 1 98.5 137 ASN B CA 1
ATOM 2467 C C . ASN B 1 137 ? -3.209 9.195 6.719 1 98.5 137 ASN B C 1
ATOM 2469 O O . ASN B 1 137 ? -2.979 9.883 7.719 1 98.5 137 ASN B O 1
ATOM 2473 N N . LEU B 1 138 ? -4.367 8.664 6.445 1 98.62 138 LEU B N 1
ATOM 2474 C CA . LEU B 1 138 ? -5.5 8.766 7.359 1 98.62 138 LEU B CA 1
ATOM 2475 C C . LEU B 1 138 ? -5.898 7.395 7.891 1 98.62 138 LEU B C 1
ATOM 2477 O O . LEU B 1 138 ? -7.02 7.211 8.375 1 98.62 138 LEU B O 1
ATOM 2481 N N . ARG B 1 139 ? -4.992 6.469 7.777 1 98.75 139 ARG B N 1
ATOM 2482 C CA . ARG B 1 139 ? -5.27 5.07 8.078 1 98.75 139 ARG B CA 1
ATOM 2483 C C . ARG B 1 139 ? -5.691 4.895 9.531 1 98.75 139 ARG B C 1
ATOM 2485 O O . ARG B 1 139 ? -5.227 5.625 10.406 1 98.75 139 ARG B O 1
ATOM 2492 N N . SER B 1 140 ? -6.559 3.852 9.82 1 98.81 140 SER B N 1
ATOM 2493 C CA . SER B 1 140 ? -6.914 3.416 11.164 1 98.81 140 SER B CA 1
ATOM 2494 C C . SER B 1 140 ? -7.551 4.547 11.961 1 98.81 140 SER B C 1
ATOM 2496 O O . SER B 1 140 ? -7.07 4.902 13.039 1 98.81 140 SER B O 1
ATOM 2498 N N . ASN B 1 141 ? -8.648 5.113 11.406 1 98.88 141 ASN B N 1
ATOM 2499 C CA . ASN B 1 141 ? -9.586 6.039 12.039 1 98.88 141 ASN B CA 1
ATOM 2500 C C . ASN B 1 141 ? -11.031 5.578 11.867 1 98.88 141 ASN B C 1
ATOM 2502 O O . ASN B 1 141 ? -11.297 4.379 11.82 1 98.88 141 ASN B O 1
ATOM 2506 N N . SER B 1 142 ? -11.906 6.547 11.992 1 98.75 142 SER B N 1
ATOM 2507 C CA . SER B 1 142 ? -13.32 6.242 11.781 1 98.75 142 SER B CA 1
ATOM 2508 C C . SER B 1 142 ? -13.938 7.18 10.75 1 98.75 142 SER B C 1
ATOM 2510 O O . SER B 1 142 ? -15.109 7.547 10.867 1 98.75 142 SER B O 1
ATOM 2512 N N . PHE B 1 143 ? -13.094 7.609 9.766 1 98.69 143 PHE B N 1
ATOM 2513 C CA . PHE B 1 143 ? -13.641 8.461 8.711 1 98.69 143 PHE B CA 1
ATOM 2514 C C . PHE B 1 143 ? -14.75 7.746 7.953 1 98.69 143 PHE B C 1
ATOM 2516 O O . PHE B 1 143 ? -14.688 6.531 7.742 1 98.69 143 PHE B O 1
ATOM 2523 N N . SER B 1 144 ? -15.742 8.516 7.586 1 98.19 144 SER B N 1
ATOM 2524 C CA . SER B 1 144 ? -16.906 7.965 6.895 1 98.19 144 SER B CA 1
ATOM 2525 C C . SER B 1 144 ? -17.266 8.797 5.672 1 98.19 144 SER B C 1
ATOM 2527 O O . SER B 1 144 ? -16.547 9.742 5.324 1 98.19 144 SER B O 1
ATOM 2529 N N . GLY B 1 145 ? -18.297 8.344 4.941 1 96.44 145 GLY B N 1
ATOM 2530 C CA . GLY B 1 145 ? -18.703 9.047 3.734 1 96.44 145 GLY B CA 1
ATOM 2531 C C . GLY B 1 145 ? -18 8.539 2.488 1 96.44 145 GLY B C 1
ATOM 2532 O O . GLY B 1 145 ? -17.406 7.461 2.496 1 96.44 145 GLY B O 1
ATOM 2533 N N . THR B 1 146 ? -18.156 9.312 1.391 1 93.81 146 THR B N 1
ATOM 2534 C CA . THR B 1 146 ? -17.594 8.914 0.107 1 93.81 146 THR B CA 1
ATOM 2535 C C . THR B 1 146 ? -16.312 9.695 -0.194 1 93.81 146 THR B C 1
ATOM 2537 O O . THR B 1 146 ? -16.062 10.734 0.416 1 93.81 146 THR B O 1
ATOM 2540 N N . VAL B 1 147 ? -15.492 9.055 -1.014 1 90 147 VAL B N 1
ATOM 2541 C CA . VAL B 1 147 ? -14.305 9.719 -1.542 1 90 147 VAL B CA 1
ATOM 2542 C C . VAL B 1 147 ? -14.523 10.062 -3.016 1 90 147 VAL B C 1
ATOM 2544 O O . VAL B 1 147 ? -15.156 9.305 -3.75 1 90 147 VAL B O 1
ATOM 2547 N N . PRO B 1 148 ? -13.984 11.242 -3.344 1 82.94 148 PRO B N 1
ATOM 2548 C CA . PRO B 1 148 ? -14.133 11.562 -4.766 1 82.94 148 PRO B CA 1
ATOM 2549 C C . PRO B 1 148 ? -13.539 10.5 -5.68 1 82.94 148 PRO B C 1
ATOM 2551 O O . PRO B 1 148 ? -12.484 9.93 -5.367 1 82.94 148 PRO B O 1
ATOM 2554 N N . PRO B 1 149 ? -14.203 10.25 -6.812 1 72.38 149 PRO B N 1
ATOM 2555 C CA . PRO B 1 149 ? -13.781 9.188 -7.73 1 72.38 149 PRO B CA 1
ATOM 2556 C C . PRO B 1 149 ? -12.438 9.477 -8.383 1 72.38 149 PRO B C 1
ATOM 2558 O O . PRO B 1 149 ? -11.695 8.547 -8.727 1 72.38 149 PRO B O 1
ATOM 2561 N N . VAL B 1 150 ? -12.32 10.734 -8.664 1 67.94 150 VAL B N 1
ATOM 2562 C CA . VAL B 1 150 ? -11.078 11.133 -9.305 1 67.94 150 VAL B CA 1
ATOM 2563 C C . VAL B 1 150 ? -10.352 12.156 -8.438 1 67.94 150 VAL B C 1
ATOM 2565 O O . VAL B 1 150 ? -10.984 13.016 -7.82 1 67.94 150 VAL B O 1
ATOM 2568 N N . MET B 1 151 ? -9.062 11.883 -8.352 1 73.5 151 MET B N 1
ATOM 2569 C CA . MET B 1 151 ? -8.234 12.812 -7.59 1 73.5 151 MET B CA 1
ATOM 2570 C C . MET B 1 151 ? -7.227 13.508 -8.492 1 73.5 151 MET B C 1
ATOM 2572 O O . MET B 1 151 ? -6.016 13.352 -8.32 1 73.5 151 MET B O 1
ATOM 2576 N N . PRO B 1 152 ? -7.809 14.234 -9.383 1 65.69 152 PRO B N 1
ATOM 2577 C CA . PRO B 1 152 ? -6.945 14.766 -10.445 1 65.69 152 PRO B CA 1
ATOM 2578 C C . PRO B 1 152 ? -5.926 15.773 -9.922 1 65.69 152 PRO B C 1
ATOM 2580 O O . PRO B 1 152 ? -4.926 16.047 -10.586 1 65.69 152 PRO B O 1
ATOM 2583 N N . ASN B 1 153 ? -6.117 16.25 -8.75 1 73.88 153 ASN B N 1
ATOM 2584 C CA . ASN B 1 153 ? -5.281 17.375 -8.328 1 73.88 153 ASN B CA 1
ATOM 2585 C C . ASN B 1 153 ? -4.184 16.922 -7.367 1 73.88 153 ASN B C 1
ATOM 2587 O O . ASN B 1 153 ? -3.393 17.734 -6.898 1 73.88 153 ASN B O 1
ATOM 2591 N N . LEU B 1 154 ? -4.18 15.672 -7.078 1 81.88 154 LEU B N 1
ATOM 2592 C CA . LEU B 1 154 ? -3.074 15.18 -6.266 1 81.88 154 LEU B CA 1
ATOM 2593 C C . LEU B 1 154 ? -1.882 14.805 -7.141 1 81.88 154 LEU B C 1
ATOM 2595 O O . LEU B 1 154 ? -1.476 13.648 -7.188 1 81.88 154 LEU B O 1
ATOM 2599 N N . LYS B 1 155 ? -1.363 15.836 -7.691 1 81.44 155 LYS B N 1
ATOM 2600 C CA . LYS B 1 155 ? -0.358 15.648 -8.734 1 81.44 155 LYS B CA 1
ATOM 2601 C C . LYS B 1 155 ? 0.952 15.125 -8.148 1 81.44 155 LYS B C 1
ATOM 2603 O O . LYS B 1 155 ? 1.729 14.469 -8.844 1 81.44 155 LYS B O 1
ATOM 2608 N N . SER B 1 156 ? 1.165 15.453 -6.828 1 88.69 156 SER B N 1
ATOM 2609 C CA . SER B 1 156 ? 2.451 15.117 -6.227 1 88.69 156 SER B CA 1
ATOM 2610 C C . SER B 1 156 ? 2.328 13.93 -5.281 1 88.69 156 SER B C 1
ATOM 2612 O O . SER B 1 156 ? 3.291 13.562 -4.602 1 88.69 156 SER B O 1
ATOM 2614 N N . ILE B 1 157 ? 1.187 13.25 -5.281 1 90.81 157 ILE B N 1
ATOM 2615 C CA . ILE B 1 157 ? 0.917 12.242 -4.262 1 90.81 157 ILE B CA 1
ATOM 2616 C C . ILE B 1 157 ? 1.787 11.016 -4.504 1 90.81 157 ILE B C 1
ATOM 2618 O O . ILE B 1 157 ? 1.827 10.484 -5.617 1 90.81 157 ILE B O 1
ATOM 2622 N N . GLU B 1 158 ? 2.504 10.648 -3.5 1 91.62 158 GLU B N 1
ATOM 2623 C CA . GLU B 1 158 ? 3.35 9.453 -3.535 1 91.62 158 GLU B CA 1
ATOM 2624 C C . GLU B 1 158 ? 2.752 8.328 -2.695 1 91.62 158 GLU B C 1
ATOM 2626 O O . GLU B 1 158 ? 2.859 7.156 -3.055 1 91.62 158 GLU B O 1
ATOM 2631 N N . THR B 1 159 ? 2.186 8.695 -1.589 1 94.31 159 THR B N 1
ATOM 2632 C CA . THR B 1 159 ? 1.586 7.738 -0.665 1 94.31 159 THR B CA 1
ATOM 2633 C C . THR B 1 159 ? 0.178 8.18 -0.269 1 94.31 159 THR B C 1
ATOM 2635 O O . THR B 1 159 ? -0.019 9.297 0.202 1 94.31 159 THR B O 1
ATOM 2638 N N . LEU B 1 160 ? -0.778 7.32 -0.532 1 94 160 LEU B N 1
ATOM 2639 C CA . LEU B 1 160 ? -2.168 7.531 -0.14 1 94 160 LEU B CA 1
ATOM 2640 C C . LEU B 1 160 ? -2.689 6.348 0.664 1 94 160 LEU B C 1
ATOM 2642 O O . LEU B 1 160 ? -2.846 5.246 0.128 1 94 160 LEU B O 1
ATOM 2646 N N . ASP B 1 161 ? -2.922 6.543 1.949 1 96.81 161 ASP B N 1
ATOM 2647 C CA . ASP B 1 161 ? -3.438 5.488 2.812 1 96.81 161 ASP B CA 1
ATOM 2648 C C . ASP B 1 161 ? -4.66 5.961 3.592 1 96.81 161 ASP B C 1
ATOM 2650 O O . ASP B 1 161 ? -4.535 6.73 4.551 1 96.81 161 ASP B O 1
ATOM 2654 N N . ILE B 1 162 ? -5.789 5.52 3.137 1 96.81 162 ILE B N 1
ATOM 2655 C CA . ILE B 1 162 ? -7.035 5.824 3.836 1 96.81 162 ILE B CA 1
ATOM 2656 C C . ILE B 1 162 ? -7.684 4.531 4.324 1 96.81 162 ILE B C 1
ATOM 2658 O O . ILE B 1 162 ? -8.906 4.453 4.449 1 96.81 162 ILE B O 1
ATOM 2662 N N . SER B 1 163 ? -6.863 3.553 4.555 1 97.5 163 SER B N 1
ATOM 2663 C CA . SER B 1 163 ? -7.355 2.227 4.906 1 97.5 163 SER B CA 1
ATOM 2664 C C . SER B 1 163 ? -7.859 2.189 6.348 1 97.5 163 SER B C 1
ATOM 2666 O O . SER B 1 163 ? -7.59 3.105 7.129 1 97.5 163 SER B O 1
ATOM 2668 N N . HIS B 1 164 ? -8.633 1.11 6.66 1 98.5 164 HIS B N 1
ATOM 2669 C CA . HIS B 1 164 ? -9.133 0.875 8.008 1 98.5 164 HIS B CA 1
ATOM 2670 C C . HIS B 1 164 ? -9.945 2.061 8.508 1 98.5 164 HIS B C 1
ATOM 2672 O O . HIS B 1 164 ? -9.656 2.615 9.57 1 98.5 164 HIS B O 1
ATOM 2678 N N . ASN B 1 165 ? -11.008 2.43 7.699 1 98.69 165 ASN B N 1
ATOM 2679 C CA . ASN B 1 165 ? -12.016 3.43 8.031 1 98.69 165 ASN B CA 1
ATOM 2680 C C . ASN B 1 165 ? -13.43 2.926 7.727 1 98.69 165 ASN B C 1
ATOM 2682 O O . ASN B 1 165 ? -13.68 1.719 7.742 1 98.69 165 ASN B O 1
ATOM 2686 N N . LEU B 1 166 ? -14.336 3.844 7.734 1 98.25 166 LEU B N 1
ATOM 2687 C CA . LEU B 1 166 ? -15.719 3.494 7.445 1 98.25 166 LEU B CA 1
ATOM 2688 C C . LEU B 1 166 ? -16.188 4.137 6.145 1 98.25 166 LEU B C 1
ATOM 2690 O O . LEU B 1 166 ? -17.359 4.484 6 1 98.25 166 LEU B O 1
ATOM 2694 N N . LEU B 1 167 ? -15.203 4.363 5.242 1 97.06 167 LEU B N 1
ATOM 2695 C CA . LEU B 1 167 ? -15.5 5.023 3.977 1 97.06 167 LEU B CA 1
ATOM 2696 C C . LEU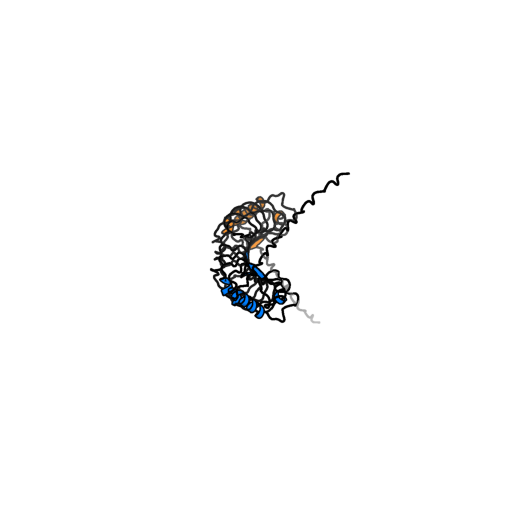 B 1 167 ? -16.375 4.145 3.096 1 97.06 167 LEU B C 1
ATOM 2698 O O . LEU B 1 167 ? -16.266 2.916 3.129 1 97.06 167 LEU B O 1
ATOM 2702 N N . SER B 1 168 ? -17.25 4.758 2.365 1 94.88 168 SER B N 1
ATOM 2703 C CA . SER B 1 168 ? -18.25 4.043 1.576 1 94.88 168 SER B CA 1
ATOM 2704 C C . SER B 1 168 ? -18.344 4.609 0.163 1 94.88 168 SER B C 1
ATOM 2706 O O . SER B 1 168 ? -17.562 5.473 -0.221 1 94.88 168 SER B O 1
ATOM 2708 N N . GLY B 1 169 ? -19.266 3.975 -0.653 1 91.62 169 GLY B N 1
ATOM 2709 C CA . GLY B 1 169 ? -19.391 4.391 -2.039 1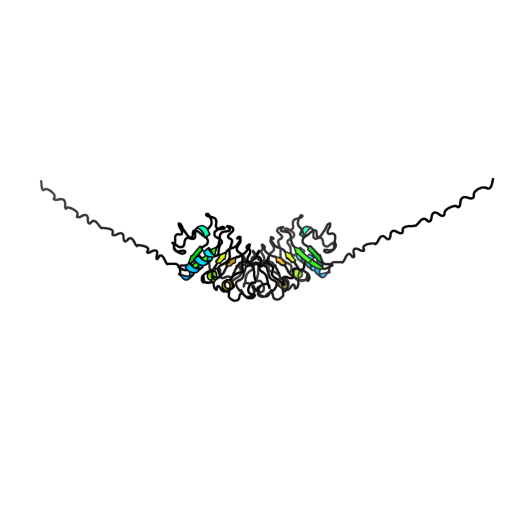 91.62 169 GLY B CA 1
ATOM 2710 C C . GLY B 1 169 ? -18.484 3.631 -2.982 1 91.62 169 GLY B C 1
ATOM 2711 O O . GLY B 1 169 ? -18 2.543 -2.65 1 91.62 169 GLY B O 1
ATOM 2712 N N . ASN B 1 170 ? -18.328 4.219 -4.199 1 86.56 170 ASN B N 1
ATOM 2713 C CA . ASN B 1 170 ? -17.484 3.557 -5.195 1 86.56 170 ASN B CA 1
ATOM 2714 C C . ASN B 1 170 ? -16 3.678 -4.859 1 86.56 170 ASN B C 1
ATOM 2716 O O . ASN B 1 170 ? -15.578 4.664 -4.25 1 86.56 170 ASN B O 1
ATOM 2720 N N . LEU B 1 171 ? -15.273 2.645 -5.293 1 84.25 171 LEU B N 1
ATOM 2721 C CA . LEU B 1 171 ? -13.82 2.711 -5.168 1 84.25 171 LEU B CA 1
ATOM 2722 C C . LEU B 1 171 ? -13.266 3.875 -5.977 1 84.25 171 LEU B C 1
ATOM 2724 O O . LEU B 1 171 ? -13.586 4.027 -7.16 1 84.25 171 LEU B O 1
ATOM 2728 N N . PRO B 1 172 ? -12.477 4.691 -5.25 1 79.5 172 PRO B N 1
ATOM 2729 C CA . PRO B 1 172 ? -11.891 5.785 -6.027 1 79.5 172 PRO B CA 1
ATOM 2730 C C . PRO B 1 172 ? -10.844 5.305 -7.027 1 79.5 172 PRO B C 1
ATOM 2732 O O . PRO B 1 172 ? -10.242 4.242 -6.84 1 79.5 172 PRO B O 1
ATOM 2735 N N . ASP B 1 173 ? -10.789 6.082 -8.055 1 74.25 173 ASP B N 1
ATOM 2736 C CA . ASP B 1 173 ? -9.789 5.82 -9.086 1 74.25 173 ASP B CA 1
ATOM 2737 C C . ASP B 1 173 ? -8.492 6.582 -8.805 1 74.25 173 ASP B C 1
ATOM 2739 O O . ASP B 1 173 ? -8.445 7.805 -8.961 1 74.25 173 ASP B O 1
ATOM 2743 N N . ALA B 1 174 ? -7.508 5.895 -8.273 1 66.69 174 ALA B N 1
ATOM 2744 C CA . ALA B 1 174 ? -6.234 6.539 -7.957 1 66.69 174 ALA B CA 1
ATOM 2745 C C . ALA B 1 174 ? -5.332 6.594 -9.188 1 66.69 174 ALA B C 1
ATOM 2747 O O . ALA B 1 174 ? -4.188 7.047 -9.102 1 66.69 174 ALA B O 1
ATOM 2748 N N . SER B 1 175 ? -5.805 6.23 -10.305 1 60.81 175 SER B N 1
ATOM 2749 C CA . SER B 1 175 ? -5.059 6.055 -11.547 1 60.81 175 SER B CA 1
ATOM 2750 C C . SER B 1 175 ? -4.473 7.379 -12.023 1 60.81 175 SER B C 1
ATOM 2752 O O . SER B 1 175 ? -3.514 7.391 -12.805 1 60.81 175 SER B O 1
ATOM 2754 N N . SER B 1 176 ? -5.012 8.461 -11.492 1 61.06 176 SER B N 1
ATOM 2755 C CA . SER B 1 176 ? -4.637 9.719 -12.133 1 61.06 176 SER B CA 1
ATOM 2756 C C . SER B 1 176 ? -3.281 10.211 -11.641 1 61.06 176 SER B C 1
ATOM 2758 O O . SER B 1 176 ? -2.691 11.117 -12.227 1 61.06 176 SER B O 1
ATOM 2760 N N . SER B 1 177 ? -2.783 9.531 -10.641 1 65.75 177 SER B N 1
ATOM 2761 C CA . SER B 1 177 ? -1.528 10.047 -10.109 1 65.75 177 SER B CA 1
ATOM 2762 C C . SER B 1 177 ? -0.331 9.297 -10.68 1 65.75 177 SER B C 1
ATOM 2764 O O . SER B 1 177 ? -0.224 8.078 -10.531 1 65.75 177 SER B O 1
ATOM 2766 N N . LEU B 1 178 ? 0.575 10.07 -11.352 1 70.5 178 LEU B N 1
ATOM 2767 C CA . LEU B 1 178 ? 1.762 9.523 -11.992 1 70.5 178 LEU B CA 1
ATOM 2768 C C . LEU B 1 178 ? 2.895 9.352 -10.992 1 70.5 178 LEU B C 1
ATOM 2770 O O . LEU B 1 178 ? 3.947 8.797 -11.32 1 70.5 178 LEU B O 1
ATOM 2774 N N . THR B 1 179 ? 2.637 9.75 -9.766 1 83.19 179 THR B N 1
ATOM 2775 C CA . THR B 1 179 ? 3.713 9.695 -8.781 1 83.19 179 THR B CA 1
ATOM 2776 C C . THR B 1 179 ? 3.389 8.68 -7.688 1 83.19 179 THR B C 1
ATOM 2778 O O . THR B 1 179 ? 4.227 8.398 -6.828 1 83.19 179 THR B O 1
ATOM 2781 N N . LEU B 1 180 ? 2.283 8.102 -7.812 1 88.81 180 LEU B N 1
ATOM 2782 C CA . LEU B 1 180 ? 1.799 7.23 -6.742 1 88.81 180 LEU B CA 1
ATOM 2783 C C . LEU B 1 180 ? 2.631 5.957 -6.656 1 88.81 180 LEU B C 1
ATOM 2785 O O . LEU B 1 180 ? 2.764 5.23 -7.645 1 88.81 180 LEU B O 1
ATOM 2789 N N . THR B 1 181 ? 3.199 5.68 -5.406 1 91.19 181 THR B N 1
ATOM 2790 C CA . THR B 1 181 ? 4.004 4.48 -5.199 1 91.19 181 THR B CA 1
ATOM 2791 C C . THR B 1 181 ? 3.344 3.559 -4.176 1 91.19 181 THR B C 1
ATOM 2793 O O . THR B 1 181 ? 3.566 2.346 -4.191 1 91.19 181 THR B O 1
ATOM 2796 N N . ARG B 1 182 ? 2.564 4.207 -3.357 1 94.5 182 ARG B N 1
ATOM 2797 C CA . ARG B 1 182 ? 1.88 3.428 -2.33 1 94.5 182 ARG B CA 1
ATOM 2798 C C . ARG B 1 182 ? 0.419 3.85 -2.205 1 94.5 182 ARG B C 1
ATOM 2800 O O . ARG B 1 182 ? 0.115 5.043 -2.148 1 94.5 182 ARG B O 1
ATOM 2807 N N . LEU B 1 183 ? -0.421 2.859 -2.262 1 93.56 183 LEU B N 1
ATOM 2808 C CA . LEU B 1 183 ? -1.862 3.053 -2.146 1 93.56 183 LEU B CA 1
ATOM 2809 C C . LEU B 1 183 ? -2.484 1.983 -1.255 1 93.56 183 LEU B C 1
ATOM 2811 O O . LEU B 1 183 ? -2.182 0.797 -1.396 1 93.56 183 LEU B O 1
ATOM 2815 N N . ASP B 1 184 ? -3.271 2.393 -0.272 1 95.69 184 ASP B N 1
ATOM 2816 C CA . ASP B 1 184 ? -4.062 1.432 0.491 1 95.69 184 ASP B CA 1
ATOM 2817 C C . ASP B 1 184 ? -5.461 1.973 0.777 1 95.69 184 ASP B C 1
ATOM 2819 O O . ASP B 1 184 ? -5.617 2.934 1.534 1 95.69 184 ASP B O 1
ATOM 2823 N N . LEU B 1 185 ? -6.395 1.362 0.127 1 94.56 185 LEU B N 1
ATOM 2824 C CA . LEU B 1 185 ? -7.801 1.732 0.261 1 94.56 185 LEU B CA 1
ATOM 2825 C C . LEU B 1 185 ? -8.578 0.643 0.985 1 94.56 185 LEU B C 1
ATOM 2827 O O . LEU B 1 185 ? -9.805 0.735 1.119 1 94.56 185 LEU B O 1
ATOM 2831 N N . SER B 1 186 ? -7.871 -0.316 1.53 1 94.69 186 SER B N 1
ATOM 2832 C CA . SER B 1 186 ? -8.5 -1.545 2.002 1 94.69 186 SER B CA 1
ATOM 2833 C C . SER B 1 186 ? -9.172 -1.339 3.357 1 94.69 186 SER B C 1
ATOM 2835 O O . SER B 1 186 ? -8.945 -0.324 4.02 1 94.69 186 SER B O 1
ATOM 2837 N N . PHE B 1 187 ? -10.039 -2.287 3.678 1 96.62 187 PHE B N 1
ATOM 2838 C CA . PHE B 1 187 ? -10.719 -2.336 4.969 1 96.62 187 PHE B CA 1
ATOM 2839 C C . PHE B 1 187 ? -11.609 -1.114 5.16 1 96.62 187 PHE B C 1
ATOM 2841 O O . PHE B 1 187 ? -11.492 -0.407 6.164 1 96.62 187 PHE B O 1
ATOM 2848 N N . ASN B 1 188 ? -12.406 -0.847 4.129 1 97 188 ASN B N 1
ATOM 2849 C CA . ASN B 1 188 ? -13.5 0.118 4.086 1 97 188 ASN B CA 1
ATOM 2850 C C . ASN B 1 188 ? -14.797 -0.528 3.609 1 97 188 ASN B C 1
ATOM 2852 O O . ASN B 1 188 ? -14.93 -1.753 3.627 1 97 188 ASN B O 1
ATOM 2856 N N . ARG B 1 189 ? -15.797 0.311 3.416 1 94.44 189 ARG B N 1
ATOM 2857 C CA . ARG B 1 189 ? -17.094 -0.193 2.982 1 94.44 189 ARG B CA 1
ATOM 2858 C C . ARG B 1 189 ? -17.359 0.175 1.526 1 94.44 189 ARG B C 1
ATOM 2860 O O . ARG B 1 189 ? -18.5 0.497 1.162 1 94.44 189 ARG B O 1
ATOM 2867 N N . PHE B 1 190 ? -16.266 0.25 0.747 1 90.5 190 PHE B N 1
ATOM 2868 C CA . PHE B 1 190 ? -16.438 0.602 -0.659 1 90.5 190 PHE B CA 1
ATOM 2869 C C . PHE B 1 190 ? -17.234 -0.466 -1.396 1 90.5 190 PHE B C 1
ATOM 2871 O O . PHE B 1 190 ? -17.156 -1.649 -1.06 1 90.5 190 PHE B O 1
ATOM 2878 N N . THR B 1 191 ? -18.062 -0.01 -2.25 1 81.19 191 THR B N 1
ATOM 2879 C CA . THR B 1 191 ? -18.828 -0.917 -3.092 1 81.19 191 THR B CA 1
ATOM 2880 C C . THR B 1 191 ? -18.109 -1.173 -4.414 1 81.19 191 THR B C 1
ATOM 2882 O O . THR B 1 191 ? -17.312 -0.348 -4.859 1 81.19 191 THR B O 1
ATOM 2885 N N . GLY B 1 192 ? -18.234 -2.543 -5.051 1 63.62 192 GLY B N 1
ATOM 2886 C CA . GLY B 1 192 ? -17.672 -2.928 -6.332 1 63.62 192 GLY B CA 1
ATOM 2887 C C . GLY B 1 192 ? -16.453 -3.811 -6.207 1 63.62 192 GLY B C 1
ATOM 2888 O O . GLY B 1 192 ? -15.914 -4.281 -7.211 1 63.62 192 GLY B O 1
ATOM 2889 N N . ILE B 1 193 ? -15.758 -3.643 -5.016 1 54.94 193 ILE B N 1
ATOM 2890 C CA . ILE B 1 193 ? -14.734 -4.668 -4.852 1 54.94 193 ILE B CA 1
ATOM 2891 C C . ILE B 1 193 ? -15.375 -6.051 -4.891 1 54.94 193 ILE B C 1
ATOM 2893 O O . ILE B 1 193 ? -16.297 -6.34 -4.113 1 54.94 193 ILE B O 1
ATOM 2897 N N . ASN B 1 194 ? -15.703 -6.559 -6.004 1 47.5 194 ASN B N 1
ATOM 2898 C CA . ASN B 1 194 ? -16.297 -7.891 -6 1 47.5 194 ASN B CA 1
ATOM 2899 C C . ASN B 1 194 ? -15.555 -8.836 -5.055 1 47.5 194 ASN B C 1
ATOM 2901 O O . ASN B 1 194 ? -14.391 -9.172 -5.297 1 47.5 194 ASN B O 1
ATOM 2905 N N . PHE B 1 195 ? -15.695 -8.664 -3.865 1 39.31 195 PHE B N 1
ATOM 2906 C CA . PHE B 1 195 ? -15.289 -9.719 -2.941 1 39.31 195 PHE B CA 1
ATOM 2907 C C . PHE B 1 195 ? -15.891 -11.055 -3.35 1 39.31 195 PHE B C 1
ATOM 2909 O O . PHE B 1 195 ? -17.109 -11.203 -3.408 1 39.31 195 PHE B O 1
ATOM 2916 N N . HIS B 1 196 ? -15.477 -11.602 -4.453 1 32.72 196 HIS B N 1
ATOM 2917 C CA . HIS B 1 196 ? -15.922 -12.984 -4.531 1 32.72 196 HIS B CA 1
ATOM 2918 C C . HIS B 1 196 ? -15.523 -13.758 -3.279 1 32.72 196 HIS B C 1
ATOM 2920 O O . HIS B 1 196 ? -14.336 -13.953 -3.01 1 32.72 196 HIS B O 1
ATOM 2926 N N . PHE B 1 197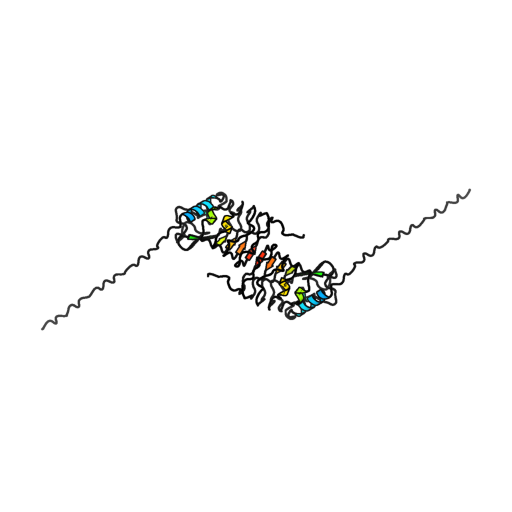 ? -16.078 -13.508 -2.174 1 26.05 197 PHE B N 1
ATOM 2927 C CA . PHE B 1 197 ? -16.094 -14.695 -1.326 1 26.05 197 PHE B CA 1
ATOM 2928 C C . PHE B 1 197 ? -16.828 -15.836 -2.008 1 26.05 197 PHE B C 1
ATOM 2930 O O . PHE B 1 197 ? -17.75 -15.602 -2.799 1 26.05 197 PHE B O 1
#

Foldseek 3Di:
DPPDPPDPPPPPPPPPPPPPPPPPPVQQAADPLQLVQLVQQLVQWDPVQDDCVWQSVQADSVDGCAGPDPDRHNPDQFYDDRNATAGGATDQRAIEGEGDLSNLVSLNYQYYHPENHAYEEADNQSVLQRQNHAYDHHYQYAYEEEHDQDSQRPANHAEDHNANYAYEEADHDPPNHPRYDYDDHYHYHYPPPPPPD/DPDDPPDPPDPPPPPPPPPPPPPPPVQQAADPLQLVQLVQQLVQWDPVQDDCVWQSVQADSVDGCAGPDPDRGNPDQFYDDRNATAGGATDQRAIEGEGDLSNLVSLNYQYYHPENHAYEEADNQSVLQRQNHAYDHHYQYAYEEEHDQDSQRPANHAEDHPANYAYEEADHDPVNHPRYDYDDHYHYHYPPPPPPD

Radius of gyration: 34.83 Å; Cα contacts (8 Å, |Δi|>4): 846; chains: 2; bounding box: 132×148×52 Å

pLDDT: mean 85.83, std 17.91, range [26.03, 98.88]

Organism: NCBI:txid3103831